Protein AF-0000000087551954 (afdb_homodimer)

Radius of gyration: 26.83 Å; Cα contacts (8 Å, |Δi|>4): 1201; chains: 2; bounding box: 65×84×62 Å

Foldseek 3Di:
DEEEEAAPPDDDLVVLLVVLCVVVPHDYDYHHQQQLAPQKDWDDDPQWIKIAGNVGDIDILVVHAEYEHQHHDQHDDDPPDDPVCRVVRRVVSVVVVVSNLVSNQLHYYLFRDVLQVVALQPQPVLQVLLVVLPAAAFDKDWDLDLVVVVVCCVVRAPFKKKKAASDQQPQDPVRPSPTHIDIDGPVNSVPCNCSNVGTIMMGHDFAFPWKKKWKAAQLDTWIWTWDQPPDDDPVVSPPPIATDTDDDDPSVSVSVNSSCVVSRHRIWIWIWTQGPVRHIYTRGINSNDDDSRSCVRVVDPNSNSSSVVRVVCSVVSD/DEEEEAAPPDDDLVVLLVVLCVVVPHDYDYHHQQQLAPQKDWDDDPQWIKIAGNVGDIDILVVHAEYEHQHHDQHDDDPPDDPVCRVVRRVVSVVVVVSNLVSNQLHYYLFRDVLQVVALQDQPVLQVLLVVLPAAAFDKDWDLDLVVVVVCCVPRAPFKKKKFASDQQPQDPVRPSPTDIDIDGPVNSVPCNCSNVGTIMMGHDFAFPWKKKWKAAQLDTWIWTWDQPPDDDPVVSPPPIATDTDDDDPSVSVSVNSSCVVSRHRIWIWIWTQGPVRHIYTRGINSNDDDSRSCVRVVDPNSNSSSVVRVVCSVVSD

Structure (mmCIF, N/CA/C/O backbone):
data_AF-0000000087551954-model_v1
#
loop_
_entity.id
_entity.type
_entity.pdbx_description
1 polymer 'ATP-grasp ribosomal peptide maturase'
#
loop_
_atom_site.group_PDB
_atom_site.id
_atom_site.type_symbol
_atom_site.label_atom_id
_atom_site.label_alt_id
_atom_site.label_comp_id
_atom_site.label_asym_id
_atom_site.label_entity_id
_atom_site.label_seq_id
_atom_site.pdbx_PDB_ins_code
_atom_site.Cartn_x
_atom_site.Cartn_y
_atom_site.Cartn_z
_atom_site.occupancy
_atom_site.B_iso_or_equiv
_atom_site.auth_seq_id
_atom_site.auth_comp_id
_atom_site.auth_asym_id
_atom_site.auth_atom_id
_atom_site.pdbx_PDB_model_num
ATOM 1 N N . MET A 1 1 ? 26.156 -2.861 5.98 1 96.56 1 MET A N 1
ATOM 2 C CA . MET A 1 1 ? 25.891 -1.808 5 1 96.56 1 MET A CA 1
ATOM 3 C C . MET A 1 1 ? 24.484 -1.231 5.176 1 96.56 1 MET A C 1
ATOM 5 O O . MET A 1 1 ? 23.562 -1.952 5.539 1 96.56 1 MET A O 1
ATOM 9 N N . ILE A 1 2 ? 24.391 0.04 4.938 1 98.12 2 ILE A N 1
ATOM 10 C CA . ILE A 1 2 ? 23.094 0.71 5.023 1 98.12 2 ILE A CA 1
ATOM 11 C C . ILE A 1 2 ? 22.578 1.015 3.617 1 98.12 2 ILE A C 1
ATOM 13 O O . ILE A 1 2 ? 23.297 1.574 2.791 1 98.12 2 ILE A O 1
ATOM 17 N N . LEU A 1 3 ? 21.344 0.552 3.34 1 98.44 3 LEU A N 1
ATOM 18 C CA . LEU A 1 3 ? 20.688 0.869 2.078 1 98.44 3 LEU A CA 1
ATOM 19 C C . LEU A 1 3 ? 19.875 2.154 2.197 1 98.44 3 LEU A C 1
ATOM 21 O O . LEU A 1 3 ? 19.016 2.275 3.078 1 98.44 3 LEU A O 1
ATOM 25 N N . CYS A 1 4 ? 20.156 3.094 1.329 1 98.06 4 CYS A N 1
ATOM 26 C CA . CYS A 1 4 ? 19.406 4.352 1.303 1 98.06 4 CYS A CA 1
ATOM 27 C C . CYS A 1 4 ? 18.578 4.469 0.029 1 98.06 4 CYS A C 1
ATOM 29 O O . CYS A 1 4 ? 19.141 4.637 -1.061 1 98.06 4 CYS A O 1
ATOM 31 N N . ILE A 1 5 ? 17.281 4.441 0.204 1 97.81 5 ILE A N 1
ATOM 32 C CA . ILE A 1 5 ? 16.375 4.547 -0.928 1 97.81 5 ILE A CA 1
ATOM 33 C C . ILE A 1 5 ? 15.969 6.008 -1.13 1 97.81 5 ILE A C 1
ATOM 35 O O . ILE A 1 5 ? 15.336 6.609 -0.26 1 97.81 5 ILE A O 1
ATOM 39 N N . THR A 1 6 ? 16.344 6.555 -2.186 1 97 6 THR A N 1
ATOM 40 C CA . THR A 1 6 ? 16.047 7.934 -2.564 1 97 6 THR A CA 1
ATOM 41 C C . THR A 1 6 ? 15.82 8.039 -4.07 1 97 6 THR A C 1
ATOM 43 O O . THR A 1 6 ? 15.164 7.184 -4.664 1 97 6 THR A O 1
ATOM 46 N N . HIS A 1 7 ? 16.156 9.195 -4.656 1 95.75 7 HIS A N 1
ATOM 47 C CA . HIS A 1 7 ? 16.016 9.367 -6.098 1 95.75 7 HIS A CA 1
ATOM 48 C C . HIS A 1 7 ? 17.219 10.102 -6.684 1 95.75 7 HIS A C 1
ATOM 50 O O . HIS A 1 7 ? 18.016 10.695 -5.945 1 95.75 7 HIS A O 1
ATOM 56 N N . SER A 1 8 ? 17.328 10.148 -7.941 1 95.12 8 SER A N 1
ATOM 57 C CA . SER A 1 8 ? 18.531 10.578 -8.633 1 95.12 8 SER A CA 1
ATOM 58 C C . SER A 1 8 ? 18.766 12.07 -8.461 1 95.12 8 SER A C 1
ATOM 60 O O . SER A 1 8 ? 19.875 12.562 -8.672 1 95.12 8 SER A O 1
ATOM 62 N N . GLN A 1 9 ? 17.734 12.805 -7.977 1 93.69 9 GLN A N 1
ATOM 63 C CA . GLN A 1 9 ? 17.875 14.25 -7.848 1 93.69 9 GLN A CA 1
ATOM 64 C C . GLN A 1 9 ? 17.891 14.672 -6.379 1 93.69 9 GLN A C 1
ATOM 66 O O . GLN A 1 9 ? 17.719 15.852 -6.066 1 93.69 9 GLN A O 1
ATOM 71 N N . ASP A 1 10 ? 17.953 13.695 -5.578 1 92 10 ASP A N 1
ATOM 72 C CA . ASP A 1 10 ? 18.031 14.008 -4.156 1 92 10 ASP A CA 1
ATOM 73 C C . ASP A 1 10 ? 19.469 14.336 -3.758 1 92 10 ASP A C 1
ATOM 75 O O . ASP A 1 10 ? 20.359 13.477 -3.818 1 92 10 ASP A O 1
ATOM 79 N N . PHE A 1 11 ? 19.5 15.617 -3.379 1 89.94 11 PHE A N 1
ATOM 80 C CA . PHE A 1 11 ? 20.828 16.078 -2.969 1 89.94 11 PHE A CA 1
ATOM 81 C C . PHE A 1 11 ? 20.766 16.766 -1.614 1 89.94 11 PHE A C 1
ATOM 83 O O . PHE A 1 11 ? 19.703 16.875 -1.016 1 89.94 11 PHE A O 1
ATOM 90 N N . TYR A 1 12 ? 21.734 17.188 -1.025 1 87.56 12 TYR A N 1
ATOM 91 C CA . TYR A 1 12 ? 21.953 17.984 0.172 1 87.56 12 TYR A CA 1
ATOM 92 C C . TYR A 1 12 ? 21.766 17.156 1.433 1 87.56 12 TYR A C 1
ATOM 94 O O . TYR A 1 12 ? 22.734 16.719 2.055 1 87.56 12 TYR A O 1
ATOM 102 N N . ASN A 1 13 ? 20.344 16.812 1.712 1 88.69 13 ASN A N 1
ATOM 103 C CA . ASN A 1 13 ? 20.094 16.094 2.955 1 88.69 13 ASN A CA 1
ATOM 104 C C . ASN A 1 13 ? 20.766 14.719 2.961 1 88.69 13 ASN A C 1
ATOM 106 O O . ASN A 1 13 ? 21.406 14.344 3.947 1 88.69 13 ASN A O 1
ATOM 110 N N . ILE A 1 14 ? 20.672 14.031 1.867 1 93.75 14 ILE A N 1
ATOM 111 C CA . ILE A 1 14 ? 21.203 12.68 1.799 1 93.75 14 ILE A CA 1
ATOM 112 C C . ILE A 1 14 ? 22.719 12.719 1.791 1 93.75 14 ILE A C 1
ATOM 114 O O . ILE A 1 14 ? 23.375 11.828 2.328 1 93.75 14 ILE A O 1
ATOM 118 N N . ASP A 1 15 ? 23.281 13.789 1.231 1 94.88 15 ASP A N 1
ATOM 119 C CA . ASP A 1 15 ? 24.734 13.93 1.203 1 94.88 15 ASP A CA 1
ATOM 120 C C . ASP A 1 15 ? 25.297 14.117 2.611 1 94.88 15 ASP A C 1
ATOM 122 O O . ASP A 1 15 ? 26.359 13.586 2.936 1 94.88 15 ASP A O 1
ATOM 126 N N . ILE A 1 16 ? 24.578 14.914 3.414 1 95.19 16 ILE A N 1
ATOM 127 C CA . ILE A 1 16 ? 24.984 15.094 4.805 1 95.19 16 ILE A CA 1
ATOM 128 C C . ILE A 1 16 ? 24.969 13.75 5.531 1 95.19 16 ILE A C 1
ATOM 130 O O . ILE A 1 16 ? 25.891 13.438 6.285 1 95.19 16 ILE A O 1
ATOM 134 N N . PHE A 1 17 ? 24 12.984 5.316 1 96.56 17 PHE A N 1
ATOM 135 C CA . PHE A 1 17 ? 23.844 11.656 5.898 1 96.56 17 PHE A CA 1
ATOM 136 C C . PHE A 1 17 ? 25 10.75 5.477 1 96.56 17 PHE A C 1
ATOM 138 O O . PHE A 1 17 ? 25.625 10.102 6.316 1 96.56 17 PHE A O 1
ATOM 145 N N . PHE A 1 18 ? 25.375 10.758 4.18 1 97.5 18 PHE A N 1
ATOM 146 C CA . PHE A 1 18 ? 26.453 9.922 3.646 1 97.5 18 PHE A CA 1
ATOM 147 C C . PHE A 1 18 ? 27.797 10.359 4.203 1 97.5 18 PHE A C 1
ATOM 149 O O . PHE A 1 18 ? 28.641 9.516 4.539 1 97.5 18 PHE A O 1
ATOM 156 N N . LYS A 1 19 ? 27.969 11.641 4.273 1 97.25 19 LYS A N 1
ATOM 157 C CA . LYS A 1 19 ? 29.219 12.148 4.844 1 97.25 19 LYS A CA 1
ATOM 158 C C . LYS A 1 19 ? 29.406 11.672 6.281 1 97.25 19 LYS A C 1
ATOM 160 O O . LYS A 1 19 ? 30.5 11.305 6.68 1 97.25 19 LYS A O 1
ATOM 165 N N . TYR A 1 20 ? 28.328 11.703 6.98 1 97.81 20 TYR A N 1
ATOM 166 C CA . TYR A 1 20 ? 28.375 11.242 8.367 1 97.81 20 TYR A CA 1
ATOM 167 C C . TYR A 1 20 ? 28.688 9.75 8.43 1 97.81 20 TYR A C 1
ATOM 169 O O . TYR A 1 20 ? 29.516 9.32 9.219 1 97.81 20 TYR A O 1
ATOM 177 N N . LEU A 1 21 ? 28.047 8.93 7.629 1 97.81 21 LEU A N 1
ATOM 178 C CA . LEU A 1 21 ? 28.328 7.496 7.59 1 97.81 21 LEU A CA 1
ATOM 179 C C . LEU A 1 21 ? 29.797 7.234 7.25 1 97.81 21 LEU A C 1
ATOM 181 O O . LEU A 1 21 ? 30.422 6.363 7.848 1 97.81 21 LEU A O 1
ATOM 185 N N . GLN A 1 22 ? 30.266 8.023 6.293 1 97.69 22 GLN A N 1
ATOM 186 C CA . GLN A 1 22 ? 31.672 7.895 5.883 1 97.69 22 GLN A CA 1
ATOM 187 C C . GLN A 1 22 ? 32.625 8.203 7.047 1 97.69 22 GLN A C 1
ATOM 189 O O . GLN A 1 22 ? 33.594 7.504 7.242 1 97.69 22 GLN A O 1
ATOM 194 N N . SER A 1 23 ? 32.312 9.219 7.75 1 97.69 23 SER A N 1
ATOM 195 C CA . SER A 1 23 ? 33.125 9.602 8.891 1 97.69 23 SER A CA 1
ATOM 196 C C . SER A 1 23 ? 33.156 8.5 9.938 1 97.69 23 SER A C 1
ATOM 198 O O . SER A 1 23 ? 34.094 8.414 10.727 1 97.69 23 SER A O 1
ATOM 200 N N . LYS A 1 24 ? 32.188 7.668 9.945 1 96.81 24 LYS A N 1
ATOM 201 C CA . LYS A 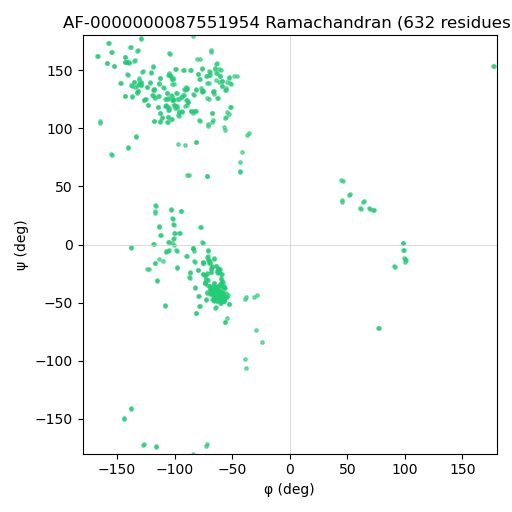1 24 ? 32.125 6.559 10.891 1 96.81 24 LYS A CA 1
ATOM 202 C C . LYS A 1 24 ? 32.531 5.25 10.242 1 96.81 24 LYS A C 1
ATOM 204 O O . LYS A 1 24 ? 32.438 4.184 10.844 1 96.81 24 LYS A O 1
ATOM 209 N N . ASN A 1 25 ? 32.906 5.258 8.977 1 97.19 25 ASN A N 1
ATOM 210 C CA . ASN A 1 25 ? 33.344 4.105 8.203 1 97.19 25 ASN A CA 1
ATOM 211 C C . ASN A 1 25 ? 32.25 3.072 8.047 1 97.19 25 ASN A C 1
ATOM 213 O O . ASN A 1 25 ? 32.469 1.87 8.164 1 97.19 25 ASN A O 1
ATOM 217 N N . ILE A 1 26 ? 31.109 3.521 7.902 1 97.19 26 ILE A N 1
ATOM 218 C CA . ILE A 1 26 ? 29.969 2.645 7.66 1 97.19 26 ILE A CA 1
ATOM 219 C C . ILE A 1 26 ? 29.625 2.643 6.172 1 97.19 26 ILE A C 1
ATOM 221 O O . ILE A 1 26 ? 29.297 3.686 5.602 1 97.19 26 ILE A O 1
ATOM 225 N N . PRO A 1 27 ? 29.703 1.461 5.586 1 97.44 27 PRO A N 1
ATOM 226 C CA . PRO A 1 27 ? 29.375 1.396 4.156 1 97.44 27 PRO A CA 1
ATOM 227 C C . PRO A 1 27 ? 27.891 1.616 3.881 1 97.44 27 PRO A C 1
ATOM 229 O O . PRO A 1 27 ? 27.047 1.25 4.703 1 97.44 27 PRO A O 1
ATOM 232 N N . TYR A 1 28 ? 27.625 2.189 2.73 1 97.81 28 TYR A N 1
ATOM 233 C CA . TYR A 1 28 ? 26.234 2.41 2.332 1 97.81 28 TYR A CA 1
ATOM 234 C C . TYR A 1 28 ? 26.062 2.201 0.833 1 97.81 28 TYR A C 1
ATOM 236 O O . TYR A 1 28 ? 27.047 2.184 0.082 1 97.81 28 TYR A O 1
ATOM 244 N N . PHE A 1 29 ? 24.828 1.908 0.413 1 98.06 29 PHE A N 1
ATOM 245 C CA . PHE A 1 29 ? 24.422 1.809 -0.983 1 98.06 29 PHE A CA 1
ATOM 246 C C . PHE A 1 29 ? 23.266 2.756 -1.277 1 98.06 29 PHE A C 1
ATOM 248 O O . PHE A 1 29 ? 22.234 2.695 -0.622 1 98.06 29 PHE A O 1
ATOM 255 N N . ARG A 1 30 ? 23.5 3.68 -2.219 1 97.5 30 ARG A N 1
ATOM 256 C CA . ARG A 1 30 ? 22.453 4.594 -2.658 1 97.5 30 ARG A CA 1
ATOM 257 C C . ARG A 1 30 ? 21.594 3.965 -3.758 1 97.5 30 ARG A C 1
ATOM 259 O O . ARG A 1 30 ? 22.094 3.654 -4.84 1 97.5 30 ARG A O 1
ATOM 266 N N . LEU A 1 31 ? 20.391 3.744 -3.477 1 97.75 31 LEU A N 1
ATOM 267 C CA . LEU A 1 31 ? 19.453 3.229 -4.469 1 97.75 31 LEU A CA 1
ATOM 268 C C . LEU A 1 31 ? 18.562 4.34 -5 1 97.75 31 LEU A C 1
ATOM 270 O O . LEU A 1 31 ? 17.688 4.84 -4.281 1 97.75 31 LEU A O 1
ATOM 274 N N . ASN A 1 32 ? 18.781 4.746 -6.207 1 97.38 32 ASN A N 1
ATOM 275 C CA . ASN A 1 32 ? 17.875 5.691 -6.867 1 97.38 32 ASN A CA 1
ATOM 276 C C . ASN A 1 32 ? 16.609 5.008 -7.375 1 97.38 32 ASN A C 1
ATOM 278 O O . ASN A 1 32 ? 16.641 4.344 -8.414 1 97.38 32 ASN A O 1
ATOM 282 N N . SER A 1 33 ? 15.586 5.285 -6.672 1 96.88 33 SER A N 1
ATOM 283 C CA . SER A 1 33 ? 14.336 4.574 -6.918 1 96.88 33 SER A CA 1
ATOM 284 C C . SER A 1 33 ? 13.828 4.82 -8.336 1 96.88 33 SER A C 1
ATOM 286 O O . SER A 1 33 ? 13.203 3.947 -8.938 1 96.88 33 SER A O 1
ATOM 288 N N . ASP A 1 34 ? 14.016 6.004 -8.859 1 96.06 34 ASP A N 1
ATOM 289 C CA . ASP A 1 34 ? 13.539 6.355 -10.203 1 96.06 34 ASP A CA 1
ATOM 290 C C . ASP A 1 34 ? 14.352 5.633 -11.273 1 96.06 34 ASP A C 1
ATOM 292 O O . ASP A 1 34 ? 13.922 5.543 -12.43 1 96.06 34 ASP A O 1
ATOM 296 N N . HIS A 1 35 ? 15.492 5.066 -10.828 1 95.75 35 HIS A N 1
ATOM 297 C CA . HIS A 1 35 ? 16.344 4.348 -11.766 1 95.75 35 HIS A CA 1
ATOM 298 C C . HIS A 1 35 ? 16.219 2.84 -11.586 1 95.75 35 HIS A C 1
ATOM 300 O O . HIS A 1 35 ? 16.922 2.068 -12.242 1 95.75 35 HIS A O 1
ATOM 306 N N . LEU A 1 36 ? 15.383 2.418 -10.695 1 95.56 36 LEU A N 1
ATOM 307 C CA . LEU A 1 36 ? 15.156 0.99 -10.5 1 95.56 36 LEU A CA 1
ATOM 308 C C . LEU A 1 36 ? 14.359 0.405 -11.664 1 95.56 36 LEU A C 1
ATOM 310 O O . LEU A 1 36 ? 13.211 -0.016 -11.484 1 95.56 36 LEU A O 1
ATOM 314 N N . ASN A 1 37 ? 14.898 0.536 -12.781 1 94.94 37 ASN A N 1
ATOM 315 C CA . ASN A 1 37 ? 14.344 0.087 -14.055 1 94.94 37 ASN A CA 1
ATOM 316 C C . ASN A 1 37 ? 15.406 -0.554 -14.938 1 94.94 37 ASN A C 1
ATOM 318 O O . ASN A 1 37 ? 16.266 -1.293 -14.445 1 94.94 37 ASN A O 1
ATOM 322 N N . HIS A 1 38 ? 15.383 -0.31 -16.25 1 93 38 HIS A N 1
ATOM 323 C CA . HIS A 1 38 ? 16.297 -0.934 -17.203 1 93 38 HIS A CA 1
ATOM 324 C C . HIS A 1 38 ? 17.734 -0.488 -16.953 1 93 38 HIS A C 1
ATOM 326 O O . HIS A 1 38 ? 18.672 -1.091 -17.484 1 93 38 HIS A O 1
ATOM 332 N N . LEU A 1 39 ? 17.922 0.51 -16.156 1 94.25 39 LEU A N 1
ATOM 333 C CA . LEU A 1 39 ? 19.25 1.029 -15.875 1 94.25 39 LEU A CA 1
ATOM 334 C C . LEU A 1 39 ? 19.969 0.161 -14.852 1 94.25 39 LEU A C 1
ATOM 336 O O . LEU A 1 39 ? 21.203 0.221 -14.727 1 94.25 39 LEU A O 1
ATOM 340 N N . TYR A 1 40 ? 19.219 -0.575 -14.078 1 95.94 40 TYR A N 1
ATOM 341 C CA . TYR A 1 40 ? 19.766 -1.475 -13.07 1 95.94 40 TYR A CA 1
ATOM 342 C C . TYR A 1 40 ? 19.719 -2.922 -13.547 1 95.94 40 TYR A C 1
ATOM 344 O O . TYR A 1 40 ? 18.812 -3.309 -14.281 1 95.94 40 TYR A O 1
ATOM 352 N N . LYS A 1 41 ? 20.703 -3.695 -13.195 1 96.31 41 LYS A N 1
ATOM 353 C CA . LYS A 1 41 ? 20.609 -5.152 -13.258 1 96.31 41 LYS A CA 1
ATOM 354 C C . LYS A 1 41 ? 20.031 -5.715 -11.961 1 96.31 41 LYS A C 1
ATOM 356 O O . LYS A 1 41 ? 20.578 -5.484 -10.883 1 96.31 41 LYS A O 1
ATOM 361 N N . ILE A 1 42 ? 18.953 -6.426 -12.117 1 97.31 42 ILE A N 1
ATOM 362 C CA . ILE A 1 42 ? 18.234 -6.852 -10.922 1 97.31 42 ILE A CA 1
ATOM 363 C C . ILE A 1 42 ? 17.906 -8.336 -11.016 1 97.31 42 ILE A C 1
ATOM 365 O O . ILE A 1 42 ? 17.422 -8.812 -12.047 1 97.31 42 ILE A O 1
ATOM 369 N N . SER A 1 43 ? 18.203 -9.016 -9.984 1 97.44 43 SER A N 1
ATOM 370 C CA . SER A 1 43 ? 17.844 -10.422 -9.867 1 97.44 43 SER A CA 1
ATOM 371 C C . SER A 1 43 ? 17.312 -10.75 -8.469 1 97.44 43 SER A C 1
ATOM 373 O O . SER A 1 43 ? 17.984 -10.469 -7.473 1 97.44 43 SER A O 1
ATOM 375 N N . ILE A 1 44 ? 16.109 -11.359 -8.453 1 97.38 44 ILE A N 1
ATOM 376 C CA . ILE A 1 44 ? 15.43 -11.633 -7.191 1 97.38 44 ILE A CA 1
ATOM 377 C C . ILE A 1 44 ? 15.008 -13.094 -7.133 1 97.38 44 ILE A C 1
ATOM 379 O O . ILE A 1 44 ? 14.602 -13.672 -8.148 1 97.38 44 ILE A O 1
ATOM 383 N N . ASN A 1 45 ? 15.148 -13.688 -6.043 1 95.81 45 ASN A N 1
ATOM 384 C CA . ASN A 1 45 ? 14.477 -14.938 -5.707 1 95.81 45 ASN A CA 1
ATOM 385 C C . ASN A 1 45 ? 13.734 -14.836 -4.383 1 95.81 45 ASN A C 1
ATOM 387 O O . ASN A 1 45 ? 13.578 -13.742 -3.834 1 95.81 45 ASN A O 1
ATOM 391 N N . GLU A 1 46 ? 13.195 -15.945 -3.871 1 94.44 46 GLU A N 1
ATOM 392 C CA . GLU A 1 46 ? 12.312 -15.883 -2.713 1 94.44 46 GLU A CA 1
ATOM 393 C C . GLU A 1 46 ? 13.086 -15.531 -1.442 1 94.44 46 GLU A C 1
ATOM 395 O O . GLU A 1 46 ? 12.492 -15.125 -0.441 1 94.44 46 GLU A O 1
ATOM 400 N N . ASN A 1 47 ? 14.414 -15.547 -1.524 1 94.62 47 ASN A N 1
ATOM 401 C CA . ASN A 1 47 ? 15.195 -15.367 -0.305 1 94.62 47 ASN A CA 1
ATOM 402 C C . ASN A 1 47 ? 16.016 -14.086 -0.352 1 94.62 47 ASN A C 1
ATOM 404 O O . ASN A 1 47 ? 16.344 -13.516 0.69 1 94.62 47 ASN A O 1
ATOM 408 N N . SER A 1 48 ? 16.391 -13.75 -1.549 1 97.44 48 SER A N 1
ATOM 409 C CA . SER A 1 48 ? 17.344 -12.648 -1.624 1 97.44 48 SER A CA 1
ATOM 410 C C . SER A 1 48 ? 17.312 -11.977 -2.992 1 97.44 48 SER A C 1
ATOM 412 O O . SER A 1 48 ? 16.578 -12.422 -3.885 1 97.44 48 SER A O 1
ATOM 414 N N . PHE A 1 49 ? 18.062 -10.875 -3.082 1 97.94 49 PHE A N 1
ATOM 415 C CA . PHE A 1 49 ? 18.219 -10.219 -4.371 1 97.94 49 PHE A CA 1
ATOM 416 C C . PHE A 1 49 ? 19.625 -9.664 -4.535 1 97.94 49 PHE A C 1
ATOM 418 O O . PHE A 1 49 ? 20.375 -9.57 -3.561 1 97.94 49 PHE A O 1
ATOM 425 N N . GLU A 1 50 ? 19.938 -9.414 -5.754 1 97.88 50 GLU A N 1
ATOM 426 C CA . GLU A 1 50 ? 21.156 -8.711 -6.156 1 97.88 50 GLU A CA 1
ATOM 427 C C . GLU A 1 50 ? 20.828 -7.57 -7.121 1 97.88 50 GLU A C 1
ATOM 429 O O . GLU A 1 50 ? 20 -7.73 -8.023 1 97.88 50 GLU A O 1
ATOM 434 N N . LEU A 1 51 ? 21.484 -6.465 -6.859 1 96.81 51 LEU A N 1
ATOM 435 C CA . LEU A 1 51 ? 21.297 -5.277 -7.684 1 96.81 51 LEU A CA 1
ATOM 436 C C . LEU A 1 51 ? 22.641 -4.691 -8.102 1 96.81 51 LEU A C 1
ATOM 438 O O . LEU A 1 51 ? 23.594 -4.664 -7.309 1 96.81 51 LEU A O 1
ATOM 442 N N . THR A 1 52 ? 22.719 -4.289 -9.305 1 97.75 52 THR A N 1
ATOM 443 C CA . THR A 1 52 ? 23.828 -3.479 -9.797 1 97.75 52 THR A CA 1
ATOM 444 C C . THR A 1 52 ? 23.312 -2.199 -10.445 1 97.75 52 THR A C 1
ATOM 446 O O . THR A 1 52 ? 22.5 -2.25 -11.375 1 97.75 52 THR A O 1
ATOM 449 N N . ASP A 1 53 ? 23.828 -1.041 -9.953 1 96.88 53 ASP A N 1
ATOM 450 C CA . ASP A 1 53 ? 23.297 0.225 -10.461 1 96.88 53 ASP A CA 1
ATOM 451 C C . ASP A 1 53 ? 23.984 0.617 -11.766 1 96.88 53 ASP A C 1
ATOM 453 O O . ASP A 1 53 ? 24.797 -0.139 -12.305 1 96.88 53 ASP A O 1
ATOM 457 N N . ASP A 1 54 ? 23.578 1.761 -12.32 1 94.25 54 ASP A N 1
ATOM 458 C CA . ASP A 1 54 ? 24.031 2.207 -13.633 1 94.25 54 ASP A CA 1
ATOM 459 C C . ASP A 1 54 ? 25.5 2.648 -13.586 1 94.25 54 ASP A C 1
ATOM 461 O O . ASP A 1 54 ? 26.109 2.883 -14.625 1 94.25 54 ASP A O 1
ATOM 465 N N . GLN A 1 55 ? 26.094 2.688 -12.422 1 94.88 55 GLN A N 1
ATOM 466 C CA . GLN A 1 55 ? 27.5 3.047 -12.273 1 94.88 55 GLN A CA 1
ATOM 467 C C . GLN A 1 55 ? 28.359 1.815 -11.992 1 94.88 55 GLN A C 1
ATOM 469 O O . GLN A 1 55 ? 29.578 1.924 -11.82 1 94.88 55 GLN A O 1
ATOM 474 N N . GLY A 1 56 ? 27.734 0.688 -11.836 1 95.62 56 GLY A N 1
ATOM 475 C CA . GLY A 1 56 ? 28.453 -0.559 -11.648 1 95.62 56 GLY A CA 1
ATOM 476 C C . GLY A 1 56 ? 28.562 -0.97 -10.195 1 95.62 56 GLY A C 1
ATOM 477 O O . GLY A 1 56 ? 29.188 -1.992 -9.883 1 95.62 56 GLY A O 1
ATOM 478 N N . ASN A 1 57 ? 27.984 -0.181 -9.281 1 96.69 57 ASN A N 1
ATOM 479 C CA . ASN A 1 57 ? 27.969 -0.577 -7.879 1 96.69 57 ASN A CA 1
ATOM 480 C C . ASN A 1 57 ? 26.953 -1.68 -7.621 1 96.69 57 ASN A C 1
ATOM 482 O O . ASN A 1 57 ? 25.812 -1.595 -8.086 1 96.69 57 ASN A O 1
ATOM 486 N N . SER A 1 58 ? 27.391 -2.711 -6.922 1 97.31 58 SER A N 1
ATOM 487 C CA . SER A 1 58 ? 26.516 -3.852 -6.688 1 97.31 58 SER A CA 1
ATOM 488 C C . SER A 1 58 ? 26.266 -4.062 -5.199 1 97.31 58 SER A C 1
ATOM 490 O O . SER A 1 58 ? 27.094 -3.686 -4.367 1 97.31 58 SER A O 1
ATOM 492 N N . VAL A 1 59 ? 25.109 -4.656 -4.875 1 97.88 59 VAL A N 1
ATOM 493 C CA . VAL A 1 59 ? 24.781 -4.988 -3.492 1 97.88 59 VAL A CA 1
ATOM 494 C C . VAL A 1 59 ? 23.953 -6.27 -3.453 1 97.88 59 VAL A C 1
ATOM 496 O O . VAL A 1 59 ? 23.141 -6.512 -4.34 1 97.88 59 VAL A O 1
ATOM 499 N N . HIS A 1 60 ? 24.234 -7.078 -2.555 1 98.25 60 HIS A N 1
ATOM 500 C CA . HIS A 1 60 ? 23.422 -8.25 -2.221 1 98.25 60 HIS A CA 1
ATOM 501 C C . HIS A 1 60 ? 22.594 -8 -0.965 1 98.25 60 HIS A C 1
ATOM 503 O O . HIS A 1 60 ? 23.078 -7.406 -0 1 98.25 60 HIS A O 1
ATOM 509 N N . SER A 1 61 ? 21.422 -8.5 -0.976 1 98.06 61 SER A N 1
ATOM 510 C CA . SER A 1 61 ? 20.5 -8.219 0.113 1 98.06 61 SER A CA 1
ATOM 511 C C . SER A 1 61 ? 21.062 -8.664 1.455 1 98.06 61 SER A C 1
ATOM 513 O O . SER A 1 61 ? 20.797 -8.047 2.486 1 98.06 61 SER A O 1
ATOM 515 N N . ASN A 1 62 ? 21.844 -9.688 1.443 1 97.5 62 ASN A N 1
ATOM 516 C CA . ASN A 1 62 ? 22.391 -10.258 2.678 1 97.5 62 ASN A CA 1
ATOM 517 C C . ASN A 1 62 ? 23.375 -9.305 3.348 1 97.5 62 ASN A C 1
ATOM 519 O O . ASN A 1 62 ? 23.688 -9.461 4.531 1 97.5 62 ASN A O 1
ATOM 523 N N . SER A 1 63 ? 23.859 -8.398 2.625 1 97.75 63 SER A N 1
ATOM 524 C CA . SER A 1 63 ? 24.859 -7.477 3.174 1 97.75 63 SER A CA 1
ATOM 525 C C . SER A 1 63 ? 24.188 -6.254 3.797 1 97.75 63 SER A C 1
ATOM 527 O O . SER A 1 63 ? 24.844 -5.449 4.461 1 97.75 63 SER A O 1
ATOM 529 N N . ILE A 1 64 ? 22.922 -6.102 3.592 1 98 64 ILE A N 1
ATOM 530 C CA . ILE A 1 64 ? 22.188 -4.93 4.062 1 98 64 ILE A CA 1
ATOM 531 C C . ILE A 1 64 ? 21.797 -5.117 5.527 1 98 64 ILE A C 1
ATOM 533 O O . ILE A 1 64 ? 21.141 -6.098 5.875 1 98 64 ILE A O 1
ATOM 537 N N . GLN A 1 65 ? 22.125 -4.117 6.348 1 97.62 65 GLN A N 1
ATOM 538 C CA . GLN A 1 65 ? 21.891 -4.25 7.785 1 97.62 65 GLN A CA 1
ATOM 539 C C . GLN A 1 65 ? 20.891 -3.201 8.273 1 97.62 65 GLN A C 1
ATOM 541 O O . GLN A 1 65 ? 20.375 -3.305 9.391 1 97.62 65 GLN A O 1
ATOM 546 N N . GLY A 1 66 ? 20.641 -2.223 7.527 1 97.88 66 GLY A N 1
ATOM 547 C CA . GLY A 1 66 ? 19.703 -1.15 7.828 1 97.88 66 GLY A CA 1
ATOM 548 C C . GLY A 1 66 ? 19.234 -0.407 6.59 1 97.88 66 GLY A C 1
ATOM 549 O O . GLY A 1 66 ? 19.906 -0.409 5.562 1 97.88 66 GLY A O 1
ATOM 550 N N . ILE A 1 67 ? 18.062 0.2 6.73 1 98.12 67 ILE A N 1
ATOM 551 C CA . ILE A 1 67 ? 17.484 0.828 5.547 1 98.12 67 ILE A CA 1
ATOM 552 C C . ILE A 1 67 ? 16.906 2.193 5.914 1 98.12 67 ILE A C 1
ATOM 554 O O . ILE A 1 67 ? 16.234 2.336 6.938 1 98.12 67 ILE A O 1
ATOM 558 N N . TRP A 1 68 ? 17.156 3.121 5.094 1 97.62 68 TRP A N 1
ATOM 559 C CA . TRP A 1 68 ? 16.469 4.406 5.148 1 97.62 68 TRP A CA 1
ATOM 560 C C . TRP A 1 68 ? 15.68 4.656 3.865 1 97.62 68 TRP A C 1
ATOM 562 O O . TRP A 1 68 ? 16.266 4.883 2.803 1 97.62 68 TRP A O 1
ATOM 572 N N . HIS A 1 69 ? 14.398 4.539 3.988 1 97 69 HIS A N 1
ATOM 573 C CA . HIS A 1 69 ? 13.523 4.98 2.908 1 97 69 HIS A CA 1
ATOM 574 C C . HIS A 1 69 ? 13.305 6.492 2.959 1 97 69 HIS A C 1
ATOM 576 O O . HIS A 1 69 ? 12.344 6.965 3.564 1 97 69 HIS A O 1
ATOM 582 N N . ARG A 1 70 ? 14.148 7.18 2.34 1 95.31 70 ARG A N 1
ATOM 583 C CA . ARG A 1 70 ? 14.258 8.633 2.467 1 95.31 70 ARG A CA 1
ATOM 584 C C . ARG A 1 70 ? 13.227 9.336 1.588 1 95.31 70 ARG A C 1
ATOM 586 O O . ARG A 1 70 ? 12.438 10.148 2.076 1 95.31 70 ARG A O 1
ATOM 593 N N . LYS A 1 71 ? 13.289 9.086 0.353 1 92.81 71 LYS A N 1
ATOM 594 C CA . LYS A 1 71 ? 12.422 9.711 -0.645 1 92.81 71 LYS A CA 1
ATOM 595 C C . LYS A 1 71 ? 12.469 8.953 -1.967 1 92.81 71 LYS A C 1
ATOM 597 O O . LYS A 1 71 ? 13.422 9.102 -2.742 1 92.81 71 LYS A O 1
ATOM 602 N N . ALA A 1 72 ? 11.406 8.266 -2.213 1 92.44 72 ALA A N 1
ATOM 603 C CA . ALA A 1 72 ? 11.375 7.48 -3.443 1 92.44 72 ALA A CA 1
ATOM 604 C C . ALA A 1 72 ? 10.547 8.18 -4.52 1 92.44 72 ALA A C 1
ATOM 606 O O . ALA A 1 72 ? 9.508 8.766 -4.227 1 92.44 72 ALA A O 1
ATOM 607 N N . TRP A 1 73 ? 11.055 8.156 -5.723 1 91.44 73 TRP A N 1
ATOM 608 C CA . TRP A 1 73 ? 10.328 8.656 -6.887 1 91.44 73 TRP A CA 1
ATOM 609 C C . TRP A 1 73 ? 9.781 7.512 -7.73 1 91.44 73 TRP A C 1
ATOM 611 O O . TRP A 1 73 ? 10.164 6.355 -7.539 1 91.44 73 TRP A O 1
ATOM 621 N N . GLU A 1 74 ? 8.844 7.91 -8.594 1 91.56 74 GLU A N 1
ATOM 622 C CA . GLU A 1 74 ? 8.32 6.941 -9.555 1 91.56 74 GLU A CA 1
ATOM 623 C C . GLU A 1 74 ? 9.398 6.48 -10.523 1 91.56 74 GLU A C 1
ATOM 625 O O . GLU A 1 74 ? 10.32 7.238 -10.844 1 91.56 74 GLU A O 1
ATOM 630 N N . ILE A 1 75 ? 9.211 5.312 -10.953 1 95.31 75 ILE A N 1
ATOM 631 C CA . ILE A 1 75 ? 10.141 4.719 -11.914 1 95.31 75 ILE A CA 1
ATOM 632 C C . ILE A 1 75 ? 10.078 5.484 -13.234 1 95.31 75 ILE A C 1
ATOM 634 O O . ILE A 1 75 ? 8.992 5.766 -13.75 1 95.31 75 ILE A O 1
ATOM 638 N N . THR A 1 76 ? 11.211 5.82 -13.75 1 94 76 THR A N 1
ATOM 639 C CA . THR A 1 76 ? 11.289 6.547 -15.008 1 94 76 THR A CA 1
ATOM 640 C C . THR A 1 76 ? 11.148 5.598 -16.188 1 94 76 THR A C 1
ATOM 642 O O . THR A 1 76 ? 11.812 4.555 -16.234 1 94 76 THR A O 1
ATOM 645 N N . ILE A 1 77 ? 10.312 6.008 -17.109 1 93.81 77 ILE A N 1
ATOM 646 C CA . ILE A 1 77 ? 10.117 5.234 -18.344 1 93.81 77 ILE A CA 1
ATOM 647 C C . ILE A 1 77 ? 11.109 5.688 -19.406 1 93.81 77 ILE A C 1
ATOM 649 O O . ILE A 1 77 ? 11.297 6.887 -19.625 1 93.81 77 ILE A O 1
ATOM 653 N N . PRO A 1 78 ? 11.719 4.727 -20.031 1 92.06 78 PRO A N 1
ATOM 654 C CA . PRO A 1 78 ? 12.609 5.141 -21.109 1 92.06 78 PRO A CA 1
ATOM 655 C C . PRO A 1 78 ? 11.891 5.941 -22.203 1 92.06 78 PRO A C 1
ATOM 657 O O . PRO A 1 78 ? 10.781 5.586 -22.594 1 92.06 78 PRO A O 1
ATOM 660 N N . GLU A 1 79 ? 12.539 6.926 -22.688 1 89.81 79 GLU A N 1
ATOM 661 C CA . GLU A 1 79 ? 11.945 7.82 -23.672 1 89.81 79 GLU A CA 1
ATOM 662 C C . GLU A 1 79 ? 11.656 7.086 -24.984 1 89.81 79 GLU A C 1
ATOM 664 O O . GLU A 1 79 ? 10.664 7.375 -25.656 1 89.81 79 GLU A O 1
ATOM 669 N N . GLU A 1 80 ? 12.453 6.16 -25.297 1 89.69 80 GLU A N 1
ATOM 670 C CA . GLU A 1 80 ? 12.383 5.477 -26.594 1 89.69 80 GLU A CA 1
ATOM 671 C C . GLU A 1 80 ? 11.352 4.348 -26.562 1 89.69 80 GLU A C 1
ATOM 673 O O . GLU A 1 80 ? 11.062 3.732 -27.578 1 89.69 80 GLU A O 1
ATOM 678 N N . LEU A 1 81 ? 10.812 4.188 -25.406 1 90 81 LEU A N 1
ATOM 679 C CA . LEU A 1 81 ? 9.867 3.078 -25.266 1 90 81 LEU A CA 1
ATOM 680 C C . LEU A 1 81 ? 8.531 3.426 -25.906 1 90 81 LEU A C 1
ATOM 682 O O . LEU A 1 81 ? 7.98 4.504 -25.672 1 90 81 LEU A O 1
ATOM 686 N N . ASP A 1 82 ? 7.984 2.465 -26.719 1 89.31 82 ASP A N 1
ATOM 687 C CA . ASP A 1 82 ? 6.684 2.654 -27.344 1 89.31 82 ASP A CA 1
ATOM 688 C C . ASP A 1 82 ? 5.578 2.771 -26.297 1 89.31 82 ASP A C 1
ATOM 690 O O . ASP A 1 82 ? 5.578 2.047 -25.297 1 89.31 82 ASP A O 1
ATOM 694 N N . ASP A 1 83 ? 4.598 3.533 -26.609 1 87.12 83 ASP A N 1
ATOM 695 C CA . ASP A 1 83 ? 3.506 3.84 -25.688 1 87.12 83 ASP A CA 1
ATOM 696 C C . ASP A 1 83 ? 2.773 2.57 -25.266 1 87.12 83 ASP A C 1
ATOM 698 O O . ASP A 1 83 ? 2.34 2.453 -24.125 1 87.12 83 ASP A O 1
ATOM 702 N N . GLU A 1 84 ? 2.719 1.655 -26.172 1 83.12 84 GLU A N 1
ATOM 703 C CA . GLU A 1 84 ? 1.938 0.448 -25.922 1 83.12 84 GLU A CA 1
ATOM 704 C C . GLU A 1 84 ? 2.59 -0.416 -24.844 1 83.12 84 GLU A C 1
ATOM 706 O O . GLU A 1 84 ? 1.924 -1.245 -24.219 1 83.12 84 GLU A O 1
ATOM 711 N N . TYR A 1 85 ? 3.908 -0.119 -24.562 1 87 85 TYR A N 1
ATOM 712 C CA . TYR A 1 85 ? 4.637 -0.973 -23.641 1 87 85 TYR A CA 1
ATOM 713 C C . TYR A 1 85 ? 4.855 -0.267 -22.312 1 87 85 TYR A C 1
ATOM 715 O O . TYR A 1 85 ? 5.328 -0.876 -21.344 1 87 85 TYR A O 1
ATOM 723 N N . LYS A 1 86 ? 4.504 0.963 -22.219 1 89.81 86 LYS A N 1
ATOM 724 C CA . LYS A 1 86 ? 4.789 1.768 -21.047 1 89.81 86 LYS A CA 1
ATOM 725 C C . LYS A 1 86 ? 4.082 1.205 -19.812 1 89.81 86 LYS A C 1
ATOM 727 O O . LYS A 1 86 ? 4.664 1.135 -18.734 1 89.81 86 LYS A O 1
ATOM 732 N N . LYS A 1 87 ? 2.92 0.776 -20 1 86.56 87 LYS A N 1
ATOM 733 C CA . LYS A 1 87 ? 2.137 0.263 -18.875 1 86.56 87 LYS A CA 1
ATOM 734 C C . LYS A 1 87 ? 2.76 -1.01 -18.312 1 86.56 87 LYS A C 1
ATOM 736 O O . LYS A 1 87 ? 2.896 -1.151 -17.094 1 86.56 87 LYS A O 1
ATOM 741 N N . ILE A 1 88 ? 3.059 -1.874 -19.203 1 86.5 88 ILE A N 1
ATOM 742 C CA . ILE A 1 88 ? 3.646 -3.141 -18.781 1 86.5 88 ILE A CA 1
ATOM 743 C C . ILE A 1 88 ? 5.004 -2.887 -18.125 1 86.5 88 ILE A C 1
ATOM 745 O O . ILE A 1 88 ? 5.336 -3.506 -17.109 1 86.5 88 ILE A O 1
ATOM 749 N N . PHE A 1 89 ? 5.781 -2.016 -18.734 1 91.69 89 PHE A N 1
ATOM 750 C CA . PHE A 1 89 ? 7.082 -1.633 -18.188 1 91.69 89 PHE A CA 1
ATOM 751 C C . PHE A 1 89 ? 6.949 -1.175 -16.75 1 91.69 89 PHE A C 1
ATOM 753 O O . PHE A 1 89 ? 7.609 -1.714 -15.852 1 91.69 89 PHE A O 1
ATOM 760 N N . LEU A 1 90 ? 6.082 -0.298 -16.516 1 92.5 90 LEU A N 1
ATOM 761 C CA . LEU A 1 90 ? 5.891 0.273 -15.188 1 92.5 90 LEU A CA 1
ATOM 762 C C . LEU A 1 90 ? 5.375 -0.782 -14.211 1 92.5 90 LEU A C 1
ATOM 764 O O . LEU A 1 90 ? 5.855 -0.869 -13.078 1 92.5 90 LEU A O 1
ATOM 768 N N . ASN A 1 91 ? 4.5 -1.545 -14.664 1 89.88 91 ASN A N 1
ATOM 769 C CA . ASN A 1 91 ? 3.908 -2.557 -13.797 1 89.88 91 ASN A CA 1
ATOM 770 C C . ASN A 1 91 ? 4.949 -3.568 -13.328 1 89.88 91 ASN A C 1
ATOM 772 O O . ASN A 1 91 ? 5.027 -3.877 -12.133 1 89.88 91 ASN A O 1
ATOM 776 N N . GLU A 1 92 ? 5.672 -4.051 -14.227 1 91.38 92 GLU A N 1
ATOM 777 C CA . GLU A 1 92 ? 6.641 -5.086 -13.883 1 91.38 92 GLU A CA 1
ATOM 778 C C . GLU A 1 92 ? 7.734 -4.539 -12.969 1 91.38 92 GLU A C 1
ATOM 780 O O . GLU A 1 92 ? 8.109 -5.184 -11.984 1 91.38 92 GLU A O 1
ATOM 785 N N . TYR A 1 93 ? 8.219 -3.383 -13.258 1 94.56 93 TYR A N 1
ATOM 786 C CA . TYR A 1 93 ? 9.281 -2.83 -12.422 1 94.56 93 TYR A CA 1
ATOM 787 C C . TYR A 1 93 ? 8.734 -2.383 -11.07 1 94.56 93 TYR A C 1
ATOM 789 O O . TYR A 1 93 ? 9.445 -2.432 -10.062 1 94.56 93 TYR A O 1
ATOM 797 N N . ARG A 1 94 ? 7.508 -1.972 -11.023 1 94.12 94 ARG A N 1
ATOM 798 C CA . ARG A 1 94 ? 6.891 -1.669 -9.734 1 94.12 94 ARG A CA 1
ATOM 799 C C . ARG A 1 94 ? 6.777 -2.922 -8.875 1 94.12 94 ARG A C 1
ATOM 801 O O . ARG A 1 94 ? 7.027 -2.877 -7.668 1 94.12 94 ARG A O 1
ATOM 808 N N . ASN A 1 95 ? 6.391 -3.955 -9.547 1 92.5 95 ASN A N 1
ATOM 809 C CA . ASN A 1 95 ? 6.316 -5.215 -8.82 1 92.5 95 ASN A CA 1
ATOM 810 C C . ASN A 1 95 ? 7.691 -5.672 -8.352 1 92.5 95 ASN A C 1
ATOM 812 O O . ASN A 1 95 ? 7.84 -6.156 -7.223 1 92.5 95 ASN A O 1
ATOM 816 N N . LEU A 1 96 ? 8.633 -5.547 -9.211 1 94.44 96 LEU A N 1
ATOM 817 C CA . LEU A 1 96 ? 10 -5.891 -8.844 1 94.44 96 LEU A CA 1
ATOM 818 C C . LEU A 1 96 ? 10.453 -5.078 -7.633 1 94.44 96 LEU A C 1
ATOM 820 O O . LEU A 1 96 ? 11.016 -5.637 -6.684 1 94.44 96 LEU A O 1
ATOM 824 N N . ARG A 1 97 ? 10.203 -3.816 -7.652 1 95 97 ARG A N 1
ATOM 825 C CA . ARG A 1 97 ? 10.539 -2.93 -6.543 1 95 97 ARG A CA 1
ATOM 826 C C . ARG A 1 97 ? 9.883 -3.395 -5.25 1 95 97 ARG A C 1
ATOM 828 O O . ARG A 1 97 ? 10.531 -3.455 -4.203 1 95 97 ARG A O 1
ATOM 835 N N . TYR A 1 98 ? 8.672 -3.699 -5.34 1 94.81 98 TYR A N 1
ATOM 836 C CA . TYR A 1 98 ? 7.934 -4.109 -4.148 1 94.81 98 TYR A CA 1
ATOM 837 C C . TYR A 1 98 ? 8.508 -5.402 -3.572 1 94.81 98 TYR A C 1
ATOM 839 O O . TYR A 1 98 ? 8.602 -5.555 -2.352 1 94.81 98 TYR A O 1
ATOM 847 N N . ASN A 1 99 ? 8.852 -6.324 -4.422 1 95.69 99 ASN A N 1
ATOM 848 C CA . ASN A 1 99 ? 9.484 -7.559 -3.963 1 95.69 99 ASN A CA 1
ATOM 849 C C . ASN A 1 99 ? 10.805 -7.281 -3.258 1 95.69 99 ASN A C 1
ATOM 851 O O . ASN A 1 99 ? 11.117 -7.91 -2.244 1 95.69 99 ASN A O 1
ATOM 855 N N . ILE A 1 100 ? 11.531 -6.383 -3.773 1 96.38 100 ILE A N 1
ATOM 856 C CA . ILE A 1 100 ? 12.805 -6.004 -3.168 1 96.38 100 ILE A CA 1
ATOM 857 C C . ILE A 1 100 ? 12.57 -5.473 -1.758 1 96.38 100 ILE A C 1
ATOM 859 O O . ILE A 1 100 ? 13.25 -5.879 -0.812 1 96.38 100 ILE A O 1
ATOM 863 N N . LEU A 1 101 ? 11.617 -4.645 -1.628 1 95.75 101 LEU A N 1
ATOM 864 C CA . LEU A 1 101 ? 11.328 -4.027 -0.338 1 95.75 101 LEU A CA 1
ATOM 865 C C . LEU A 1 101 ? 10.859 -5.07 0.672 1 95.75 101 LEU A C 1
ATOM 867 O O . LEU A 1 101 ? 11.258 -5.031 1.838 1 95.75 101 LEU A O 1
ATOM 871 N N . THR A 1 102 ? 10.125 -5.992 0.227 1 94.12 102 THR A N 1
ATOM 872 C CA . THR A 1 102 ? 9.547 -6.984 1.126 1 94.12 102 THR A CA 1
ATOM 873 C C . THR A 1 102 ? 10.609 -7.969 1.604 1 94.12 102 THR A C 1
ATOM 875 O O . THR A 1 102 ? 10.562 -8.43 2.744 1 94.12 102 THR A O 1
ATOM 878 N N . ILE A 1 103 ? 11.539 -8.242 0.773 1 95.88 103 ILE A N 1
ATOM 879 C CA . ILE A 1 103 ? 12.633 -9.141 1.137 1 95.88 103 ILE A CA 1
ATOM 880 C C . ILE A 1 103 ? 13.422 -8.547 2.297 1 95.88 103 ILE A C 1
ATOM 882 O O . ILE A 1 103 ? 13.977 -9.273 3.123 1 95.88 103 ILE A O 1
ATOM 886 N N . LEU A 1 104 ? 13.375 -7.25 2.463 1 96.69 104 LEU A N 1
ATOM 887 C CA . LEU A 1 104 ? 14.211 -6.555 3.439 1 96.69 104 LEU A CA 1
ATOM 888 C C . LEU A 1 104 ? 13.414 -6.23 4.699 1 96.69 104 LEU A C 1
ATOM 890 O O . LEU A 1 104 ? 13.898 -5.512 5.578 1 96.69 104 LEU A O 1
ATOM 894 N N . GLU A 1 105 ? 12.25 -6.742 4.836 1 94.38 105 GLU A N 1
ATOM 895 C CA . GLU A 1 105 ? 11.359 -6.363 5.934 1 94.38 105 GLU A CA 1
ATOM 896 C C . GLU A 1 105 ? 11.961 -6.746 7.285 1 94.38 105 GLU A C 1
ATOM 898 O O . GLU A 1 105 ? 11.641 -6.129 8.305 1 94.38 105 GLU A O 1
ATOM 903 N N . HIS A 1 106 ? 12.859 -7.691 7.309 1 93.5 106 HIS A N 1
ATOM 904 C CA . HIS A 1 106 ? 13.414 -8.195 8.555 1 93.5 106 HIS A CA 1
ATOM 905 C C . HIS A 1 106 ? 14.555 -7.309 9.055 1 93.5 106 HIS A C 1
ATOM 907 O O . HIS A 1 106 ? 14.977 -7.426 10.211 1 93.5 106 HIS A O 1
ATOM 913 N N . VAL A 1 107 ? 15.055 -6.453 8.219 1 95.62 107 VAL A N 1
ATOM 914 C CA . VAL A 1 107 ? 16.156 -5.551 8.57 1 95.62 107 VAL A CA 1
ATOM 915 C C . VAL A 1 107 ? 15.586 -4.281 9.203 1 95.62 107 VAL A C 1
ATOM 917 O O . VAL A 1 107 ? 14.469 -3.867 8.891 1 95.62 107 VAL A O 1
ATOM 920 N N . PRO A 1 108 ? 16.359 -3.646 10.117 1 96.62 108 PRO A N 1
ATOM 921 C CA . PRO A 1 108 ? 15.883 -2.387 10.695 1 96.62 108 PRO A CA 1
ATOM 922 C C . PRO A 1 108 ? 15.719 -1.281 9.656 1 96.62 108 PRO A C 1
ATOM 924 O O . PRO A 1 108 ? 16.656 -1.006 8.891 1 96.62 108 PRO A O 1
ATOM 927 N N . TRP A 1 109 ? 14.562 -0.749 9.664 1 97.25 109 TRP A N 1
ATOM 928 C CA . TRP A 1 109 ? 14.258 0.437 8.875 1 97.25 109 TRP A CA 1
ATOM 929 C C . TRP A 1 109 ? 14.164 1.675 9.758 1 97.25 109 TRP A C 1
ATOM 931 O O . TRP A 1 109 ? 13.734 1.592 10.914 1 97.25 109 TRP A O 1
ATOM 941 N N . ILE A 1 110 ? 14.586 2.785 9.195 1 96.06 110 ILE A N 1
ATOM 942 C CA . ILE A 1 110 ? 14.258 3.986 9.953 1 96.06 110 ILE A CA 1
ATOM 943 C C . ILE A 1 110 ? 12.742 4.055 10.18 1 96.06 110 ILE A C 1
ATOM 945 O O . ILE A 1 110 ? 12.266 3.834 11.289 1 96.06 110 ILE A O 1
ATOM 949 N N . ASN A 1 111 ? 12.008 4.219 9.148 1 97.44 111 ASN A N 1
ATOM 950 C CA . ASN A 1 111 ? 10.578 3.934 9.203 1 97.44 111 ASN A CA 1
ATOM 951 C C . ASN A 1 111 ? 10.234 2.662 8.43 1 97.44 111 ASN A C 1
ATOM 953 O O . ASN A 1 111 ? 10.484 2.57 7.23 1 97.44 111 ASN A O 1
ATOM 957 N N . PRO A 1 112 ? 9.656 1.699 9.195 1 96.25 112 PRO A N 1
ATOM 958 C CA . PRO A 1 112 ? 9.195 0.536 8.438 1 96.25 112 PRO A CA 1
ATOM 959 C C . PRO A 1 112 ? 8.305 0.918 7.254 1 96.25 112 PRO A C 1
ATOM 961 O O . PRO A 1 112 ? 7.41 1.756 7.391 1 96.25 112 PRO A O 1
ATOM 964 N N . TYR A 1 113 ? 8.508 0.275 6.18 1 95.06 113 TYR A N 1
ATOM 965 C CA . TYR A 1 113 ? 7.938 0.691 4.906 1 95.06 113 TYR A CA 1
ATOM 966 C C . TYR A 1 113 ? 6.414 0.701 4.969 1 95.06 113 TYR A C 1
ATOM 968 O O . TYR A 1 113 ? 5.777 1.681 4.578 1 95.06 113 TYR A O 1
ATOM 976 N N . GLU A 1 114 ? 5.812 -0.34 5.41 1 93.38 114 GLU A N 1
ATOM 977 C CA . GLU A 1 114 ? 4.359 -0.468 5.43 1 93.38 114 GLU A CA 1
ATOM 978 C C . GLU A 1 114 ? 3.729 0.556 6.367 1 93.38 114 GLU A C 1
ATOM 980 O O . GLU A 1 114 ? 2.654 1.088 6.082 1 93.38 114 GLU A O 1
ATOM 985 N N . ASN A 1 115 ? 4.379 0.86 7.523 1 95.62 115 ASN A N 1
ATOM 986 C CA . ASN A 1 115 ? 3.883 1.876 8.445 1 95.62 115 ASN A CA 1
ATOM 987 C C . ASN A 1 115 ? 3.92 3.268 7.816 1 95.62 115 ASN A C 1
ATOM 989 O O . ASN A 1 115 ? 2.959 4.027 7.93 1 95.62 115 ASN A O 1
ATOM 993 N N . GLU A 1 116 ? 5.043 3.492 7.227 1 96.12 116 GLU A N 1
ATOM 994 C CA . GLU A 1 116 ? 5.23 4.781 6.562 1 96.12 116 GLU A CA 1
ATOM 995 C C . GLU A 1 116 ? 4.152 5.02 5.508 1 96.12 116 GLU A C 1
ATOM 997 O O . GLU A 1 116 ? 3.531 6.082 5.473 1 96.12 116 GLU A O 1
ATOM 1002 N N . ARG A 1 117 ? 3.969 4.055 4.719 1 92.31 117 ARG A N 1
ATOM 1003 C CA . ARG A 1 117 ? 2.984 4.141 3.645 1 92.31 117 ARG A CA 1
ATOM 1004 C C . ARG A 1 117 ? 1.582 4.355 4.203 1 92.31 117 ARG A C 1
ATOM 1006 O O . ARG A 1 117 ? 0.831 5.195 3.703 1 92.31 117 ARG A O 1
ATOM 1013 N N . LYS A 1 118 ? 1.23 3.654 5.195 1 94.06 118 LYS A N 1
ATOM 1014 C CA . LYS A 1 118 ? -0.095 3.73 5.801 1 94.06 118 LYS A CA 1
ATOM 1015 C C . LYS A 1 118 ? -0.357 5.117 6.379 1 94.06 118 LYS A C 1
ATOM 1017 O O . LYS A 1 118 ? -1.428 5.691 6.172 1 94.06 118 LYS A O 1
ATOM 1022 N N . ILE A 1 119 ? 0.62 5.641 7 1 95.5 119 ILE A N 1
ATOM 1023 C CA . ILE A 1 119 ? 0.444 6.914 7.695 1 95.5 119 ILE A CA 1
ATOM 1024 C C . ILE A 1 119 ? 0.495 8.062 6.688 1 95.5 119 ILE A C 1
ATOM 1026 O O . ILE A 1 119 ? -0.314 8.992 6.754 1 95.5 119 ILE A O 1
ATOM 1030 N N . ASP A 1 120 ? 1.393 8.062 5.781 1 90.69 120 ASP A N 1
ATOM 1031 C CA . ASP A 1 120 ? 1.618 9.133 4.816 1 90.69 120 ASP A CA 1
ATOM 1032 C C . ASP A 1 120 ? 0.353 9.422 4.012 1 90.69 120 ASP A C 1
ATOM 1034 O O . ASP A 1 120 ? 0.03 10.586 3.748 1 90.69 120 ASP A O 1
ATOM 1038 N N . GLY A 1 121 ? -0.404 8.539 3.666 1 79.31 121 GLY A N 1
ATOM 1039 C CA . GLY A 1 121 ? -1.553 8.711 2.793 1 79.31 121 GLY A CA 1
ATOM 1040 C C . GLY A 1 121 ? -2.869 8.773 3.543 1 79.31 121 GLY A C 1
ATOM 1041 O O . GLY A 1 121 ? -3.939 8.688 2.938 1 79.31 121 GLY A O 1
ATOM 1042 N N . ASN A 1 122 ? -2.756 9.023 4.855 1 93.06 122 ASN A N 1
ATOM 1043 C CA . ASN A 1 122 ? -3.986 8.867 5.625 1 93.06 122 ASN A CA 1
ATOM 1044 C C . ASN A 1 122 ? -4.129 9.953 6.684 1 93.06 122 ASN A C 1
ATOM 1046 O O . ASN A 1 122 ? -3.885 9.711 7.867 1 93.06 122 ASN A O 1
ATOM 1050 N N . LYS A 1 123 ? -4.613 11.023 6.242 1 93.44 123 LYS A N 1
ATOM 1051 C CA . LYS A 1 123 ? -4.73 12.18 7.133 1 93.44 123 LYS A CA 1
ATOM 1052 C C . LYS A 1 123 ? -5.723 11.898 8.258 1 93.44 123 LYS A C 1
ATOM 1054 O O . LYS A 1 123 ? -5.496 12.305 9.398 1 93.44 123 LYS A O 1
ATOM 1059 N N . MET A 1 124 ? -6.812 11.266 7.992 1 96.06 124 MET A N 1
ATOM 1060 C CA . MET A 1 124 ? -7.809 10.984 9.023 1 96.06 124 MET A CA 1
ATOM 1061 C C . MET A 1 124 ? -7.238 10.055 10.086 1 96.06 124 MET A C 1
ATOM 1063 O O . MET A 1 124 ? -7.52 10.219 11.281 1 96.06 124 MET A O 1
ATOM 1067 N N . LEU A 1 125 ? -6.469 9.156 9.664 1 96.62 125 LEU A N 1
ATOM 1068 C CA . LEU A 1 125 ? -5.82 8.266 10.617 1 96.62 125 LEU A CA 1
ATOM 1069 C C . LEU A 1 125 ? -4.828 9.023 11.484 1 96.62 125 LEU A C 1
ATOM 1071 O O . LEU A 1 125 ? -4.754 8.797 12.695 1 96.62 125 LEU A O 1
ATOM 1075 N N . GLN A 1 126 ? -4.086 9.922 10.883 1 97.5 126 GLN A N 1
ATOM 1076 C CA . GLN A 1 126 ? -3.158 10.758 11.633 1 97.5 126 GLN A CA 1
ATOM 1077 C C . GLN A 1 126 ? -3.881 11.539 12.734 1 97.5 126 GLN A C 1
ATOM 1079 O O . GLN A 1 126 ? -3.453 11.531 13.891 1 97.5 126 GLN A O 1
ATOM 1084 N N . LEU A 1 127 ? -4.957 12.133 12.32 1 97.81 127 LEU A N 1
ATOM 1085 C CA . LEU A 1 127 ? -5.73 12.938 13.258 1 97.81 127 LEU A CA 1
ATOM 1086 C C . LEU A 1 127 ? -6.312 12.07 14.375 1 97.81 127 LEU A C 1
ATOM 1088 O O . LEU A 1 127 ? -6.297 12.461 15.539 1 97.81 127 LEU A O 1
ATOM 1092 N N . LYS A 1 128 ? -6.766 10.961 14.047 1 97.94 128 LYS A N 1
ATOM 1093 C CA . LYS A 1 128 ? -7.332 10.039 15.031 1 97.94 128 LYS A CA 1
ATOM 1094 C C . LYS A 1 128 ? -6.297 9.641 16.078 1 97.94 128 LYS A C 1
ATOM 1096 O O . LYS A 1 128 ? -6.57 9.68 17.281 1 97.94 128 LYS A O 1
ATOM 1101 N N . ILE A 1 129 ? -5.141 9.266 15.625 1 98.19 129 ILE A N 1
ATOM 1102 C CA . ILE A 1 129 ? -4.082 8.828 16.531 1 98.19 129 ILE A CA 1
ATOM 1103 C C . ILE A 1 129 ? -3.621 10.008 17.391 1 98.19 129 ILE A C 1
ATOM 1105 O O . ILE A 1 129 ? -3.359 9.844 18.578 1 98.19 129 ILE A O 1
ATOM 1109 N N . ALA A 1 130 ? -3.514 11.18 16.781 1 98.5 130 ALA A N 1
ATOM 1110 C CA . ALA A 1 130 ? -3.158 12.367 17.547 1 98.5 130 ALA A CA 1
ATOM 1111 C C . ALA A 1 130 ? -4.152 12.609 18.672 1 98.5 130 ALA A C 1
ATOM 1113 O O . ALA A 1 130 ? -3.76 12.781 19.828 1 98.5 130 ALA A O 1
ATOM 1114 N N . LYS A 1 131 ? -5.395 12.555 18.328 1 98.19 131 LYS A N 1
ATOM 1115 C CA . LYS A 1 131 ? -6.457 12.766 19.312 1 98.19 131 LYS A CA 1
ATOM 1116 C C . LYS A 1 131 ? -6.406 11.719 20.422 1 98.19 131 LYS A C 1
ATOM 1118 O O . LYS A 1 131 ? -6.512 12.047 21.609 1 98.19 131 LYS A O 1
ATOM 1123 N N . LYS A 1 132 ? -6.203 10.539 20.047 1 98.06 132 LYS A N 1
ATOM 1124 C CA . LYS A 1 132 ? -6.102 9.438 21 1 98.06 132 LYS A CA 1
ATOM 1125 C C . LYS A 1 132 ? -4.953 9.656 21.984 1 98.06 132 LYS A C 1
ATOM 1127 O O . LYS A 1 132 ? -5.012 9.203 23.125 1 98.06 132 LYS A O 1
ATOM 1132 N N . ASN A 1 133 ? -3.939 10.367 21.547 1 98.5 133 ASN A N 1
ATOM 1133 C CA . ASN A 1 133 ? -2.77 10.617 22.375 1 98.5 133 ASN A CA 1
ATOM 1134 C C . ASN A 1 133 ? -2.795 12.016 22.969 1 98.5 133 ASN A C 1
ATOM 1136 O O . ASN A 1 133 ? -1.745 12.609 23.219 1 98.5 133 ASN A O 1
ATOM 1140 N N . ASN A 1 134 ? -3.928 12.586 23.062 1 98.25 134 ASN A N 1
ATOM 1141 C CA . ASN A 1 134 ? -4.207 13.82 23.781 1 98.25 134 ASN A CA 1
ATOM 1142 C C . ASN A 1 134 ? -3.568 15.023 23.109 1 98.25 134 ASN A C 1
ATOM 1144 O O . ASN A 1 134 ? -3.111 15.953 23.781 1 98.25 134 ASN A O 1
ATOM 1148 N N . ILE A 1 135 ? -3.432 15.023 21.891 1 98.5 135 ILE A N 1
ATOM 1149 C CA . ILE A 1 135 ? -2.977 16.172 21.125 1 98.5 135 ILE A CA 1
ATOM 1150 C C . ILE A 1 135 ? -4.172 16.844 20.453 1 98.5 135 ILE A C 1
ATOM 1152 O O . ILE A 1 135 ? -4.926 16.203 19.719 1 98.5 135 ILE A O 1
ATOM 1156 N N . PRO A 1 136 ? -4.34 18.109 20.703 1 98.25 136 PRO A N 1
ATOM 1157 C CA . PRO A 1 136 ? -5.449 18.812 20.062 1 98.25 136 PRO A CA 1
ATOM 1158 C C . PRO A 1 136 ? -5.379 18.766 18.547 1 98.25 136 PRO A C 1
ATOM 1160 O O . PRO A 1 136 ? -4.297 18.891 17.969 1 98.25 136 PRO A O 1
ATOM 1163 N N . ILE A 1 137 ? -6.539 18.516 17.922 1 97.62 137 ILE A N 1
ATOM 1164 C CA . ILE A 1 137 ? -6.664 18.531 16.469 1 97.62 137 ILE A CA 1
ATOM 1165 C C . ILE A 1 137 ? -7.816 19.438 16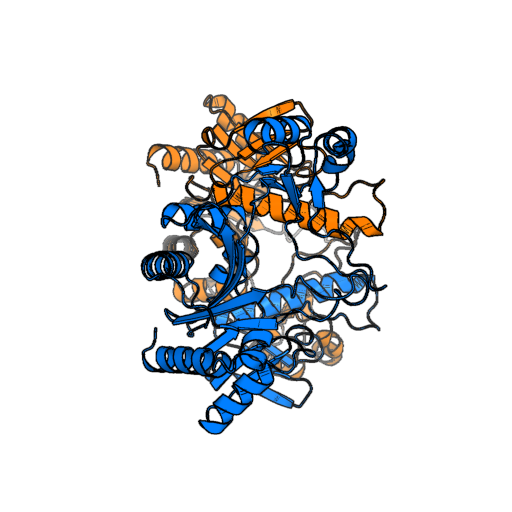.062 1 97.62 137 ILE A C 1
ATOM 1167 O O . ILE A 1 137 ? -8.781 19.609 16.812 1 97.62 137 ILE A O 1
ATOM 1171 N N . PRO A 1 138 ? -7.738 20.078 14.906 1 96 138 PRO A N 1
ATOM 1172 C CA . PRO A 1 138 ? -8.93 20.766 14.406 1 96 138 PRO A CA 1
ATOM 1173 C C . PRO A 1 138 ? -10.023 19.797 13.961 1 96 138 PRO A C 1
ATOM 1175 O O . PRO A 1 138 ? -9.727 18.703 13.461 1 96 138 PRO A O 1
ATOM 1178 N N . GLU A 1 139 ? -11.242 20.25 14.195 1 96.5 139 GLU A N 1
ATOM 1179 C CA . GLU A 1 139 ? -12.32 19.5 13.547 1 96.5 139 GLU A CA 1
ATOM 1180 C C . GLU A 1 139 ? -12.109 19.422 12.039 1 96.5 139 GLU A C 1
ATOM 1182 O O . GLU A 1 139 ? -11.734 20.422 11.414 1 96.5 139 GLU A O 1
ATOM 1187 N N . THR A 1 140 ? -12.258 18.219 11.492 1 96.81 140 THR A N 1
ATOM 1188 C CA . THR A 1 140 ? -11.883 18.047 10.094 1 96.81 140 THR A CA 1
ATOM 1189 C C . THR A 1 140 ? -12.945 17.25 9.352 1 96.81 140 THR A C 1
ATOM 1191 O O . THR A 1 140 ? -13.508 16.297 9.891 1 96.81 140 THR A O 1
ATOM 1194 N N . ILE A 1 141 ? -13.227 17.641 8.164 1 96.44 141 ILE A N 1
ATOM 1195 C CA . ILE A 1 141 ? -14.062 16.844 7.273 1 96.44 141 ILE A CA 1
ATOM 1196 C C . ILE A 1 141 ? -13.398 16.734 5.902 1 96.44 141 ILE A C 1
ATOM 1198 O O . ILE A 1 141 ? -12.781 17.688 5.426 1 96.44 141 ILE A O 1
ATOM 1202 N N . PHE A 1 142 ? -13.305 15.609 5.344 1 95.88 142 PHE A N 1
ATOM 1203 C CA . PHE A 1 142 ? -12.906 15.312 3.975 1 95.88 142 PHE A CA 1
ATOM 1204 C C . PHE A 1 142 ? -14.117 14.906 3.139 1 95.88 142 PHE A C 1
ATOM 1206 O O . PHE A 1 142 ? -14.711 13.852 3.367 1 95.88 142 PHE A O 1
ATOM 1213 N N . SER A 1 143 ? -14.531 15.805 2.188 1 96.06 143 SER A N 1
ATOM 1214 C CA . SER A 1 143 ? -15.836 15.562 1.582 1 96.06 143 SER A CA 1
ATOM 1215 C C . SER A 1 143 ? -15.906 16.141 0.17 1 96.06 143 SER A C 1
ATOM 1217 O O . SER A 1 143 ? -15.156 17.047 -0.172 1 96.06 143 SER A O 1
ATOM 1219 N N . ASN A 1 144 ? -16.766 15.547 -0.636 1 94.31 144 ASN A N 1
ATOM 1220 C CA . ASN A 1 144 ? -17.141 16.094 -1.929 1 94.31 144 ASN A CA 1
ATOM 1221 C C . ASN A 1 144 ? -18.609 16.516 -1.945 1 94.31 144 ASN A C 1
ATOM 1223 O O . ASN A 1 144 ? -19.203 16.703 -3.014 1 94.31 144 ASN A O 1
ATOM 1227 N N . GLU A 1 145 ? -19.234 16.625 -0.78 1 93.31 145 GLU A N 1
ATOM 1228 C CA . GLU A 1 145 ? -20.656 16.922 -0.687 1 93.31 145 GLU A CA 1
ATOM 1229 C C . GLU A 1 145 ? -20.891 18.344 -0.178 1 93.31 145 GLU A C 1
ATOM 1231 O O . GLU A 1 145 ? -20.609 18.641 0.984 1 93.31 145 GLU A O 1
ATOM 1236 N N . GLU A 1 146 ? -21.531 19.094 -1.015 1 90.62 146 GLU A N 1
ATOM 1237 C CA . GLU A 1 146 ? -21.719 20.516 -0.74 1 90.62 146 GLU A CA 1
ATOM 1238 C C . GLU A 1 146 ? -22.484 20.734 0.561 1 90.62 146 GLU A C 1
ATOM 1240 O O . GLU A 1 146 ? -22.094 21.547 1.395 1 90.62 146 GLU A O 1
ATOM 1245 N N . GLU A 1 147 ? -23.547 20.016 0.749 1 91.5 147 GLU A N 1
ATOM 1246 C CA . GLU A 1 147 ? -24.406 20.219 1.918 1 91.5 147 GLU A CA 1
ATOM 1247 C C . GLU A 1 147 ? -23.641 19.906 3.207 1 91.5 147 GLU A C 1
ATOM 1249 O O . GLU A 1 147 ? -23.797 20.625 4.203 1 91.5 147 GLU A O 1
ATOM 1254 N N . LYS A 1 148 ? -22.875 18.922 3.207 1 93.88 148 LYS A N 1
ATOM 1255 C CA . LYS A 1 148 ? -22.078 18.562 4.383 1 93.88 148 LYS A CA 1
ATOM 1256 C C . LYS A 1 148 ? -21.016 19.609 4.672 1 93.88 148 LYS A C 1
ATOM 1258 O O . LYS A 1 148 ? -20.734 19.906 5.836 1 93.88 148 LYS A O 1
ATOM 1263 N N . ILE A 1 149 ? -20.484 20.141 3.633 1 92.88 149 ILE A N 1
ATOM 1264 C CA . ILE A 1 149 ? -19.453 21.156 3.777 1 92.88 149 ILE A CA 1
ATOM 1265 C C . ILE A 1 149 ? -20.078 22.438 4.348 1 92.88 149 ILE A C 1
ATOM 1267 O O . ILE A 1 149 ? -19.484 23.062 5.238 1 92.88 149 ILE A O 1
ATOM 1271 N N . LYS A 1 150 ? -21.203 22.766 3.84 1 91.94 150 LYS A N 1
ATOM 1272 C CA . LYS A 1 150 ? -21.906 23.938 4.355 1 91.94 150 LYS A CA 1
ATOM 1273 C C . LYS A 1 150 ? -22.266 23.75 5.828 1 91.94 150 LYS A C 1
ATOM 1275 O O . LYS A 1 150 ? -22.109 24.672 6.633 1 91.94 150 LYS A O 1
ATOM 1280 N N . THR A 1 151 ? -22.766 22.609 6.137 1 94.06 151 THR A N 1
ATOM 1281 C CA . THR A 1 151 ? -23.078 22.281 7.523 1 94.06 151 THR A CA 1
ATOM 1282 C C . THR A 1 151 ? -21.828 22.391 8.398 1 94.06 151 THR A C 1
ATOM 1284 O O . THR A 1 151 ? -21.875 22.969 9.484 1 94.06 151 THR A O 1
ATOM 1287 N N . PHE A 1 152 ? -20.766 21.891 7.973 1 94.5 152 PHE A N 1
ATOM 1288 C CA . PHE A 1 152 ? -19.5 21.953 8.688 1 94.5 152 PHE A CA 1
ATOM 1289 C C . PHE A 1 152 ? -19.078 23.391 8.914 1 94.5 152 PHE A C 1
ATOM 1291 O O . PHE A 1 152 ? -18.672 23.766 10.023 1 94.5 152 PHE A O 1
ATOM 1298 N N . PHE A 1 153 ? -19.156 24.141 7.852 1 93.12 153 PHE A N 1
ATOM 1299 C CA . PHE A 1 153 ? -18.812 25.562 7.914 1 93.12 153 PHE A CA 1
ATOM 1300 C C . PHE A 1 153 ? -19.625 26.266 8.992 1 93.12 153 PHE A C 1
ATOM 1302 O O . PHE A 1 153 ? -19.062 27 9.805 1 93.12 153 PHE A O 1
ATOM 1309 N N . ASN A 1 154 ? -20.875 26 9.031 1 93.31 154 ASN A N 1
ATOM 1310 C CA . ASN A 1 154 ? -21.766 26.672 9.977 1 93.31 154 ASN A CA 1
ATOM 1311 C C . ASN A 1 154 ? -21.531 26.203 11.406 1 93.31 154 ASN A C 1
ATOM 1313 O O . ASN A 1 154 ? -21.609 26.984 12.352 1 93.31 154 ASN A O 1
ATOM 1317 N N . GLU A 1 155 ? -21.219 24.969 11.539 1 94.69 155 GLU A N 1
ATOM 1318 C CA . GLU A 1 155 ? -21.094 24.375 12.867 1 94.69 155 GLU A CA 1
ATOM 1319 C C . GLU A 1 155 ? -19.734 24.672 13.477 1 94.69 155 GLU A C 1
ATOM 1321 O O . GLU A 1 155 ? -19.625 24.922 14.672 1 94.69 155 GLU A O 1
ATOM 1326 N N . TYR A 1 156 ? -18.688 24.656 12.602 1 93 156 TYR A N 1
ATOM 1327 C CA . TYR A 1 156 ? -17.344 24.672 13.164 1 93 156 TYR A CA 1
ATOM 1328 C C . TYR A 1 156 ? -16.547 25.859 12.641 1 93 156 TYR A C 1
ATOM 1330 O O . TYR A 1 156 ? -15.508 26.219 13.203 1 93 156 TYR A O 1
ATOM 1338 N N . GLY A 1 157 ? -16.875 26.422 11.578 1 88.06 157 GLY A N 1
ATOM 1339 C CA . GLY A 1 157 ? -16.047 27.375 10.867 1 88.06 157 GLY A CA 1
ATOM 1340 C C . GLY A 1 157 ? -15.969 28.734 11.555 1 88.06 157 GLY A C 1
ATOM 1341 O O . GLY A 1 157 ? -14.969 29.438 11.43 1 88.06 157 GLY A O 1
ATOM 1342 N N . ASN A 1 158 ? -16.922 29.078 12.273 1 86.31 158 ASN A N 1
ATOM 1343 C CA . ASN A 1 158 ? -17 30.406 12.859 1 86.31 158 ASN A CA 1
ATOM 1344 C C . ASN A 1 158 ? -16.656 31.5 11.844 1 86.31 158 ASN A C 1
ATOM 1346 O O . ASN A 1 158 ? -15.812 32.375 12.117 1 86.31 158 ASN A O 1
ATOM 1350 N N . GLY A 1 159 ? -17.016 31.359 10.672 1 86.31 159 GLY A N 1
ATOM 1351 C CA . GLY A 1 159 ? -16.922 32.344 9.602 1 86.31 159 GLY A CA 1
ATOM 1352 C C . GLY A 1 159 ? -15.742 32.094 8.672 1 86.31 159 GLY A C 1
ATOM 1353 O O . GLY A 1 159 ? -15.617 32.75 7.637 1 86.31 159 GLY A O 1
ATOM 1354 N N . LYS A 1 160 ? -14.828 31.25 9.062 1 90.69 160 LYS A N 1
ATOM 1355 C CA . LYS A 1 160 ? -13.656 31.016 8.219 1 90.69 160 LYS A CA 1
ATOM 1356 C C . LYS A 1 160 ? -13.234 29.547 8.281 1 90.69 160 LYS A C 1
ATOM 1358 O O . LYS A 1 160 ? -13.047 29 9.367 1 90.69 160 LYS A O 1
ATOM 1363 N N . VAL A 1 161 ? -13.094 28.938 7.121 1 91.56 161 VAL A N 1
ATOM 1364 C CA . VAL A 1 161 ? -12.648 27.547 7.031 1 91.56 161 VAL A CA 1
ATOM 1365 C C . VAL A 1 161 ? -11.523 27.422 6.004 1 91.56 161 VAL A C 1
ATOM 1367 O O . VAL A 1 161 ? -11.5 28.156 5.012 1 91.56 161 VAL A O 1
ATOM 1370 N N . ILE A 1 162 ? -10.578 26.562 6.371 1 90.75 162 ILE A N 1
ATOM 1371 C CA . ILE A 1 162 ? -9.492 26.266 5.445 1 90.75 162 ILE A CA 1
ATOM 1372 C C . ILE A 1 162 ? -9.859 25.047 4.594 1 90.75 162 ILE A C 1
ATOM 1374 O O . ILE A 1 162 ? -10.406 24.062 5.102 1 90.75 162 ILE A O 1
ATOM 1378 N N . ALA A 1 163 ? -9.641 25.172 3.322 1 88 163 ALA A N 1
ATOM 1379 C CA . ALA A 1 163 ? -9.789 24.062 2.385 1 88 163 ALA A CA 1
ATOM 1380 C C . ALA A 1 163 ? -8.445 23.672 1.78 1 88 163 ALA A C 1
ATOM 1382 O O . ALA A 1 163 ? -7.707 24.531 1.289 1 88 163 ALA A O 1
ATOM 1383 N N . LYS A 1 164 ? -8.109 22.375 1.853 1 88 164 LYS A N 1
ATOM 1384 C CA . LYS A 1 164 ? -6.836 21.938 1.289 1 88 164 LYS A CA 1
ATOM 1385 C C . LYS A 1 164 ? -6.965 20.578 0.609 1 88 164 LYS A C 1
ATOM 1387 O O . LYS A 1 164 ? -7.879 19.812 0.919 1 88 164 LYS A O 1
ATOM 1392 N N . LEU A 1 165 ? -6.113 20.312 -0.27 1 82.62 165 LEU A N 1
ATOM 1393 C CA . LEU A 1 165 ? -6.008 19.016 -0.92 1 82.62 165 LEU A CA 1
ATOM 1394 C C . LEU A 1 165 ? -5.277 18.016 -0.028 1 82.62 165 LEU A C 1
ATOM 1396 O O . LEU A 1 165 ? -4.504 18.406 0.847 1 82.62 165 LEU A O 1
ATOM 1400 N N . HIS A 1 166 ? -5.711 16.75 -0.154 1 78.12 166 HIS A N 1
ATOM 1401 C CA . HIS A 1 166 ? -5.004 15.695 0.573 1 78.12 166 HIS A CA 1
ATOM 1402 C C . HIS A 1 166 ? -3.572 15.547 0.068 1 78.12 166 HIS A C 1
ATOM 1404 O O . HIS A 1 166 ? -2.637 15.453 0.864 1 78.12 166 HIS A O 1
ATOM 1410 N N . GLY A 1 167 ? -3.412 15.352 -1.202 1 66.25 167 GLY A N 1
ATOM 1411 C CA . GLY A 1 167 ? -2.092 15.203 -1.794 1 66.25 167 GLY A CA 1
ATOM 1412 C C . GLY A 1 167 ? -1.35 16.516 -1.932 1 66.25 167 GLY A C 1
ATOM 1413 O O . GLY A 1 167 ? -1.948 17.594 -1.818 1 66.25 167 GLY A O 1
ATOM 1414 N N . VAL A 1 168 ? 0.05 16.453 -1.879 1 53.03 168 VAL A N 1
ATOM 1415 C CA . VAL A 1 168 ? 0.925 17.625 -1.976 1 53.03 168 VAL A CA 1
ATOM 1416 C C . VAL A 1 168 ? 0.626 18.391 -3.262 1 53.03 168 VAL A C 1
ATOM 1418 O O . VAL A 1 168 ? 0.254 17.797 -4.273 1 53.03 168 VAL A O 1
ATOM 1421 N N . ILE A 1 169 ? 0.538 19.547 -3.125 1 45.41 169 ILE A N 1
ATOM 1422 C CA . ILE A 1 169 ? 0.438 20.547 -4.188 1 45.41 169 ILE A CA 1
ATOM 1423 C C . ILE A 1 169 ? 1.288 20.109 -5.379 1 45.41 169 ILE A C 1
ATOM 1425 O O . ILE A 1 169 ? 2.494 19.891 -5.242 1 45.41 169 ILE A O 1
ATOM 1429 N N . ALA A 1 170 ? 0.69 19.484 -6.355 1 40.91 170 ALA A N 1
ATOM 1430 C CA . ALA A 1 170 ? 1.389 19.312 -7.625 1 40.91 170 ALA A CA 1
ATOM 1431 C C . ALA A 1 170 ? 1.822 20.656 -8.203 1 40.91 170 ALA A C 1
ATOM 1433 O O . ALA A 1 170 ? 1.008 21.562 -8.336 1 40.91 170 ALA A O 1
ATOM 1434 N N . LYS A 1 171 ? 3.055 21 -8.055 1 38.62 171 LYS A N 1
ATOM 1435 C CA . LYS A 1 171 ? 3.547 22.078 -8.914 1 38.62 171 LYS A CA 1
ATOM 1436 C C . LYS A 1 171 ? 3.344 21.734 -10.391 1 38.62 171 LYS A C 1
ATOM 1438 O O . LYS A 1 171 ? 3.625 20.609 -10.82 1 38.62 171 LYS A O 1
ATOM 1443 N N . THR A 1 172 ? 2.469 22.344 -11.086 1 37.69 172 THR A N 1
ATOM 1444 C CA . THR A 1 172 ? 2.418 22.234 -12.539 1 37.69 172 THR A CA 1
ATOM 1445 C C . THR A 1 172 ? 3.809 22.391 -13.141 1 37.69 172 THR A C 1
ATOM 1447 O O . THR A 1 172 ? 4.707 22.953 -12.516 1 37.69 172 THR A O 1
ATOM 1450 N N . MET A 1 173 ? 4.137 21.719 -14.195 1 34.25 173 MET A N 1
ATOM 1451 C CA . MET A 1 173 ? 5.359 21.938 -14.961 1 34.25 173 MET A CA 1
ATOM 1452 C C . MET A 1 173 ? 5.688 23.422 -15.055 1 34.25 173 MET A C 1
ATOM 1454 O O . MET A 1 173 ? 6.828 23.797 -15.336 1 34.25 173 MET A O 1
ATOM 1458 N N . ASN A 1 174 ? 4.703 24.281 -15.383 1 35.84 174 ASN A N 1
ATOM 1459 C CA . ASN A 1 174 ? 4.98 25.703 -15.625 1 35.84 174 ASN A CA 1
ATOM 1460 C C . ASN A 1 174 ? 5.176 26.453 -14.312 1 35.84 174 ASN A C 1
ATOM 1462 O O . ASN A 1 174 ? 5.203 27.688 -14.305 1 35.84 174 ASN A O 1
ATOM 1466 N N . GLY A 1 175 ? 5.375 25.906 -13.219 1 36.03 175 GLY A N 1
ATOM 1467 C CA . GLY A 1 175 ? 5.684 26.641 -12 1 36.03 175 GLY A CA 1
ATOM 1468 C C . GLY A 1 175 ? 4.453 27 -11.195 1 36.03 175 GLY A C 1
ATOM 1469 O O . GLY A 1 175 ? 4.547 27.719 -10.188 1 36.03 175 GLY A O 1
ATOM 1470 N N . GLU A 1 176 ? 3.254 27 -11.812 1 36.81 176 GLU A N 1
ATOM 1471 C CA . GLU A 1 176 ? 2.066 27.453 -11.094 1 36.81 176 GLU A CA 1
ATOM 1472 C C . GLU A 1 176 ? 1.653 26.453 -10.016 1 36.81 176 GLU A C 1
ATOM 1474 O O . GLU A 1 176 ? 1.628 25.25 -10.266 1 36.81 176 GLU A O 1
ATOM 1479 N N . ASN A 1 177 ? 1.93 26.672 -8.789 1 42.81 177 ASN A N 1
ATOM 1480 C CA . ASN A 1 177 ? 1.447 26.031 -7.562 1 42.81 177 ASN A CA 1
ATOM 1481 C C . ASN A 1 177 ? -0.059 25.797 -7.613 1 42.81 177 ASN A C 1
ATOM 1483 O O . ASN A 1 177 ? -0.846 26.734 -7.543 1 42.81 177 ASN A O 1
ATOM 1487 N N . LEU A 1 178 ? -0.603 24.984 -8.516 1 43.78 178 LEU A N 1
ATOM 1488 C CA . LEU A 1 178 ? -2.059 24.953 -8.586 1 43.78 178 LEU A CA 1
ATOM 1489 C C . LEU A 1 178 ? -2.674 25.047 -7.195 1 43.78 178 LEU A C 1
ATOM 1491 O O . LEU A 1 178 ? -3.52 25.906 -6.934 1 43.78 178 LEU A O 1
ATOM 1495 N N . PHE A 1 179 ? -3.258 23.812 -6.621 1 49.56 179 PHE A N 1
ATOM 1496 C CA . PHE A 1 179 ? -4.258 23.906 -5.566 1 49.56 179 PHE A CA 1
ATOM 1497 C C . PHE A 1 179 ? -3.602 23.875 -4.191 1 49.56 179 PHE A C 1
ATOM 1499 O O . PHE A 1 179 ? -2.914 22.906 -3.846 1 49.56 179 PHE A O 1
ATOM 1506 N N . SER A 1 180 ? -3.158 25.156 -3.701 1 58.78 180 SER A N 1
ATOM 1507 C CA . SER A 1 180 ? -2.756 25.531 -2.35 1 58.78 180 SER A CA 1
ATOM 1508 C C . SER A 1 180 ? -3.943 25.516 -1.393 1 58.78 180 SER A C 1
ATOM 1510 O O . SER A 1 180 ? -5.09 25.375 -1.822 1 58.78 180 SER A O 1
ATOM 1512 N N . THR A 1 181 ? -3.635 25.578 -0.106 1 72.19 181 THR A N 1
ATOM 1513 C CA . THR A 1 181 ? -4.555 25.859 0.99 1 72.19 181 THR A CA 1
ATOM 1514 C C . THR A 1 181 ? -5.344 27.141 0.717 1 72.19 181 THR A C 1
ATOM 1516 O O . THR A 1 181 ? -4.77 28.156 0.321 1 72.19 181 THR A O 1
ATOM 1519 N N . THR A 1 182 ? -6.711 27.016 0.624 1 77.69 182 THR A N 1
ATOM 1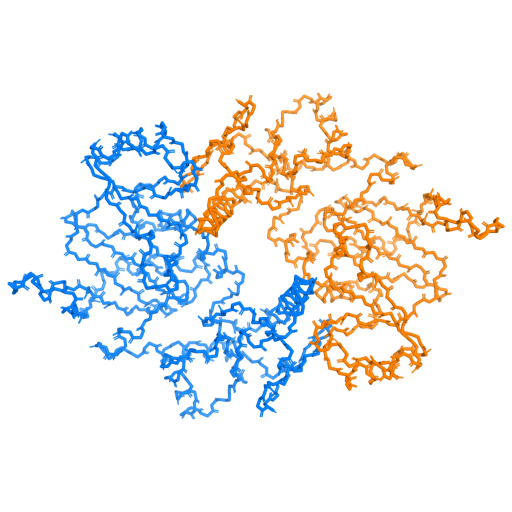520 C CA . THR A 1 182 ? -7.582 28.156 0.382 1 77.69 182 THR A CA 1
ATOM 1521 C C . THR A 1 182 ? -8.453 28.438 1.603 1 77.69 182 THR A C 1
ATOM 1523 O O . THR A 1 182 ? -8.898 27.516 2.283 1 77.69 182 THR A O 1
ATOM 1526 N N . ILE A 1 183 ? -8.648 29.703 1.804 1 83.25 183 ILE A N 1
ATOM 1527 C CA . ILE A 1 183 ? -9.547 30.109 2.877 1 83.25 183 ILE A CA 1
ATOM 1528 C C . ILE A 1 183 ? -10.953 30.312 2.316 1 83.25 183 ILE A C 1
ATOM 1530 O O . ILE A 1 183 ? -11.125 31.016 1.311 1 83.25 183 ILE A O 1
ATOM 1534 N N . ILE A 1 184 ? -11.852 29.688 2.891 1 83.56 184 ILE A N 1
ATOM 1535 C CA . ILE A 1 184 ? -13.25 29.797 2.48 1 83.56 184 ILE A CA 1
ATOM 1536 C C . ILE A 1 184 ? -14.031 30.594 3.523 1 83.56 184 ILE A C 1
ATOM 1538 O O . ILE A 1 184 ? -13.945 30.312 4.719 1 83.56 184 ILE A O 1
ATOM 1542 N N . ASP A 1 185 ? -14.664 31.609 2.992 1 86.06 185 ASP A N 1
ATOM 1543 C CA . ASP A 1 185 ? -15.578 32.375 3.842 1 86.06 185 ASP A CA 1
ATOM 1544 C C . ASP A 1 185 ? -17.016 32.25 3.33 1 86.06 185 ASP A C 1
ATOM 1546 O O . ASP A 1 185 ? -17.297 31.469 2.43 1 86.06 185 ASP A O 1
ATOM 1550 N N . GLU A 1 186 ? -17.891 33 3.924 1 80.69 186 GLU A N 1
ATOM 1551 C CA . GLU A 1 186 ? -19.312 32.906 3.611 1 80.69 186 GLU A CA 1
ATOM 1552 C C . GLU A 1 186 ? -19.562 33.219 2.135 1 80.69 186 GLU A C 1
ATOM 1554 O O . GLU A 1 186 ? -20.422 32.562 1.515 1 80.69 186 GLU A O 1
ATOM 1559 N N . SER A 1 187 ? -18.812 34.094 1.569 1 79.5 187 SER A N 1
ATOM 1560 C CA . SER A 1 187 ? -19.031 34.5 0.185 1 79.5 187 SER A CA 1
ATOM 1561 C C . SER A 1 187 ? -18.594 33.406 -0.787 1 79.5 187 SER A C 1
ATOM 1563 O O . SER A 1 187 ? -19.234 33.219 -1.83 1 79.5 187 SER A O 1
ATOM 1565 N N . THR A 1 188 ? -17.609 32.688 -0.411 1 78.75 188 THR A N 1
ATOM 1566 C CA . THR A 1 188 ? -17.062 31.672 -1.297 1 78.75 188 THR A CA 1
ATOM 1567 C C . THR A 1 188 ? -17.828 30.359 -1.139 1 78.75 188 THR A C 1
ATOM 1569 O O . THR A 1 188 ? -17.844 29.531 -2.057 1 78.75 188 THR A O 1
ATOM 1572 N N . LEU A 1 189 ? -18.391 30.203 -0.066 1 78.31 189 LEU A N 1
ATOM 1573 C CA . LEU A 1 189 ? -19.125 28.969 0.248 1 78.31 189 LEU A CA 1
ATOM 1574 C C . LEU A 1 189 ? -20.234 28.734 -0.755 1 78.31 189 LEU A C 1
ATOM 1576 O O . LEU A 1 189 ? -20.562 27.594 -1.062 1 78.31 189 LEU A O 1
ATOM 1580 N N . GLU A 1 190 ? -20.703 29.719 -1.349 1 72.12 190 GLU A N 1
ATOM 1581 C CA . GLU A 1 190 ? -21.844 29.609 -2.262 1 72.12 190 GLU A CA 1
ATOM 1582 C C . GLU A 1 190 ? -21.422 29 -3.596 1 72.12 190 GLU A C 1
ATOM 1584 O O . GLU A 1 190 ? -22.266 28.484 -4.336 1 72.12 190 GLU A O 1
ATOM 1589 N N . HIS A 1 191 ? -20.156 28.969 -3.85 1 70 191 HIS A N 1
ATOM 1590 C CA . HIS A 1 191 ? -19.688 28.531 -5.16 1 70 191 HIS A CA 1
ATOM 1591 C C . HIS A 1 191 ? -18.859 27.25 -5.047 1 70 191 HIS A C 1
ATOM 1593 O O . HIS A 1 191 ? -17.938 27.031 -5.848 1 70 191 HIS A O 1
ATOM 1599 N N . ILE A 1 192 ? -19.203 26.391 -4.098 1 76 192 ILE A N 1
ATOM 1600 C CA . ILE A 1 192 ? -18.328 25.25 -3.887 1 76 192 ILE A CA 1
ATOM 1601 C C . ILE A 1 192 ? -18.828 24.047 -4.684 1 76 192 ILE A C 1
ATOM 1603 O O . ILE A 1 192 ? -18.516 22.906 -4.363 1 76 192 ILE A O 1
ATOM 1607 N N . SER A 1 193 ? -19.484 24.281 -5.789 1 68.44 193 SER A N 1
ATOM 1608 C CA . SER A 1 193 ? -20.094 23.188 -6.555 1 68.44 193 SER A CA 1
ATOM 1609 C C . SER A 1 193 ? -19.047 22.344 -7.25 1 68.44 193 SER A C 1
ATOM 1611 O O . SER A 1 193 ? -19.266 21.156 -7.512 1 68.44 193 SER A O 1
ATOM 1613 N N . ASP A 1 194 ? -17.906 22.938 -7.496 1 75.75 194 ASP A N 1
ATOM 1614 C CA . ASP A 1 194 ? -16.844 22.219 -8.203 1 75.75 194 ASP A CA 1
ATOM 1615 C C . ASP A 1 194 ? -16.156 21.219 -7.285 1 75.75 194 ASP A C 1
ATOM 1617 O O . ASP A 1 194 ? -15.32 20.438 -7.73 1 75.75 194 ASP A O 1
ATOM 1621 N N . ILE A 1 195 ? -16.688 21.172 -6.082 1 77.06 195 ILE A N 1
ATOM 1622 C CA . ILE A 1 195 ? -16.094 20.344 -5.047 1 77.06 195 ILE A CA 1
ATOM 1623 C C . ILE A 1 195 ? -16.281 18.859 -5.395 1 77.06 195 ILE A C 1
ATOM 1625 O O . ILE A 1 195 ? -15.523 18.016 -4.949 1 77.06 195 ILE A O 1
ATOM 1629 N N . ILE A 1 196 ? -17.219 18.547 -6.23 1 75.31 196 ILE A N 1
ATOM 1630 C CA . ILE A 1 196 ? -17.516 17.172 -6.602 1 75.31 196 ILE A CA 1
ATOM 1631 C C . ILE A 1 196 ? -16.375 16.594 -7.418 1 75.31 196 ILE A C 1
ATOM 1633 O O . ILE A 1 196 ? -16.156 15.375 -7.414 1 75.31 196 ILE A O 1
ATOM 1637 N N . TYR A 1 197 ? -15.625 17.406 -8.031 1 78.94 197 TYR A N 1
ATOM 1638 C CA . TYR A 1 197 ? -14.562 16.922 -8.906 1 78.94 197 TYR A CA 1
ATOM 1639 C C . TYR A 1 197 ? -13.219 16.922 -8.172 1 78.94 197 TYR A C 1
ATOM 1641 O O . TYR A 1 197 ? -12.242 16.359 -8.664 1 78.94 197 TYR A O 1
ATOM 1649 N N . CYS A 1 198 ? -13.273 17.438 -7.027 1 84.25 198 CYS A N 1
ATOM 1650 C CA . CYS A 1 198 ? -12.047 17.516 -6.242 1 84.25 198 CYS A CA 1
ATOM 1651 C C . CYS A 1 198 ? -12.352 17.562 -4.75 1 84.25 198 CYS A C 1
ATOM 1653 O O . CYS A 1 198 ? -12.32 18.641 -4.141 1 84.25 198 CYS A O 1
ATOM 1655 N N . PRO A 1 199 ? -12.672 16.391 -4.234 1 91.94 199 PRO A N 1
ATOM 1656 C CA . PRO A 1 199 ? -12.898 16.422 -2.785 1 91.94 199 PRO A CA 1
ATOM 1657 C C . PRO A 1 199 ? -11.734 17.047 -2.021 1 91.94 199 PRO A C 1
ATOM 1659 O O . PRO A 1 199 ? -10.578 16.906 -2.422 1 91.94 199 PRO A O 1
ATOM 1662 N N . MET A 1 200 ? -12.062 17.766 -0.971 1 90.81 200 MET A N 1
ATOM 1663 C CA . MET A 1 200 ? -11.047 18.484 -0.21 1 90.81 200 MET A CA 1
ATOM 1664 C C . MET A 1 200 ? -11.211 18.234 1.286 1 90.81 200 MET A C 1
ATOM 1666 O O . MET A 1 200 ? -12.234 17.703 1.722 1 90.81 200 MET A O 1
ATOM 1670 N N . ILE A 1 201 ? -10.219 18.625 1.94 1 93.38 201 ILE A N 1
ATOM 1671 C CA . ILE A 1 201 ? -10.227 18.609 3.398 1 93.38 201 ILE A CA 1
ATOM 1672 C C . ILE A 1 201 ? -10.562 20 3.932 1 93.38 201 ILE A C 1
ATOM 1674 O O . ILE A 1 201 ? -9.977 20.984 3.496 1 93.38 201 ILE A O 1
ATOM 1678 N N . PHE A 1 202 ? -11.516 20.031 4.852 1 92.75 202 PHE A N 1
ATOM 1679 C CA . PHE A 1 202 ? -11.938 21.297 5.449 1 92.75 202 PHE A CA 1
ATOM 1680 C C . PHE A 1 202 ? -11.672 21.297 6.949 1 92.75 202 PHE A C 1
ATOM 1682 O O . PHE A 1 202 ? -11.977 20.328 7.645 1 92.75 202 PHE A O 1
ATOM 1689 N N . GLN A 1 203 ? -11.094 22.406 7.387 1 94.94 203 GLN A N 1
ATOM 1690 C CA . GLN A 1 203 ? -10.781 22.641 8.797 1 94.94 203 GLN A CA 1
ATOM 1691 C C . GLN A 1 203 ? -11.055 24.078 9.195 1 94.94 203 GLN A C 1
ATOM 1693 O O . GLN A 1 203 ? -10.922 24.984 8.375 1 94.94 203 GLN A O 1
ATOM 1698 N N . PRO A 1 204 ? -11.492 24.25 10.469 1 95.31 204 PRO A N 1
ATOM 1699 C CA . PRO A 1 204 ? -11.609 25.641 10.914 1 95.31 204 PRO A CA 1
ATOM 1700 C C . PRO A 1 204 ? -10.273 26.391 10.867 1 95.31 204 PRO A C 1
ATOM 1702 O O . PRO A 1 204 ? -9.219 25.797 11.102 1 95.31 204 PRO A O 1
ATOM 1705 N N . TYR A 1 205 ? -10.414 27.641 10.547 1 92.81 205 TYR A N 1
ATOM 1706 C CA . TYR A 1 205 ? -9.234 28.484 10.633 1 92.81 205 TYR A CA 1
ATOM 1707 C C . TYR A 1 205 ? -8.781 28.656 12.078 1 92.81 205 TYR A C 1
ATOM 1709 O O . TYR A 1 205 ? -9.594 28.984 12.953 1 92.81 205 TYR A O 1
ATOM 1717 N N . ILE A 1 206 ? -7.531 28.453 12.297 1 92 206 ILE A N 1
ATOM 1718 C CA . ILE A 1 206 ? -6.961 28.625 13.633 1 92 206 ILE A CA 1
ATOM 1719 C C . ILE A 1 206 ? -6.152 29.922 13.672 1 92 206 ILE A C 1
ATOM 1721 O O . ILE A 1 206 ? -5.199 30.094 12.906 1 92 206 ILE A O 1
ATOM 1725 N N . HIS A 1 207 ? -6.562 30.797 14.5 1 92.25 207 HIS A N 1
ATOM 1726 C CA . HIS A 1 207 ? -5.75 31.984 14.734 1 92.25 207 HIS A CA 1
ATOM 1727 C C . HIS A 1 207 ? -4.449 31.625 15.445 1 92.25 207 HIS A C 1
ATOM 1729 O O . HIS A 1 207 ? -4.461 31.266 16.625 1 92.25 207 HIS A O 1
ATOM 1735 N N . LYS A 1 208 ? -3.416 31.828 14.695 1 90.25 208 LYS A N 1
ATOM 1736 C CA . LYS A 1 208 ? -2.164 31.266 15.18 1 90.25 208 LYS A CA 1
ATOM 1737 C C . LYS A 1 208 ? -1.258 32.344 15.758 1 90.25 208 LYS A C 1
ATOM 1739 O O . LYS A 1 208 ? -1.268 33.5 15.289 1 90.25 208 LYS A O 1
ATOM 1744 N N . GLU A 1 209 ? -0.486 31.984 16.797 1 92.62 209 GLU A N 1
ATOM 1745 C CA . GLU A 1 209 ? 0.687 32.75 17.203 1 92.62 209 GLU A CA 1
ATOM 1746 C C . GLU A 1 209 ? 1.876 32.469 16.281 1 92.62 209 GLU A C 1
ATOM 1748 O O . GLU A 1 209 ? 2.477 33.406 15.734 1 92.62 209 GLU A O 1
ATOM 1753 N N . TYR A 1 210 ? 2.164 31.219 16.141 1 91.25 210 TYR A N 1
ATOM 1754 C CA . TYR A 1 210 ? 3.203 30.812 15.195 1 91.25 210 TYR A CA 1
ATOM 1755 C C . TYR A 1 210 ? 2.982 29.391 14.719 1 91.25 210 TYR A C 1
ATOM 1757 O O . TYR A 1 210 ? 2.135 28.672 15.258 1 91.25 210 TYR A O 1
ATOM 1765 N N . GLU A 1 211 ? 3.684 29.062 13.656 1 92.94 211 GLU A N 1
ATOM 1766 C CA . GLU A 1 211 ? 3.736 27.703 13.117 1 92.94 211 GLU A CA 1
ATOM 1767 C C . GLU A 1 211 ? 5.027 27 13.523 1 92.94 211 GLU A C 1
ATOM 1769 O O . GLU A 1 211 ? 6.082 27.625 13.609 1 92.94 211 GLU A O 1
ATOM 1774 N N . LEU A 1 212 ? 4.824 25.75 13.781 1 95.81 212 LEU A N 1
ATOM 1775 C CA . LEU A 1 212 ? 5.969 24.938 14.203 1 95.81 212 LEU A CA 1
ATOM 1776 C C . LEU A 1 212 ? 6.234 23.812 13.211 1 95.81 212 LEU A C 1
ATOM 1778 O O . LEU A 1 212 ? 5.297 23.172 12.727 1 95.81 212 LEU A O 1
ATOM 1782 N N . ARG A 1 213 ? 7.477 23.688 12.875 1 95.06 213 ARG A N 1
ATOM 1783 C CA . ARG A 1 213 ? 8 22.484 12.234 1 95.06 213 ARG A CA 1
ATOM 1784 C C . ARG A 1 213 ? 8.82 21.656 13.219 1 95.06 213 ARG A C 1
ATOM 1786 O O . ARG A 1 213 ? 9.852 22.109 13.719 1 95.06 213 ARG A O 1
ATOM 1793 N N . ILE A 1 214 ? 8.312 20.484 13.484 1 98.19 214 ILE A N 1
ATOM 1794 C CA . ILE A 1 214 ? 8.945 19.609 14.469 1 98.19 214 ILE A CA 1
ATOM 1795 C C . ILE A 1 214 ? 9.492 18.359 13.781 1 98.19 214 ILE A C 1
ATOM 1797 O O . ILE A 1 214 ? 8.734 17.578 13.203 1 98.19 214 ILE A O 1
ATOM 1801 N N . VAL A 1 215 ? 10.781 18.156 13.836 1 98.19 215 VAL A N 1
ATOM 1802 C CA . VAL A 1 215 ? 11.383 16.922 13.352 1 98.19 215 VAL A CA 1
ATOM 1803 C C . VAL A 1 215 ? 11.586 15.953 14.523 1 98.19 215 VAL A C 1
ATOM 1805 O O . VAL A 1 215 ? 12.328 16.25 15.461 1 98.19 215 VAL A O 1
ATOM 1808 N N . TYR A 1 216 ? 10.867 14.914 14.438 1 98.69 216 TYR A N 1
ATOM 1809 C CA . TYR A 1 216 ? 10.961 13.844 15.422 1 98.69 216 TYR A CA 1
ATOM 1810 C C . TYR A 1 216 ? 11.961 12.781 14.984 1 98.69 216 TYR A C 1
ATOM 1812 O O . TYR A 1 216 ? 11.906 12.297 13.852 1 98.69 216 TYR A O 1
ATOM 1820 N N . VAL A 1 217 ? 12.93 12.43 15.898 1 98.25 217 VAL A N 1
ATOM 1821 C CA . VAL A 1 217 ? 13.875 11.344 15.648 1 98.25 217 VAL A CA 1
ATOM 1822 C C . VAL A 1 217 ? 13.961 10.445 16.875 1 98.25 217 VAL A C 1
ATOM 1824 O O . VAL A 1 217 ? 14.727 10.719 17.797 1 98.25 217 VAL A O 1
ATOM 1827 N N . ASP A 1 218 ? 13.18 9.438 16.891 1 97.19 218 ASP A N 1
ATOM 1828 C CA . ASP A 1 218 ? 13.18 8.375 17.891 1 97.19 218 ASP A CA 1
ATOM 1829 C C . ASP A 1 218 ? 13.25 8.961 19.297 1 97.19 218 ASP A C 1
ATOM 1831 O O . ASP A 1 218 ? 14.125 8.602 20.094 1 97.19 218 ASP A O 1
ATOM 1835 N N . GLY A 1 219 ? 12.328 9.836 19.578 1 97.31 219 GLY A N 1
ATOM 1836 C CA . GLY A 1 219 ? 12.211 10.383 20.922 1 97.31 219 GLY A CA 1
ATOM 1837 C C . GLY A 1 219 ? 12.844 11.758 21.062 1 97.31 219 GLY A C 1
ATOM 1838 O O . GLY A 1 219 ? 12.656 12.43 22.078 1 97.31 219 GLY A O 1
ATOM 1839 N N . GLU A 1 220 ? 13.586 12.18 20.125 1 98.19 220 GLU A N 1
ATOM 1840 C CA . GLU A 1 220 ? 14.172 13.516 20.125 1 98.19 220 GLU A CA 1
ATOM 1841 C C . GLU A 1 220 ? 13.359 14.477 19.25 1 98.19 220 GLU A C 1
ATOM 1843 O O . GLU A 1 220 ? 12.734 14.055 18.281 1 98.19 220 GLU A O 1
ATOM 1848 N N . PHE A 1 221 ? 13.43 15.742 19.672 1 98.62 221 PHE A N 1
ATOM 1849 C CA . PHE A 1 221 ? 12.648 16.75 18.969 1 98.62 221 PHE A CA 1
ATOM 1850 C C . PHE A 1 221 ? 13.531 17.906 18.516 1 98.62 221 PHE A C 1
ATOM 1852 O O . PHE A 1 221 ? 14.25 18.5 19.328 1 98.62 221 PHE A O 1
ATOM 1859 N N . PHE A 1 222 ? 13.531 18.203 17.266 1 98.5 222 PHE A N 1
ATOM 1860 C CA . PHE A 1 222 ? 14.141 19.391 16.672 1 98.5 222 PHE A CA 1
ATOM 1861 C C . PHE A 1 222 ? 13.07 20.328 16.109 1 98.5 222 PHE A C 1
ATOM 1863 O O . PHE A 1 222 ? 12.492 20.047 15.055 1 98.5 222 PHE A O 1
ATOM 1870 N N . THR A 1 223 ? 12.844 21.406 16.828 1 98.06 223 THR A N 1
ATOM 1871 C CA . THR A 1 223 ? 11.664 22.219 16.531 1 98.06 223 THR A CA 1
ATOM 1872 C C . THR A 1 223 ? 12.07 23.625 16.078 1 98.06 223 THR A C 1
ATOM 1874 O O . THR A 1 223 ? 12.883 24.281 16.734 1 98.06 223 THR A O 1
ATOM 1877 N N . GLY A 1 224 ? 11.547 23.969 14.914 1 96.12 224 GLY A N 1
ATOM 1878 C CA . GLY A 1 224 ? 11.68 25.344 14.445 1 96.12 224 GLY A CA 1
ATOM 1879 C C . GLY A 1 224 ? 10.352 26.078 14.375 1 96.12 224 GLY A C 1
ATOM 1880 O O . GLY A 1 224 ? 9.328 25.484 14.008 1 96.12 224 GLY A O 1
ATOM 1881 N N . ARG A 1 225 ? 10.414 27.312 14.797 1 94.44 225 ARG A N 1
ATOM 1882 C CA . ARG A 1 225 ? 9.266 28.203 14.641 1 94.44 225 ARG A CA 1
ATOM 1883 C C . ARG A 1 225 ? 9.484 29.172 13.484 1 94.44 225 ARG A C 1
ATOM 1885 O O . ARG A 1 225 ? 10.586 29.703 13.32 1 94.44 225 ARG A O 1
ATOM 1892 N N . ILE A 1 226 ? 8.445 29.156 12.641 1 86.5 226 ILE A N 1
ATOM 1893 C CA . ILE A 1 226 ? 8.602 30.062 11.508 1 86.5 226 ILE A CA 1
ATOM 1894 C C . ILE A 1 226 ? 8.008 31.422 11.852 1 86.5 226 ILE A C 1
ATOM 1896 O O . ILE A 1 226 ? 6.891 31.516 12.359 1 86.5 226 ILE A O 1
ATOM 1900 N N . ASN A 1 227 ? 8.805 32.469 11.836 1 73.38 227 ASN A N 1
ATOM 1901 C CA . ASN A 1 227 ? 8.398 33.844 12.086 1 73.38 227 ASN A CA 1
ATOM 1902 C C . ASN A 1 227 ? 8.352 34.656 10.805 1 73.38 227 ASN A C 1
ATOM 1904 O O . ASN A 1 227 ? 9.211 34.5 9.93 1 73.38 227 ASN A O 1
ATOM 1908 N N . ASN A 1 228 ? 7.121 34.906 10.359 1 59.66 228 ASN A N 1
ATOM 1909 C CA . ASN A 1 228 ? 7.105 35.875 9.273 1 59.66 228 ASN A CA 1
ATOM 1910 C C . ASN A 1 228 ? 7.523 37.281 9.766 1 59.66 228 ASN A C 1
ATOM 1912 O O . ASN A 1 228 ? 7.121 37.688 10.844 1 59.66 228 ASN A O 1
ATOM 1916 N N . LYS A 1 229 ? 8.758 37.812 9.477 1 50.56 229 LYS A N 1
ATOM 1917 C CA . LYS A 1 229 ? 9.07 39.188 9.836 1 50.56 229 LYS A CA 1
ATOM 1918 C C . LYS A 1 229 ? 7.891 40.125 9.555 1 50.56 229 LYS A C 1
ATOM 1920 O O . LYS A 1 229 ? 7.492 40.281 8.398 1 50.56 229 LYS A O 1
ATOM 1925 N N . GLU A 1 230 ? 6.938 40.219 10.289 1 41.81 230 GLU A N 1
ATOM 1926 C CA . GLU A 1 230 ? 5.949 41.281 10.117 1 41.81 230 GLU A CA 1
ATOM 1927 C C . GLU A 1 230 ? 6.578 42.531 9.516 1 41.81 230 GLU A C 1
ATOM 1929 O O . GLU A 1 230 ? 5.887 43.344 8.898 1 41.81 230 GLU A O 1
ATOM 1934 N N . ASN A 1 231 ? 7.41 43.375 10.242 1 38.5 231 ASN A N 1
ATOM 1935 C CA . ASN A 1 231 ? 7.402 44.812 10.055 1 38.5 231 ASN A CA 1
ATOM 1936 C C . ASN A 1 231 ? 7.625 45.188 8.594 1 38.5 231 ASN A C 1
ATOM 1938 O O . ASN A 1 231 ? 7.5 46.375 8.227 1 38.5 231 ASN A O 1
ATOM 1942 N N . ALA A 1 232 ? 8.688 44.969 7.836 1 35.81 232 ALA A N 1
ATOM 1943 C CA . ALA A 1 232 ? 9.117 45.844 6.762 1 35.81 232 ALA A C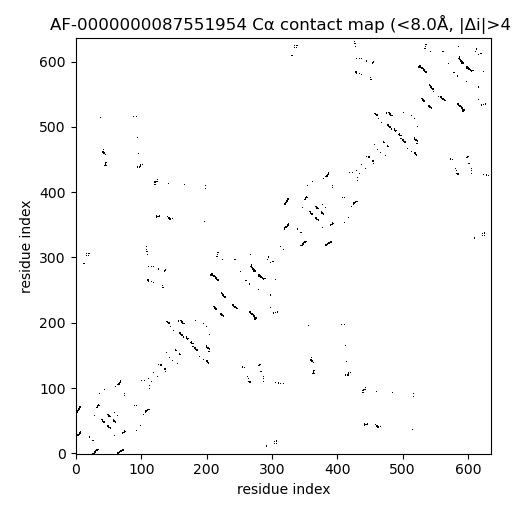A 1
ATOM 1944 C C . ALA A 1 232 ? 8.18 45.75 5.559 1 35.81 232 ALA A C 1
ATOM 1946 O O . ALA A 1 232 ? 7.395 44.812 5.457 1 35.81 232 ALA A O 1
ATOM 1947 N N . ASP A 1 233 ? 8.469 46.406 4.191 1 35.19 233 ASP A N 1
ATOM 1948 C CA . ASP A 1 233 ? 7.793 46.656 2.924 1 35.19 233 ASP A CA 1
ATOM 1949 C C . ASP A 1 233 ? 7.207 45.406 2.33 1 35.19 233 ASP A C 1
ATOM 1951 O O . ASP A 1 233 ? 7.867 44.344 2.312 1 35.19 233 ASP A O 1
ATOM 1955 N N . TRP A 1 234 ? 5.805 45.25 2.234 1 35.34 234 TRP A N 1
ATOM 1956 C CA . TRP A 1 234 ? 4.875 44.281 1.673 1 35.34 234 TRP A CA 1
ATOM 1957 C C . TRP A 1 234 ? 5.496 43.562 0.478 1 35.34 234 TRP A C 1
ATOM 1959 O O . TRP A 1 234 ? 4.98 42.531 0.028 1 35.34 234 TRP A O 1
ATOM 1969 N N . ARG A 1 235 ? 6.148 44.5 -0.329 1 38.47 235 ARG A N 1
ATOM 1970 C CA . ARG A 1 235 ? 6.672 44 -1.598 1 38.47 235 ARG A CA 1
ATOM 1971 C C . ARG A 1 235 ? 7.613 42.812 -1.378 1 38.47 235 ARG A C 1
ATOM 1973 O O . ARG A 1 235 ? 8.078 42.188 -2.338 1 38.47 235 ARG A O 1
ATOM 1980 N N . ILE A 1 236 ? 8.398 42.938 -0.407 1 36.75 236 ILE A N 1
ATOM 1981 C CA . ILE A 1 236 ? 9.531 42.031 -0.363 1 36.75 236 ILE A CA 1
ATOM 1982 C C . ILE A 1 236 ? 9.203 40.844 0.532 1 36.75 236 ILE A C 1
ATOM 1984 O O . ILE A 1 236 ? 10.086 40.312 1.196 1 36.75 236 ILE A O 1
ATOM 1988 N N . ALA A 1 237 ? 8.023 40.562 1.021 1 38.97 237 ALA A N 1
ATOM 1989 C CA . ALA A 1 237 ? 7.594 39.562 1.982 1 38.97 237 ALA A CA 1
ATOM 1990 C C . ALA A 1 237 ? 7.914 38.156 1.479 1 38.97 237 ALA A C 1
ATOM 1992 O O . ALA A 1 237 ? 7.629 37.156 2.16 1 38.97 237 ALA A O 1
ATOM 1993 N N . GLN A 1 238 ? 8.102 37.875 0.369 1 46.03 238 GLN A N 1
ATOM 1994 C CA . GLN A 1 238 ? 8.164 36.594 -0.273 1 46.03 238 GLN A CA 1
ATOM 1995 C C . GLN A 1 238 ? 9.258 35.719 0.344 1 46.03 238 GLN A C 1
ATOM 1997 O O . GLN A 1 238 ? 9.227 34.5 0.225 1 46.03 238 GLN A O 1
ATOM 2002 N N . GLY A 1 239 ? 10.508 36.281 0.786 1 47.88 239 GLY A N 1
ATOM 2003 C CA . GLY A 1 239 ? 11.797 35.656 1.037 1 47.88 239 GLY A CA 1
ATOM 2004 C C . GLY A 1 239 ? 12.188 35.688 2.502 1 47.88 239 GLY A C 1
ATOM 2005 O O . GLY A 1 239 ? 13.211 35.094 2.883 1 47.88 239 GLY A O 1
ATOM 2006 N N . ASP A 1 240 ? 11.539 36.469 3.498 1 55.44 240 ASP A N 1
ATOM 2007 C CA . ASP A 1 240 ? 12.305 36.719 4.715 1 55.44 240 ASP A CA 1
ATOM 2008 C C . ASP A 1 240 ? 11.82 35.812 5.855 1 55.44 240 ASP A C 1
ATOM 2010 O O . ASP A 1 240 ? 11.688 36.281 6.992 1 55.44 240 ASP A O 1
ATOM 2014 N N . TYR A 1 241 ? 11.352 34.688 5.652 1 69.06 241 TYR A N 1
ATOM 2015 C CA . TYR A 1 241 ? 11.086 33.75 6.754 1 69.06 241 TYR A CA 1
ATOM 2016 C C . TYR A 1 241 ? 12.383 33.25 7.352 1 69.06 241 TYR A C 1
ATOM 2018 O O . TYR A 1 241 ? 13.359 33 6.637 1 69.06 241 TYR A O 1
ATOM 2026 N N . PHE A 1 242 ? 12.422 33.469 8.664 1 81.69 242 PHE A N 1
ATOM 2027 C CA . PHE A 1 242 ? 13.57 32.844 9.32 1 81.69 242 PHE A CA 1
ATOM 2028 C C . PHE A 1 242 ? 13.125 31.859 10.383 1 81.69 242 PHE A C 1
ATOM 2030 O O . PHE A 1 242 ? 12.047 32 10.961 1 81.69 242 PHE A O 1
ATOM 2037 N N . TRP A 1 243 ? 13.906 30.891 10.508 1 90.5 243 TRP A N 1
ATOM 2038 C CA . TRP A 1 243 ? 13.641 29.859 11.508 1 90.5 243 TRP A CA 1
ATOM 2039 C C . TRP A 1 243 ? 14.281 30.219 12.844 1 90.5 243 TRP A C 1
ATOM 2041 O O . TRP A 1 243 ? 15.406 30.719 12.883 1 90.5 243 TRP A O 1
ATOM 2051 N N . GLU A 1 244 ? 13.484 30.031 13.898 1 94.81 244 GLU A N 1
ATOM 2052 C CA . GLU A 1 244 ? 13.992 30.156 15.258 1 94.81 244 GLU A CA 1
ATOM 2053 C C . GLU A 1 244 ? 13.789 28.844 16.031 1 94.81 244 GLU A C 1
ATOM 2055 O O . GLU A 1 244 ? 12.75 28.203 15.922 1 94.81 244 GLU A O 1
ATOM 2060 N N . GLU A 1 245 ? 14.844 28.547 16.781 1 96.44 245 GLU A N 1
ATOM 2061 C CA . GLU A 1 245 ? 14.734 27.359 17.609 1 96.44 245 GLU A CA 1
ATOM 2062 C C . GLU A 1 245 ? 13.602 27.484 18.625 1 96.44 245 GLU A C 1
ATOM 2064 O O . GLU A 1 245 ? 13.414 28.562 19.203 1 96.44 245 GLU A O 1
ATOM 2069 N N . TYR A 1 246 ? 12.891 26.406 18.812 1 96.62 246 TYR A N 1
ATOM 2070 C CA . TYR A 1 246 ? 11.766 26.406 19.75 1 96.62 246 TYR A CA 1
ATOM 2071 C C . TYR A 1 246 ? 11.82 25.188 20.656 1 96.62 246 TYR A C 1
ATOM 2073 O O . TYR A 1 246 ? 12.086 24.078 20.188 1 96.62 246 TYR A O 1
ATOM 2081 N N . GLU A 1 247 ? 11.578 25.438 21.906 1 96.94 247 GLU A N 1
ATOM 2082 C CA . GLU A 1 247 ? 11.5 24.328 22.859 1 96.94 247 GLU A CA 1
ATOM 2083 C C . GLU A 1 247 ? 10.055 23.953 23.156 1 96.94 247 GLU A C 1
ATOM 2085 O O . GLU A 1 247 ? 9.312 24.734 23.75 1 96.94 247 GLU A O 1
ATOM 2090 N N . LEU A 1 248 ? 9.695 22.781 22.828 1 97.81 248 LEU A N 1
ATOM 2091 C CA . LEU A 1 248 ? 8.336 22.312 23.078 1 97.81 248 LEU A CA 1
ATOM 2092 C C . LEU A 1 248 ? 8.109 22.078 24.562 1 97.81 248 LEU A C 1
ATOM 2094 O O . LEU A 1 248 ? 9 21.594 25.266 1 97.81 248 LEU A O 1
ATOM 2098 N N . PRO A 1 249 ? 6.91 22.359 25.016 1 97.81 249 PRO A N 1
ATOM 2099 C CA . PRO A 1 249 ? 6.574 21.938 26.375 1 97.81 249 PRO A CA 1
ATOM 2100 C C . PRO A 1 249 ? 6.664 20.438 26.578 1 97.81 249 PRO A C 1
ATOM 2102 O O . PRO A 1 249 ? 6.387 19.656 25.641 1 97.81 249 PRO A O 1
ATOM 2105 N N . GLU A 1 250 ? 6.969 20.078 27.766 1 98.06 250 GLU A N 1
ATOM 2106 C CA . GLU A 1 250 ? 7.219 18.672 28.078 1 98.06 250 GLU A CA 1
ATOM 2107 C C . GLU A 1 250 ? 5.984 17.812 27.797 1 98.06 250 GLU A C 1
ATOM 2109 O O . GLU A 1 250 ? 6.098 16.703 27.281 1 98.06 250 GLU A O 1
ATOM 2114 N N . ASN A 1 251 ? 4.859 18.312 28.172 1 97.69 251 ASN A N 1
ATOM 2115 C CA . ASN A 1 251 ? 3.635 17.547 27.953 1 97.69 251 ASN A CA 1
ATOM 2116 C C . ASN A 1 251 ? 3.373 17.312 26.469 1 97.69 251 ASN A C 1
ATOM 2118 O O . ASN A 1 251 ? 2.904 16.234 26.094 1 97.69 251 ASN A O 1
ATOM 2122 N N . VAL A 1 252 ? 3.695 18.25 25.672 1 98.31 252 VAL A N 1
ATOM 2123 C CA . VAL A 1 252 ? 3.531 18.125 24.234 1 98.31 252 VAL A CA 1
ATOM 2124 C C . VAL A 1 252 ? 4.504 17.062 23.703 1 98.31 252 VAL A C 1
ATOM 2126 O O . VAL A 1 252 ? 4.129 16.219 22.891 1 98.31 252 VAL A O 1
ATOM 2129 N N . LYS A 1 253 ? 5.691 17.078 24.188 1 98.62 253 LYS A N 1
ATOM 2130 C CA . LYS A 1 253 ? 6.699 16.094 23.781 1 98.62 253 LYS A CA 1
ATOM 2131 C C . LYS A 1 253 ? 6.262 14.68 24.109 1 98.62 253 LYS A C 1
ATOM 2133 O O . LYS A 1 253 ? 6.379 13.773 23.281 1 98.62 253 LYS A O 1
ATOM 2138 N N . VAL A 1 254 ? 5.773 14.539 25.25 1 98.69 254 VAL A N 1
ATOM 2139 C CA . VAL A 1 254 ? 5.344 13.227 25.719 1 98.69 254 VAL A CA 1
ATOM 2140 C C . VAL A 1 254 ? 4.227 12.695 24.812 1 98.69 254 VAL A C 1
ATOM 2142 O O . VAL A 1 254 ? 4.262 11.547 24.391 1 98.69 254 VAL A O 1
ATOM 2145 N N . ASN A 1 255 ? 3.264 13.531 24.531 1 98.81 255 ASN A N 1
ATOM 2146 C CA . ASN A 1 255 ? 2.129 13.141 23.703 1 98.81 255 ASN A CA 1
ATOM 2147 C C . ASN A 1 255 ? 2.559 12.844 22.266 1 98.81 255 ASN A C 1
ATOM 2149 O O . ASN A 1 255 ? 2.105 11.859 21.672 1 98.81 255 ASN A O 1
ATOM 2153 N N . LEU A 1 256 ? 3.465 13.633 21.766 1 98.81 256 LEU A N 1
ATOM 2154 C CA . LEU A 1 256 ? 3.955 13.422 20.406 1 98.81 256 LEU A CA 1
ATOM 2155 C C . LEU A 1 256 ? 4.762 12.133 20.312 1 98.81 256 LEU A C 1
ATOM 2157 O O . LEU A 1 256 ? 4.664 11.406 19.312 1 98.81 256 LEU A O 1
ATOM 2161 N N . ASP A 1 257 ? 5.535 11.898 21.312 1 98.81 257 ASP A N 1
ATOM 2162 C CA . ASP A 1 257 ? 6.309 10.664 21.344 1 98.81 257 ASP A CA 1
ATOM 2163 C C . ASP A 1 257 ? 5.391 9.438 21.344 1 98.81 257 ASP A C 1
ATOM 2165 O O . ASP A 1 257 ? 5.625 8.484 20.609 1 98.81 257 ASP A O 1
ATOM 2169 N N . ALA A 1 258 ? 4.34 9.516 22.125 1 98.81 258 ALA A N 1
ATOM 2170 C CA . ALA A 1 258 ? 3.369 8.43 22.172 1 98.81 258 ALA A CA 1
ATOM 2171 C C . ALA A 1 258 ? 2.682 8.242 20.828 1 98.81 258 ALA A C 1
ATOM 2173 O O . ALA A 1 258 ? 2.48 7.113 20.375 1 98.81 258 ALA A O 1
ATOM 2174 N N . MET A 1 259 ? 2.361 9.32 20.203 1 98.75 259 MET A N 1
ATOM 2175 C CA . MET A 1 259 ? 1.731 9.289 18.875 1 98.75 259 MET A CA 1
ATOM 2176 C C . MET A 1 259 ? 2.643 8.617 17.859 1 98.75 259 MET A C 1
ATOM 2178 O O . MET A 1 259 ? 2.203 7.742 17.109 1 98.75 259 MET A O 1
ATOM 2182 N N . MET A 1 260 ? 3.891 8.977 17.891 1 98.69 260 MET A N 1
ATOM 2183 C CA . MET A 1 260 ? 4.855 8.445 16.922 1 98.69 260 MET A CA 1
ATOM 2184 C C . MET A 1 260 ? 5.086 6.957 17.156 1 98.69 260 MET A C 1
ATOM 2186 O O . MET A 1 260 ? 5.168 6.188 16.188 1 98.69 260 MET A O 1
ATOM 2190 N N . LYS A 1 261 ? 5.148 6.578 18.375 1 98.5 261 LYS A N 1
ATOM 2191 C CA . LYS A 1 261 ? 5.309 5.168 18.703 1 98.5 261 LYS A CA 1
ATOM 2192 C C . LYS A 1 261 ? 4.098 4.355 18.266 1 98.5 261 LYS A C 1
ATOM 2194 O O . LYS A 1 261 ? 4.246 3.258 17.719 1 98.5 261 LYS A O 1
ATOM 2199 N N . GLU A 1 262 ? 2.949 4.93 18.469 1 98.38 262 GLU A N 1
ATOM 2200 C CA . GLU A 1 262 ? 1.739 4.238 18.031 1 98.38 262 GLU A CA 1
ATOM 2201 C C . GLU A 1 262 ? 1.69 4.109 16.516 1 98.38 262 GLU A C 1
ATOM 2203 O O . GLU A 1 262 ? 1.236 3.094 15.984 1 98.38 262 GLU A O 1
ATOM 2208 N N . MET A 1 263 ? 2.176 5.113 15.828 1 98.06 263 MET A N 1
ATOM 2209 C CA . MET A 1 263 ? 2.199 5.102 14.367 1 98.06 263 MET A CA 1
ATOM 2210 C C . MET A 1 263 ? 3.301 4.18 13.852 1 98.06 263 MET A C 1
ATOM 2212 O O . MET A 1 263 ? 3.32 3.832 12.664 1 98.06 263 MET A O 1
ATOM 2216 N N . GLY A 1 264 ? 4.203 3.828 14.727 1 97.5 264 GLY A N 1
ATOM 2217 C CA . GLY A 1 264 ? 5.332 3.002 14.328 1 97.5 264 GLY A CA 1
ATOM 2218 C C . GLY A 1 264 ? 6.359 3.752 13.508 1 97.5 264 GLY A C 1
ATOM 2219 O O . GLY A 1 264 ? 6.977 3.18 12.602 1 97.5 264 GLY A O 1
ATOM 2220 N N . LEU A 1 265 ? 6.477 5.016 13.727 1 98.06 265 LEU A N 1
ATOM 2221 C CA . LEU A 1 265 ? 7.422 5.852 12.992 1 98.06 265 LEU A CA 1
ATOM 2222 C C . LEU A 1 265 ? 8.57 6.297 13.898 1 98.06 265 LEU A C 1
ATOM 2224 O O . LEU A 1 265 ? 8.336 6.75 15.023 1 98.06 265 LEU A O 1
ATOM 2228 N N . TYR A 1 266 ? 9.75 6.195 13.375 1 97.69 266 TYR A N 1
ATOM 2229 C CA . TYR A 1 266 ? 10.93 6.602 14.133 1 97.69 266 TYR A CA 1
ATOM 2230 C C . TYR A 1 266 ? 11.367 8.008 13.734 1 97.69 266 TYR A C 1
ATOM 2232 O O . TYR A 1 266 ? 12.117 8.656 14.469 1 97.69 266 TYR A O 1
ATOM 2240 N N . ILE A 1 267 ? 10.922 8.422 12.594 1 97.81 267 ILE A N 1
ATOM 2241 C CA . ILE A 1 267 ? 11.195 9.789 12.18 1 97.81 267 ILE A CA 1
ATOM 2242 C C . ILE A 1 267 ? 9.961 10.383 11.5 1 97.81 267 ILE A C 1
ATOM 2244 O O . ILE A 1 267 ? 9.117 9.648 10.977 1 97.81 267 ILE A O 1
ATOM 2248 N N . GLY A 1 268 ? 9.859 11.617 11.508 1 97.5 268 GLY A N 1
ATOM 2249 C CA . GLY A 1 268 ? 8.828 12.344 10.789 1 97.5 268 GLY A CA 1
ATOM 2250 C C . GLY A 1 268 ? 8.875 13.844 11.016 1 97.5 268 GLY A C 1
ATOM 2251 O O . GLY A 1 268 ? 9.445 14.305 12.008 1 97.5 268 GLY A O 1
ATOM 2252 N N . ALA A 1 269 ? 8.383 14.555 10.047 1 96.69 269 ALA A N 1
ATOM 2253 C CA . ALA A 1 269 ? 8.188 15.992 10.18 1 96.69 269 ALA A CA 1
ATOM 2254 C C . ALA A 1 269 ? 6.742 16.312 10.547 1 96.69 269 ALA A C 1
ATOM 2256 O O . ALA A 1 269 ? 5.824 16.016 9.781 1 96.69 269 ALA A O 1
ATOM 2257 N N . ILE A 1 270 ? 6.609 16.922 11.672 1 97.44 270 ILE A N 1
ATOM 2258 C CA . ILE A 1 270 ? 5.285 17.219 12.203 1 97.44 270 ILE A CA 1
ATOM 2259 C C . ILE A 1 270 ? 5 18.719 12.062 1 97.44 270 ILE A C 1
ATOM 2261 O O . ILE A 1 270 ? 5.828 19.547 12.43 1 97.44 270 ILE A O 1
ATOM 2265 N N . ASP A 1 271 ? 3.855 19.016 11.516 1 94.31 271 ASP A N 1
ATOM 2266 C CA . ASP A 1 271 ? 3.383 20.391 11.445 1 94.31 271 ASP A CA 1
ATOM 2267 C C . ASP A 1 271 ? 2.334 20.672 12.523 1 94.31 271 ASP A C 1
ATOM 2269 O O . ASP A 1 271 ? 1.325 19.969 12.609 1 94.31 271 ASP A O 1
ATOM 2273 N N . MET A 1 272 ? 2.639 21.703 13.305 1 96.88 272 MET A N 1
ATOM 2274 C CA . MET A 1 272 ? 1.709 22.125 14.352 1 96.88 272 MET A CA 1
ATOM 2275 C C . MET A 1 272 ? 1.537 23.641 14.352 1 96.88 272 MET A C 1
ATOM 2277 O O . MET A 1 272 ? 2.383 24.375 13.828 1 96.88 272 MET A O 1
ATOM 2281 N N . ILE A 1 273 ? 0.449 24.047 14.914 1 95 273 ILE A N 1
ATOM 2282 C CA . ILE A 1 273 ? 0.177 25.469 15.141 1 95 273 ILE A CA 1
ATOM 2283 C C . ILE A 1 273 ? 0.01 25.734 16.641 1 95 273 ILE A C 1
ATOM 2285 O O . ILE A 1 273 ? -0.702 25 17.328 1 95 273 ILE A O 1
ATOM 2289 N N . LYS A 1 274 ? 0.744 26.703 17.109 1 96.38 274 LYS A N 1
ATOM 2290 C CA . LYS A 1 274 ? 0.384 27.266 18.391 1 96.38 274 LYS A CA 1
ATOM 2291 C C . LYS A 1 274 ? -0.706 28.328 18.25 1 96.38 274 LYS A C 1
ATOM 2293 O O . LYS A 1 274 ? -0.469 29.391 17.672 1 96.38 274 LYS A O 1
ATOM 2298 N N . GLY A 1 275 ? -1.86 27.969 18.797 1 94.56 275 GLY A N 1
ATOM 2299 C CA . GLY A 1 275 ? -2.99 28.875 18.688 1 94.56 275 GLY A CA 1
ATOM 2300 C C . GLY A 1 275 ? -2.924 30.031 19.672 1 94.56 275 GLY A C 1
ATOM 2301 O O . GLY A 1 275 ? -2.256 29.938 20.703 1 94.56 275 GLY A O 1
ATOM 2302 N N . GLU A 1 276 ? -3.67 31.078 19.344 1 95.06 276 GLU A N 1
ATOM 2303 C CA . GLU A 1 276 ? -3.801 32.219 20.25 1 95.06 276 GLU A CA 1
ATOM 2304 C C . GLU A 1 276 ? -4.504 31.797 21.547 1 95.06 276 GLU A C 1
ATOM 2306 O O . GLU A 1 276 ? -4.371 32.469 22.562 1 95.06 276 GLU A O 1
ATOM 2311 N N . ASP A 1 277 ? -5.176 30.688 21.5 1 94.75 277 ASP A N 1
ATOM 2312 C CA . ASP A 1 277 ? -5.867 30.172 22.672 1 94.75 277 ASP A CA 1
ATOM 2313 C C . ASP A 1 277 ? -4.914 29.375 23.562 1 94.75 277 ASP A C 1
ATOM 2315 O O . ASP A 1 277 ? -5.32 28.859 24.609 1 94.75 277 ASP A O 1
ATOM 2319 N N . GLY A 1 278 ? -3.713 29.203 23.141 1 95 278 GLY A N 1
ATOM 2320 C CA . GLY A 1 278 ? -2.699 28.562 23.969 1 95 278 GLY A CA 1
ATOM 2321 C C . GLY A 1 278 ? -2.494 27.094 23.641 1 95 278 GLY A C 1
ATOM 2322 O O . GLY A 1 278 ? -1.552 26.469 24.125 1 95 278 GLY A O 1
ATOM 2323 N N . HIS A 1 279 ? -3.287 26.578 22.766 1 96.44 279 HIS A N 1
ATOM 2324 C CA . HIS A 1 279 ? -3.213 25.156 22.469 1 96.44 279 HIS A CA 1
ATOM 2325 C C . HIS A 1 279 ? -2.273 24.891 21.297 1 96.44 279 HIS A C 1
ATOM 2327 O O . HIS A 1 279 ? -2.072 25.766 20.438 1 96.44 279 HIS A O 1
ATOM 2333 N N . TYR A 1 280 ? -1.644 23.703 21.328 1 97.88 280 TYR A N 1
ATOM 2334 C CA . TYR A 1 280 ? -0.836 23.203 20.219 1 97.88 280 TYR A CA 1
ATOM 2335 C C . TYR A 1 280 ? -1.646 22.266 19.328 1 97.88 280 TYR A C 1
ATOM 2337 O O . TYR A 1 280 ? -1.928 21.141 19.703 1 97.88 280 TYR A O 1
ATOM 2345 N N . TYR A 1 281 ? -1.947 22.703 18.125 1 97.81 281 TYR A N 1
ATOM 2346 C CA . TYR A 1 281 ? -2.787 21.922 17.219 1 97.81 281 TYR A CA 1
ATOM 2347 C C . TYR A 1 281 ? -1.938 21.109 16.25 1 97.81 281 TYR A C 1
ATOM 2349 O O . TYR A 1 281 ? -1.082 21.656 15.555 1 97.81 281 TYR A O 1
ATOM 2357 N N . PHE A 1 282 ? -2.203 19.859 16.266 1 97.88 282 PHE A N 1
ATOM 2358 C CA . PHE A 1 282 ? -1.577 18.969 15.297 1 97.88 282 PHE A CA 1
ATOM 2359 C C . PHE A 1 282 ? -2.236 19.109 13.93 1 97.88 282 PHE A C 1
ATOM 2361 O O . PHE A 1 282 ? -3.463 19.062 13.812 1 97.88 282 PHE A O 1
ATOM 2368 N N . LEU A 1 283 ? -1.408 19.266 12.906 1 94.19 283 LEU A N 1
ATOM 2369 C CA . LEU A 1 283 ? -1.957 19.375 11.562 1 94.19 283 LEU A CA 1
ATOM 2370 C C . LEU A 1 283 ? -1.685 18.125 10.75 1 94.19 283 LEU A C 1
ATOM 2372 O O . LEU A 1 283 ? -2.605 17.531 10.172 1 94.19 283 LEU A O 1
ATOM 2376 N N . GLU A 1 284 ? -0.439 17.734 10.711 1 94.5 284 GLU A N 1
ATOM 2377 C CA . GLU A 1 284 ? -0.065 16.562 9.93 1 94.5 284 GLU A CA 1
ATOM 2378 C C . GLU A 1 284 ? 1.351 16.109 10.266 1 94.5 284 GLU A C 1
ATOM 2380 O O . GLU A 1 284 ? 2.115 16.844 10.891 1 94.5 284 GLU A O 1
ATOM 2385 N N . ILE A 1 285 ? 1.582 14.914 9.891 1 96.56 285 ILE A N 1
ATOM 2386 C CA . ILE A 1 285 ? 2.941 14.383 9.922 1 96.56 285 ILE A CA 1
ATOM 2387 C C . ILE A 1 285 ? 3.338 13.883 8.539 1 96.56 285 ILE A C 1
ATOM 2389 O O . ILE A 1 285 ? 2.525 13.281 7.828 1 96.56 285 ILE A O 1
ATOM 2393 N N . ASN A 1 286 ? 4.488 14.203 8.133 1 94 286 ASN A N 1
ATOM 2394 C CA . ASN A 1 286 ? 5.133 13.648 6.945 1 94 286 ASN A CA 1
ATOM 2395 C C . ASN A 1 286 ? 6.316 12.758 7.312 1 94 286 ASN A C 1
ATOM 2397 O O . ASN A 1 286 ? 7.359 13.25 7.746 1 94 286 ASN A O 1
ATOM 2401 N N . PRO A 1 287 ? 6.125 11.445 7.098 1 96.25 287 PRO A N 1
ATOM 2402 C CA . PRO A 1 287 ? 7.199 10.531 7.488 1 96.25 287 PRO A CA 1
ATOM 2403 C C . PRO A 1 287 ? 8.492 10.773 6.715 1 96.25 287 PRO A C 1
ATOM 2405 O O . PRO A 1 287 ? 9.57 10.367 7.164 1 96.25 287 PRO A O 1
ATOM 2408 N N . GLN A 1 288 ? 8.422 11.406 5.586 1 93.06 288 GLN A N 1
ATOM 2409 C CA . GLN A 1 288 ? 9.586 11.727 4.777 1 93.06 288 GLN A CA 1
ATOM 2410 C C . GLN A 1 288 ? 9.766 13.242 4.641 1 93.06 288 GLN A C 1
ATOM 2412 O O . GLN A 1 288 ? 10.289 13.719 3.637 1 93.06 288 GLN A O 1
ATOM 2417 N N . GLY A 1 289 ? 9.312 13.891 5.574 1 90.25 289 GLY A N 1
ATOM 2418 C CA . GLY A 1 289 ? 9.312 15.344 5.504 1 90.25 289 GLY A CA 1
ATOM 2419 C C . GLY A 1 289 ? 10.703 15.93 5.441 1 90.25 289 GLY A C 1
ATOM 2420 O O . GLY A 1 289 ? 11.664 15.328 5.922 1 90.25 289 GLY A O 1
ATOM 2421 N N . GLU A 1 290 ? 10.727 17.141 4.887 1 88.56 290 GLU A N 1
ATOM 2422 C CA . GLU A 1 290 ? 12 17.844 4.77 1 88.56 290 GLU A CA 1
ATOM 2423 C C . GLU A 1 290 ? 12.406 18.469 6.094 1 88.56 290 GLU A C 1
ATOM 2425 O O . GLU A 1 290 ? 11.555 18.984 6.828 1 88.56 290 GLU A O 1
ATOM 2430 N N . TRP A 1 291 ? 13.617 18.438 6.371 1 91.5 291 TRP A N 1
ATOM 2431 C CA . TRP A 1 291 ? 14.156 18.984 7.617 1 91.5 291 TRP A CA 1
ATOM 2432 C C . TRP A 1 291 ? 15.445 19.75 7.363 1 91.5 291 TRP A C 1
ATOM 2434 O O . TRP A 1 291 ? 16.016 20.328 8.289 1 91.5 291 TRP A O 1
ATOM 2444 N N . GLY A 1 292 ? 15.914 19.781 6.133 1 90.25 292 GLY A N 1
ATOM 2445 C CA . GLY A 1 292 ? 17.188 20.391 5.789 1 90.25 292 GLY A CA 1
ATOM 2446 C C . GLY A 1 292 ? 17.266 21.859 6.168 1 90.25 292 GLY A C 1
ATOM 2447 O O . GLY A 1 292 ? 18.328 22.344 6.57 1 90.25 292 GLY A O 1
ATOM 2448 N N . MET A 1 293 ? 16.172 22.562 6.039 1 89.12 293 MET A N 1
ATOM 2449 C CA . MET A 1 293 ? 16.141 23.984 6.359 1 89.12 293 MET A CA 1
ATOM 2450 C C . MET A 1 293 ? 16.422 24.219 7.84 1 89.12 293 MET A C 1
ATOM 2452 O O . MET A 1 293 ? 17.094 25.188 8.203 1 89.12 293 MET A O 1
ATOM 2456 N N . LEU A 1 294 ? 15.938 23.328 8.68 1 92.25 294 LEU A N 1
ATOM 2457 C CA . LEU A 1 294 ? 16.188 23.453 10.109 1 92.25 294 LEU A CA 1
ATOM 2458 C C . LEU A 1 294 ? 17.641 23.141 10.438 1 92.25 294 LEU A C 1
ATOM 2460 O O . LEU A 1 294 ? 18.25 23.797 11.297 1 92.25 294 LEU A O 1
ATOM 2464 N N . GLN A 1 295 ? 18.109 22.141 9.812 1 93.25 295 GLN A N 1
ATOM 2465 C CA . GLN A 1 295 ? 19.516 21.828 10.023 1 93.25 295 GLN A CA 1
ATOM 2466 C C . GLN A 1 295 ? 20.422 22.953 9.531 1 93.25 295 GLN A C 1
ATOM 2468 O O . GLN A 1 295 ? 21.375 23.328 10.219 1 93.25 295 GLN A O 1
ATOM 2473 N N . LYS A 1 296 ? 20.109 23.469 8.422 1 91.12 296 LYS A N 1
ATOM 2474 C CA . LYS A 1 296 ? 20.906 24.547 7.836 1 91.12 296 LYS A CA 1
ATOM 2475 C C . LYS A 1 296 ? 20.812 25.812 8.664 1 91.12 296 LYS A C 1
ATOM 2477 O O . LYS A 1 296 ? 21.828 26.406 9.023 1 91.12 296 LYS A O 1
ATOM 2482 N N . ASP A 1 297 ? 19.641 26.219 9.047 1 91.88 297 ASP A N 1
ATOM 2483 C CA . ASP A 1 297 ? 19.391 27.531 9.641 1 91.88 297 ASP A CA 1
ATOM 2484 C C . ASP A 1 297 ? 19.609 27.5 11.148 1 91.88 297 ASP A C 1
ATOM 2486 O O . ASP A 1 297 ? 19.969 28.5 11.758 1 91.88 297 ASP A O 1
ATOM 2490 N N . LEU A 1 298 ? 19.406 26.375 11.797 1 95.56 298 LEU A N 1
ATOM 2491 C CA . LEU A 1 298 ? 19.438 26.312 13.258 1 95.56 298 LEU A CA 1
ATOM 2492 C C . LEU A 1 298 ? 20.562 25.391 13.734 1 95.56 298 LEU A C 1
ATOM 2494 O O . LEU A 1 298 ? 20.719 25.172 14.945 1 95.56 298 LEU A O 1
ATOM 2498 N N . ASN A 1 299 ? 21.312 24.812 12.836 1 95.81 299 ASN A N 1
ATOM 2499 C CA . ASN A 1 299 ? 22.469 23.969 13.125 1 95.81 299 ASN A CA 1
ATOM 2500 C C . ASN A 1 299 ? 22.078 22.734 13.938 1 95.81 299 ASN A C 1
ATOM 2502 O O . ASN A 1 299 ? 22.828 22.312 14.812 1 95.81 299 ASN A O 1
ATOM 2506 N N . PHE A 1 300 ? 20.875 22.266 13.719 1 97.12 300 PHE A N 1
ATOM 2507 C CA . PHE A 1 300 ? 20.469 21.016 14.336 1 97.12 300 PHE A CA 1
ATOM 2508 C C . PHE A 1 300 ? 21.172 19.828 13.68 1 97.12 300 PHE A C 1
ATOM 2510 O O . PHE A 1 300 ? 21.344 19.797 12.461 1 97.12 300 PHE A O 1
ATOM 2517 N N . PRO A 1 301 ? 21.609 18.875 14.453 1 97.06 301 PRO A N 1
ATOM 2518 C CA . PRO A 1 301 ? 22.266 17.703 13.875 1 97.06 301 PRO A CA 1
ATOM 2519 C C . PRO A 1 301 ? 21.281 16.594 13.492 1 97.06 301 PRO A C 1
ATOM 2521 O O . PRO A 1 301 ? 21.453 15.445 13.906 1 97.06 301 PRO A O 1
ATOM 2524 N N . ILE A 1 302 ? 20.375 16.859 12.641 1 97.56 302 ILE A N 1
ATOM 2525 C CA . ILE A 1 302 ? 19.25 15.969 12.367 1 97.56 302 ILE A CA 1
ATOM 2526 C C . ILE A 1 302 ? 19.75 14.75 11.586 1 97.56 302 ILE A C 1
ATOM 2528 O O . ILE A 1 302 ? 19.484 13.609 11.953 1 97.56 302 ILE A O 1
ATOM 2532 N N . ALA A 1 303 ? 20.531 14.93 10.539 1 96.5 303 ALA A N 1
ATOM 2533 C CA . ALA A 1 303 ? 21.062 13.828 9.734 1 96.5 303 ALA A CA 1
ATOM 2534 C C . ALA A 1 303 ? 21.891 12.867 10.586 1 96.5 303 ALA A C 1
ATOM 2536 O O . ALA A 1 303 ? 21.75 11.648 10.461 1 96.5 303 ALA A O 1
ATOM 2537 N N . GLU A 1 304 ? 22.672 13.469 11.398 1 97.62 304 GLU A N 1
ATOM 2538 C CA . GLU A 1 304 ? 23.547 12.68 12.273 1 97.62 304 GLU A CA 1
ATOM 2539 C C . GLU A 1 304 ? 22.734 11.844 13.258 1 97.62 304 GLU A C 1
ATOM 2541 O O . GLU A 1 304 ? 23.031 10.672 13.484 1 97.62 304 GLU A O 1
ATOM 2546 N N . ARG A 1 305 ? 21.703 12.461 13.781 1 97.88 305 ARG A N 1
ATOM 2547 C CA . ARG A 1 305 ? 20.875 11.758 14.758 1 97.88 305 ARG A CA 1
ATOM 2548 C C . ARG A 1 305 ? 20.094 10.633 14.094 1 97.88 305 ARG A C 1
ATOM 2550 O O . ARG A 1 305 ? 19.906 9.57 14.688 1 97.88 305 ARG A O 1
ATOM 2557 N N . ILE A 1 306 ? 19.609 10.852 12.883 1 97.62 306 ILE A N 1
ATOM 2558 C CA . ILE A 1 306 ? 18.938 9.805 12.125 1 97.62 306 ILE A CA 1
ATOM 2559 C C . ILE A 1 306 ? 19.875 8.609 11.945 1 97.62 306 ILE A C 1
ATOM 2561 O O . ILE A 1 306 ? 19.5 7.469 12.211 1 97.62 306 ILE A O 1
ATOM 2565 N N . ALA A 1 307 ? 21.094 8.914 11.586 1 97.62 307 ALA A N 1
ATOM 2566 C CA . ALA A 1 307 ? 22.094 7.859 11.375 1 97.62 307 ALA A CA 1
ATOM 2567 C C . ALA A 1 307 ? 22.391 7.125 12.68 1 97.62 307 ALA A C 1
ATOM 2569 O O . ALA A 1 307 ? 22.406 5.895 12.711 1 97.62 307 ALA A O 1
ATOM 2570 N N . ASP A 1 308 ? 22.578 7.875 13.711 1 97.81 308 ASP A N 1
ATOM 2571 C CA . ASP A 1 308 ? 22.953 7.289 15 1 97.81 308 ASP A CA 1
ATOM 2572 C C . ASP A 1 308 ? 21.859 6.336 15.492 1 97.81 308 ASP A C 1
ATOM 2574 O O . ASP A 1 308 ? 22.156 5.254 16 1 97.81 308 ASP A O 1
ATOM 2578 N N . HIS A 1 309 ? 20.703 6.75 15.344 1 96.56 309 HIS A N 1
ATOM 2579 C CA . HIS A 1 309 ? 19.609 5.918 15.82 1 96.56 309 HIS A CA 1
ATOM 2580 C C . HIS A 1 309 ? 19.484 4.645 14.992 1 96.56 309 HIS A C 1
ATOM 2582 O O . HIS A 1 309 ? 19.203 3.572 15.531 1 96.56 309 HIS A O 1
ATOM 2588 N N . LEU A 1 310 ? 19.656 4.746 13.703 1 96.56 310 LEU A N 1
ATOM 2589 C CA . LEU A 1 310 ? 19.625 3.557 12.859 1 96.56 310 LEU A CA 1
ATOM 2590 C C . LEU A 1 310 ? 20.766 2.602 13.219 1 96.56 310 LEU A C 1
ATOM 2592 O O . LEU A 1 310 ? 20.547 1.395 13.352 1 96.56 310 LEU A O 1
ATOM 2596 N N . ILE A 1 311 ? 21.938 3.174 13.391 1 96.5 311 ILE A N 1
ATOM 2597 C CA . ILE A 1 311 ? 23.125 2.377 13.734 1 96.5 311 ILE A CA 1
ATOM 2598 C C . ILE A 1 311 ? 22.891 1.664 15.062 1 96.5 311 ILE A C 1
ATOM 2600 O O . ILE A 1 311 ? 23.219 0.485 15.211 1 96.5 311 ILE A O 1
ATOM 2604 N N . LYS A 1 312 ? 22.328 2.367 15.969 1 96 312 LYS A N 1
ATOM 2605 C CA . LYS A 1 312 ? 22.016 1.777 17.266 1 96 312 LYS A CA 1
ATOM 2606 C C . LYS A 1 312 ? 21.062 0.593 17.125 1 96 312 LYS A C 1
ATOM 2608 O O . LYS A 1 312 ? 21.281 -0.46 17.719 1 96 312 LYS A O 1
ATOM 2613 N N . ARG A 1 313 ? 20.078 0.68 16.359 1 95 313 ARG A N 1
ATOM 2614 C CA . ARG A 1 313 ? 19.094 -0.374 16.172 1 95 313 ARG A CA 1
ATOM 2615 C C . ARG A 1 313 ? 19.703 -1.564 15.43 1 95 313 ARG A C 1
ATOM 2617 O O . ARG A 1 313 ? 19.328 -2.711 15.68 1 95 313 ARG A O 1
ATOM 2624 N N . ILE A 1 314 ? 20.578 -1.288 14.5 1 95.19 314 ILE A N 1
ATOM 2625 C CA . ILE A 1 314 ? 21.281 -2.352 13.805 1 95.19 314 ILE A CA 1
ATOM 2626 C C . ILE A 1 314 ? 22.078 -3.184 14.812 1 95.19 314 ILE A C 1
ATOM 2628 O O . ILE A 1 314 ? 22.062 -4.414 14.758 1 95.19 314 ILE A O 1
ATOM 2632 N N . ASN A 1 315 ? 22.656 -2.494 15.719 1 93.12 315 ASN A N 1
ATOM 2633 C CA . ASN A 1 315 ? 23.516 -3.15 16.688 1 93.12 315 ASN A CA 1
ATOM 2634 C C . ASN A 1 315 ? 22.703 -3.912 17.734 1 93.12 315 ASN A C 1
ATOM 2636 O O . ASN A 1 315 ? 23.203 -4.879 18.328 1 93.12 315 ASN A O 1
ATOM 2640 N N . THR A 1 316 ? 21.469 -3.508 17.984 1 88.56 316 THR A N 1
ATOM 2641 C CA . THR A 1 316 ? 20.641 -4.152 19 1 88.56 316 THR A CA 1
ATOM 2642 C C . THR A 1 316 ? 19.641 -5.113 18.375 1 88.56 316 THR A C 1
ATOM 2644 O O . THR A 1 316 ? 18.859 -5.758 19.078 1 88.56 316 THR A O 1
ATOM 2647 N N . ASN A 1 317 ? 19.641 -5.367 17.172 1 77.5 317 ASN A N 1
ATOM 2648 C CA . ASN A 1 317 ? 18.781 -6.242 16.391 1 77.5 317 ASN A CA 1
ATOM 2649 C C . ASN A 1 317 ? 17.312 -5.941 16.641 1 77.5 317 ASN A C 1
ATOM 2651 O O . ASN A 1 317 ? 16.531 -6.848 16.938 1 77.5 317 ASN A O 1
ATOM 2655 N N . GLU A 1 318 ? 16.891 -4.746 16.703 1 72.81 318 GLU A N 1
ATOM 2656 C CA . GLU A 1 318 ? 15.508 -4.309 16.859 1 72.81 318 GLU A CA 1
ATOM 2657 C C . GLU A 1 318 ? 14.82 -4.168 15.492 1 72.81 318 GLU A C 1
ATOM 2659 O O . GLU A 1 318 ? 15.469 -3.842 14.5 1 72.81 318 GLU A O 1
ATOM 2664 N N . MET B 1 1 ? -24.688 -4.953 8.984 1 96.56 1 MET B N 1
ATOM 2665 C CA . MET B 1 1 ? -24.625 -4.84 7.531 1 96.56 1 MET B CA 1
ATOM 2666 C C . MET B 1 1 ? -23.25 -5.25 7.02 1 96.56 1 MET B C 1
ATOM 2668 O O . MET B 1 1 ? -22.234 -5.016 7.684 1 96.56 1 MET B O 1
ATOM 2672 N N . ILE B 1 2 ? -23.25 -5.871 5.871 1 98.12 2 ILE B N 1
ATOM 2673 C CA . ILE B 1 2 ? -22 -6.281 5.242 1 98.12 2 ILE B CA 1
ATOM 2674 C C . ILE B 1 2 ? -21.688 -5.363 4.062 1 98.12 2 ILE B C 1
ATOM 2676 O O . ILE B 1 2 ? -22.547 -5.125 3.209 1 98.12 2 ILE B O 1
ATOM 2680 N N . LEU B 1 3 ? -20.484 -4.773 4.082 1 98.44 3 LEU B N 1
ATOM 2681 C CA . LEU B 1 3 ? -20 -3.965 2.963 1 98.44 3 LEU B CA 1
ATOM 2682 C C . LEU B 1 3 ? -19.266 -4.824 1.947 1 98.44 3 LEU B C 1
ATOM 2684 O O . LEU B 1 3 ? -18.312 -5.523 2.299 1 98.44 3 LEU B O 1
ATOM 2688 N N . CYS B 1 4 ? -19.703 -4.773 0.73 1 98.06 4 CYS B N 1
ATOM 2689 C CA . CYS B 1 4 ? -19.047 -5.508 -0.345 1 98.06 4 CYS B CA 1
ATOM 2690 C C . CYS B 1 4 ? -18.391 -4.551 -1.338 1 98.06 4 CYS B C 1
ATOM 2692 O O . CYS B 1 4 ? -19.078 -3.85 -2.076 1 98.06 4 CYS B O 1
ATOM 2694 N N . ILE B 1 5 ? -17.094 -4.59 -1.379 1 97.81 5 ILE B N 1
ATOM 2695 C CA . ILE B 1 5 ? -16.328 -3.73 -2.285 1 97.81 5 ILE B CA 1
ATOM 2696 C C . ILE B 1 5 ? -16.047 -4.477 -3.586 1 97.81 5 ILE B C 1
ATOM 2698 O O . ILE B 1 5 ? -15.344 -5.492 -3.586 1 97.81 5 ILE B O 1
ATOM 2702 N N . THR B 1 6 ? -16.578 -4.035 -4.609 1 97 6 THR B N 1
ATOM 2703 C CA . THR B 1 6 ? -16.438 -4.605 -5.945 1 97 6 THR B CA 1
ATOM 2704 C C . THR B 1 6 ? -16.406 -3.504 -7 1 97 6 THR B C 1
ATOM 2706 O O . THR B 1 6 ? -15.766 -2.463 -6.801 1 97 6 THR B O 1
ATOM 2709 N N . HIS B 1 7 ? -16.891 -3.805 -8.219 1 95.75 7 HIS B N 1
ATOM 2710 C CA . HIS B 1 7 ? -16.938 -2.795 -9.266 1 95.75 7 HIS B CA 1
ATOM 2711 C C . HIS B 1 7 ? -18.25 -2.883 -10.047 1 95.75 7 HIS B C 1
ATOM 2713 O O . HIS B 1 7 ? -18.969 -3.873 -9.938 1 95.75 7 HIS B O 1
ATOM 2719 N N . SER B 1 8 ? -18.5 -1.944 -10.859 1 95.12 8 SER B N 1
ATOM 2720 C CA . SER B 1 8 ? -19.812 -1.759 -11.477 1 95.12 8 SER B CA 1
ATOM 2721 C C . SER B 1 8 ? -20.109 -2.863 -12.484 1 95.12 8 SER B C 1
ATOM 2723 O O . SER B 1 8 ? -21.266 -3.074 -12.852 1 95.12 8 SER B O 1
ATOM 2725 N N . GLN B 1 9 ? -19.094 -3.633 -12.875 1 93.69 9 GLN B N 1
ATOM 2726 C CA . GLN B 1 9 ? -19.297 -4.664 -13.883 1 93.69 9 GLN B CA 1
ATOM 2727 C C . GLN B 1 9 ? -19.141 -6.059 -13.289 1 93.69 9 GLN B C 1
ATOM 2729 O O . GLN B 1 9 ? -18.984 -7.039 -14.023 1 93.69 9 GLN B O 1
ATOM 2734 N N . ASP B 1 10 ? -19.031 -6.051 -12.031 1 92.06 10 ASP B N 1
ATOM 2735 C CA . ASP B 1 10 ? -18.953 -7.352 -11.367 1 92.06 10 ASP B CA 1
ATOM 2736 C C . ASP B 1 10 ? -20.344 -7.957 -11.188 1 92.06 10 ASP B C 1
ATOM 2738 O O . ASP B 1 10 ? -21.172 -7.418 -10.453 1 92.06 10 ASP B O 1
ATOM 2742 N N . PHE B 1 11 ? -20.406 -9.07 -11.938 1 89.94 11 PHE B N 1
ATOM 2743 C CA . PHE B 1 11 ? -21.688 -9.758 -11.859 1 89.94 11 PHE B CA 1
ATOM 2744 C C . PHE B 1 11 ? -21.5 -11.234 -11.555 1 89.94 11 PHE B C 1
ATOM 2746 O O . PHE B 1 11 ? -20.375 -11.703 -11.383 1 89.94 11 PHE B O 1
ATOM 2753 N N . TYR B 1 12 ? -22.422 -12.023 -11.398 1 87.69 12 TYR B N 1
ATOM 2754 C CA . TYR B 1 12 ? -22.531 -13.469 -11.242 1 87.69 12 TYR B CA 1
ATOM 2755 C C . TYR B 1 12 ? -22.125 -13.891 -9.836 1 87.69 12 TYR B C 1
ATOM 2757 O O . TYR B 1 12 ? -22.984 -14.156 -8.992 1 87.69 12 TYR B O 1
ATOM 2765 N N . ASN B 1 13 ? -20.672 -13.797 -9.57 1 88.88 13 ASN B N 1
ATOM 2766 C CA . ASN B 1 13 ? -20.203 -14.281 -8.273 1 88.88 13 ASN B CA 1
ATOM 2767 C C . ASN B 1 13 ? -20.797 -13.453 -7.133 1 88.88 13 ASN B C 1
ATOM 2769 O O . ASN B 1 13 ? -21.266 -14.008 -6.137 1 88.88 13 ASN B O 1
ATOM 2773 N N . ILE B 1 14 ? -20.797 -12.172 -7.297 1 93.81 14 ILE B N 1
ATOM 2774 C CA . ILE B 1 14 ? -21.25 -11.289 -6.227 1 93.81 14 ILE B CA 1
ATOM 2775 C C . ILE B 1 14 ? -22.766 -11.406 -6.07 1 93.81 14 ILE B C 1
ATOM 2777 O O . ILE B 1 14 ? -23.281 -11.289 -4.961 1 93.81 14 ILE B O 1
ATOM 2781 N N . ASP B 1 15 ? -23.438 -11.68 -7.16 1 94.88 15 ASP B N 1
ATOM 2782 C CA . ASP B 1 15 ? -24.891 -11.836 -7.102 1 94.88 15 ASP B CA 1
ATOM 2783 C C . ASP B 1 15 ? -25.281 -13.07 -6.289 1 94.88 15 ASP B C 1
ATOM 2785 O O . ASP B 1 15 ? -26.266 -13.047 -5.547 1 94.88 15 ASP B O 1
ATOM 2789 N N . ILE B 1 16 ? -24.516 -14.156 -6.5 1 95.25 16 ILE B N 1
ATOM 2790 C CA . ILE B 1 16 ? -24.766 -15.367 -5.723 1 95.25 16 ILE B CA 1
ATOM 2791 C C . ILE B 1 16 ? -24.562 -15.07 -4.238 1 95.25 16 ILE B C 1
ATOM 2793 O O . ILE B 1 16 ? -25.359 -15.508 -3.402 1 95.25 16 ILE B O 1
ATOM 2797 N N . PHE B 1 17 ? -23.578 -14.359 -3.906 1 96.56 17 PHE B N 1
ATOM 2798 C CA . PHE B 1 17 ? -23.281 -13.953 -2.539 1 96.56 17 PHE B CA 1
ATOM 2799 C C . PHE B 1 17 ? -24.422 -13.125 -1.958 1 96.56 17 PHE B C 1
ATOM 2801 O O . PHE B 1 17 ? -24.891 -13.398 -0.854 1 96.56 17 PHE B O 1
ATOM 2808 N N . PHE B 1 18 ? -24.969 -12.156 -2.721 1 97.5 18 PHE B N 1
ATOM 2809 C CA . PHE B 1 18 ? -26.047 -11.281 -2.271 1 97.5 18 PHE B CA 1
ATOM 2810 C C . PHE B 1 18 ? -27.328 -12.07 -2.09 1 97.5 18 PHE B C 1
ATOM 2812 O O . PHE B 1 18 ? -28.078 -11.836 -1.13 1 97.5 18 PHE B O 1
ATOM 2819 N N . LYS B 1 19 ? -27.578 -12.945 -3.02 1 97.31 19 LYS B N 1
ATOM 2820 C CA . LYS B 1 19 ? -28.766 -13.781 -2.896 1 97.31 19 LYS B CA 1
ATOM 2821 C C . LYS B 1 19 ? -28.734 -14.594 -1.604 1 97.31 19 LYS B C 1
ATOM 2823 O O . LYS B 1 19 ? -29.75 -14.727 -0.929 1 97.31 19 LYS B O 1
ATOM 2828 N N . TYR B 1 20 ? -27.594 -15.086 -1.323 1 97.81 20 TYR B N 1
ATOM 2829 C CA . TYR B 1 20 ? -27.438 -15.859 -0.096 1 97.81 20 TYR B CA 1
ATOM 2830 C C . TYR B 1 20 ? -27.641 -14.984 1.131 1 97.81 20 TYR B C 1
ATOM 2832 O O . TYR B 1 20 ? -28.344 -15.367 2.066 1 97.81 20 TYR B O 1
ATOM 2840 N N . LEU B 1 21 ? -27.062 -13.805 1.187 1 97.75 21 LEU B N 1
ATOM 2841 C CA . LEU B 1 21 ? -27.266 -12.875 2.299 1 97.75 21 LEU B CA 1
ATOM 2842 C C . LEU B 1 21 ? -28.734 -12.539 2.471 1 97.75 21 LEU B C 1
ATOM 2844 O O . LEU B 1 21 ? -29.234 -12.484 3.596 1 97.75 21 LEU B O 1
ATOM 2848 N N . GLN B 1 22 ? -29.375 -12.336 1.323 1 97.75 22 GLN B N 1
ATOM 2849 C CA . GLN B 1 22 ? -30.812 -12.023 1.345 1 97.75 22 GLN B CA 1
ATOM 2850 C C . GLN B 1 22 ? -31.609 -13.164 1.956 1 97.75 22 GLN B C 1
ATOM 2852 O O . GLN B 1 22 ? -32.531 -12.93 2.744 1 97.75 22 GLN B O 1
ATOM 2857 N N . SER B 1 23 ? -31.266 -14.328 1.574 1 97.75 23 SER B N 1
ATOM 2858 C CA . SER B 1 23 ? -31.969 -15.492 2.1 1 97.75 23 SER B CA 1
ATOM 2859 C C . SER B 1 23 ? -31.812 -15.602 3.611 1 97.75 23 SER B C 1
ATOM 2861 O O . SER B 1 23 ? -32.625 -16.219 4.289 1 97.75 23 SER B O 1
ATOM 2863 N N . LYS B 1 24 ? -30.797 -15.031 4.129 1 96.81 24 LYS B N 1
ATOM 2864 C CA . LYS B 1 24 ? -30.531 -15.055 5.562 1 96.81 24 LYS B CA 1
ATOM 2865 C C . LYS B 1 24 ? -30.953 -13.742 6.219 1 96.81 24 LYS B C 1
ATOM 2867 O O . LYS B 1 24 ? -30.703 -13.523 7.406 1 96.81 24 LYS B O 1
ATOM 2872 N N . ASN B 1 25 ? -31.469 -12.805 5.461 1 97.19 25 ASN B N 1
ATOM 2873 C CA . ASN B 1 25 ? -31.938 -11.492 5.918 1 97.19 25 ASN B CA 1
ATOM 2874 C C . ASN B 1 25 ? -30.797 -10.656 6.477 1 97.19 25 ASN B C 1
ATOM 2876 O O . ASN B 1 25 ? -30.953 -9.992 7.504 1 97.19 25 ASN B O 1
ATOM 2880 N N . ILE B 1 26 ? -29.734 -10.758 5.898 1 97.12 26 ILE B N 1
ATOM 2881 C CA . ILE B 1 26 ? -28.578 -9.945 6.277 1 97.12 26 ILE B CA 1
ATOM 2882 C C . ILE B 1 26 ? -28.438 -8.781 5.305 1 97.12 26 ILE B C 1
ATOM 2884 O O . ILE B 1 26 ? -28.25 -8.977 4.105 1 97.12 26 ILE B O 1
ATOM 2888 N N . PRO B 1 27 ? -28.516 -7.574 5.855 1 97.38 27 PRO B N 1
ATOM 2889 C CA . PRO B 1 27 ? -28.359 -6.414 4.973 1 97.38 27 PRO B CA 1
ATOM 2890 C C . PRO B 1 27 ? -26.938 -6.25 4.441 1 97.38 27 PRO B C 1
ATOM 2892 O O . PRO B 1 27 ? -25.984 -6.598 5.129 1 97.38 27 PRO B O 1
ATOM 2895 N N . TYR B 1 28 ? -26.859 -5.715 3.252 1 97.88 28 TYR B N 1
ATOM 2896 C CA . TYR B 1 28 ? -25.562 -5.469 2.654 1 97.88 28 TYR B CA 1
ATOM 2897 C C . TYR B 1 28 ? -25.562 -4.172 1.854 1 97.88 28 TYR B C 1
ATOM 2899 O O . TYR B 1 28 ? -26.625 -3.643 1.522 1 97.88 28 TYR B O 1
ATOM 2907 N N . PHE B 1 29 ? -24.375 -3.592 1.656 1 98.06 29 PHE B N 1
ATOM 2908 C CA . PHE B 1 29 ? -24.141 -2.43 0.806 1 98.06 29 PHE B CA 1
ATOM 2909 C C . PHE B 1 29 ? -23.094 -2.74 -0.255 1 98.06 29 PHE B C 1
ATOM 2911 O O . PHE B 1 29 ? -21.984 -3.148 0.07 1 98.06 29 PHE B O 1
ATOM 2918 N N . ARG B 1 30 ? -23.484 -2.621 -1.522 1 97.5 30 ARG B N 1
ATOM 2919 C CA . ARG B 1 30 ? -22.562 -2.801 -2.635 1 97.5 30 ARG B CA 1
ATOM 2920 C C . ARG B 1 30 ? -21.828 -1.505 -2.947 1 97.5 30 ARG B C 1
ATOM 2922 O O . ARG B 1 30 ? -22.438 -0.506 -3.322 1 97.5 30 ARG B O 1
ATOM 2929 N N . LEU B 1 31 ? -20.578 -1.505 -2.764 1 97.75 31 LEU B N 1
ATOM 2930 C CA . LEU B 1 31 ? -19.75 -0.356 -3.107 1 97.75 31 LEU B CA 1
ATOM 2931 C C . LEU B 1 31 ? -19 -0.601 -4.41 1 97.75 31 LEU B C 1
ATOM 2933 O O . LEU B 1 31 ? -18.078 -1.418 -4.453 1 97.75 31 LEU B O 1
ATOM 2937 N N . ASN B 1 32 ? -19.391 0.057 -5.438 1 97.38 32 ASN B N 1
ATOM 2938 C CA . ASN B 1 32 ? -18.641 0.015 -6.691 1 97.38 32 ASN B CA 1
ATOM 2939 C C . ASN B 1 32 ? -17.422 0.915 -6.645 1 97.38 32 ASN B C 1
ATOM 2941 O O . ASN B 1 32 ? -17.531 2.135 -6.777 1 97.38 32 ASN B O 1
ATOM 2945 N N . SER B 1 33 ? -16.328 0.257 -6.551 1 96.88 33 SER B N 1
ATOM 2946 C CA . SER B 1 33 ? -15.078 0.974 -6.316 1 96.88 33 SER B CA 1
ATOM 2947 C C . SER B 1 33 ? -14.766 1.938 -7.457 1 96.88 33 SER B C 1
ATOM 2949 O O . SER B 1 33 ? -14.18 2.998 -7.238 1 96.88 33 SER B O 1
ATOM 2951 N N . ASP B 1 34 ? -15.094 1.589 -8.672 1 96 34 ASP B N 1
ATOM 2952 C CA . ASP B 1 34 ? -14.82 2.424 -9.836 1 96 34 ASP B CA 1
ATOM 2953 C C . ASP B 1 34 ? -15.719 3.66 -9.852 1 96 34 ASP B C 1
ATOM 2955 O O . ASP B 1 34 ? -15.438 4.629 -10.555 1 96 34 ASP B O 1
ATOM 2959 N N . HIS B 1 35 ? -16.75 3.619 -8.984 1 95.75 35 HIS B N 1
ATOM 2960 C CA . HIS B 1 35 ? -17.672 4.742 -8.906 1 95.75 35 HIS B CA 1
ATOM 2961 C C . HIS B 1 35 ? -17.438 5.566 -7.645 1 95.75 35 HIS B C 1
ATOM 2963 O O . HIS B 1 35 ? -18.172 6.516 -7.371 1 95.75 35 HIS B O 1
ATOM 2969 N N . LEU B 1 36 ? -16.469 5.188 -6.875 1 95.5 36 LEU B N 1
ATOM 2970 C CA . LEU B 1 36 ? -16.125 5.961 -5.688 1 95.5 36 LEU B CA 1
ATOM 2971 C C . LEU B 1 36 ? -15.453 7.277 -6.07 1 95.5 36 LEU B C 1
ATOM 2973 O O . LEU B 1 36 ? -14.266 7.477 -5.785 1 95.5 36 LEU B O 1
ATOM 2977 N N . ASN B 1 37 ? -16.141 8.023 -6.797 1 94.94 37 ASN B N 1
ATOM 2978 C CA . ASN B 1 37 ? -15.727 9.32 -7.324 1 94.94 37 ASN B CA 1
ATOM 2979 C C . ASN B 1 37 ? -16.859 10.344 -7.238 1 94.94 37 ASN B C 1
ATOM 2981 O O . ASN B 1 37 ? -17.594 10.391 -6.254 1 94.94 37 ASN B O 1
ATOM 2985 N N . HIS B 1 38 ? -17.016 11.211 -8.258 1 93 38 HIS B N 1
ATOM 2986 C CA . HIS B 1 38 ? -18 12.281 -8.25 1 93 38 HIS B CA 1
ATOM 2987 C C . HIS B 1 38 ? -19.422 11.727 -8.258 1 93 38 HIS B C 1
ATOM 2989 O O . HIS B 1 38 ? -20.391 12.453 -8 1 93 38 HIS B O 1
ATOM 2995 N N . LEU B 1 39 ? -19.562 10.461 -8.508 1 94.25 39 LEU B N 1
ATOM 2996 C CA . LEU B 1 39 ? -20.875 9.836 -8.562 1 94.25 39 LEU B CA 1
ATOM 2997 C C . LEU B 1 39 ? -21.406 9.547 -7.156 1 94.25 39 LEU B C 1
ATOM 2999 O O . LEU B 1 39 ? -22.609 9.344 -6.969 1 94.25 39 LEU B O 1
ATOM 3003 N N . TYR B 1 40 ? -20.531 9.469 -6.207 1 95.88 40 TYR B N 1
ATOM 3004 C CA . TYR B 1 40 ? -20.891 9.234 -4.812 1 95.88 40 TYR B CA 1
ATOM 3005 C C . TYR B 1 40 ? -20.812 10.523 -4.004 1 95.88 40 TYR B C 1
ATOM 3007 O O . TYR B 1 40 ? -19.984 11.391 -4.281 1 95.88 40 TYR B O 1
ATOM 3015 N N . LYS B 1 41 ? -21.688 10.688 -3.061 1 96.25 41 LYS B N 1
ATOM 3016 C CA . LYS B 1 41 ? -21.516 11.664 -1.989 1 96.25 41 LYS B CA 1
ATOM 3017 C C . LYS B 1 41 ? -20.75 11.055 -0.817 1 96.25 41 LYS B C 1
ATOM 3019 O O . LYS B 1 41 ? -21.172 10.047 -0.246 1 96.25 41 LYS B O 1
ATOM 3024 N N . ILE B 1 42 ? -19.656 11.703 -0.496 1 97.31 42 ILE B N 1
ATOM 3025 C CA . ILE B 1 42 ? -18.75 11.102 0.484 1 97.31 42 ILE B CA 1
ATOM 3026 C C . ILE B 1 42 ? -18.359 12.141 1.528 1 97.31 42 ILE B C 1
ATOM 3028 O O . ILE B 1 42 ? -17.984 13.258 1.183 1 97.31 42 ILE B O 1
ATOM 3032 N N . SER B 1 43 ? -18.484 11.75 2.74 1 97.44 43 SER B N 1
ATOM 3033 C CA . SER B 1 43 ? -18.016 12.578 3.848 1 97.44 43 SER B CA 1
ATOM 3034 C C . SER B 1 43 ? -17.297 11.742 4.902 1 97.44 43 SER B C 1
ATOM 3036 O O . SER B 1 43 ? -17.859 10.758 5.398 1 97.44 43 SER B O 1
ATOM 3038 N N . ILE B 1 44 ? -16.078 12.188 5.234 1 97.38 44 ILE B N 1
ATOM 3039 C CA . ILE B 1 44 ? -15.219 11.43 6.137 1 97.38 44 ILE B CA 1
ATOM 3040 C C . ILE B 1 44 ? -14.703 12.336 7.25 1 97.38 44 ILE B C 1
ATOM 3042 O O . ILE B 1 44 ? -14.398 13.508 7.012 1 97.38 44 ILE B O 1
ATOM 3046 N N . ASN B 1 45 ? -14.672 11.859 8.414 1 95.88 45 ASN B N 1
ATOM 3047 C CA . ASN B 1 45 ? -13.891 12.438 9.5 1 95.88 45 ASN B CA 1
ATOM 3048 C C . ASN B 1 45 ? -12.984 11.398 10.156 1 95.88 45 ASN B C 1
ATOM 3050 O O . ASN B 1 45 ? -12.828 10.289 9.633 1 95.88 45 ASN B O 1
ATOM 3054 N N . GLU B 1 46 ? -12.336 11.727 11.25 1 94.56 46 GLU B N 1
ATOM 3055 C CA . GLU B 1 46 ? -11.32 10.844 11.82 1 94.56 46 GLU B CA 1
ATOM 3056 C C . GLU B 1 46 ? -11.945 9.609 12.445 1 94.56 46 GLU B C 1
ATOM 3058 O O . GLU B 1 46 ? -11.258 8.609 12.68 1 94.56 46 GLU B O 1
ATOM 3063 N N . ASN B 1 47 ? -13.266 9.609 12.578 1 94.81 47 ASN B N 1
ATOM 3064 C CA . ASN B 1 47 ? -13.898 8.508 13.297 1 94.81 47 ASN B CA 1
ATOM 3065 C C . ASN B 1 47 ? -14.789 7.68 12.383 1 94.81 47 ASN B C 1
ATOM 3067 O O . ASN B 1 47 ? -15.008 6.496 12.633 1 94.81 47 ASN B O 1
ATOM 3071 N N . SER B 1 48 ? -15.336 8.375 11.422 1 97.5 48 SER B N 1
ATOM 3072 C CA . SER B 1 48 ? -16.359 7.672 10.648 1 97.5 48 SER B CA 1
ATOM 3073 C C . SER B 1 48 ? -16.531 8.305 9.266 1 97.5 48 SER B C 1
ATOM 3075 O O . SER B 1 48 ? -15.906 9.32 8.961 1 97.5 48 SER B O 1
ATOM 3077 N N . PHE B 1 49 ? -17.359 7.625 8.453 1 97.94 49 PHE B N 1
ATOM 3078 C CA . PHE B 1 4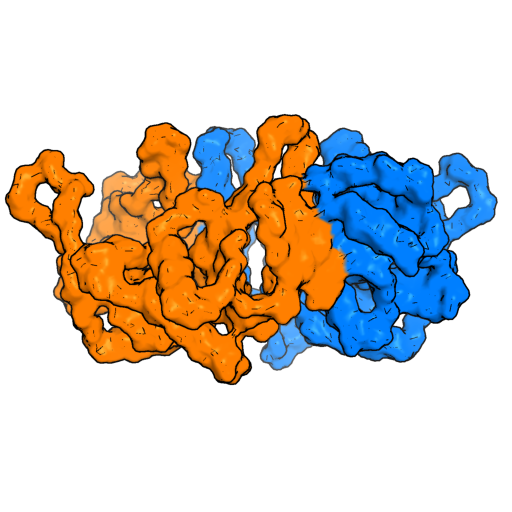9 ? -17.719 8.188 7.156 1 97.94 49 PHE B CA 1
ATOM 3079 C C . PHE B 1 49 ? -19.172 7.875 6.809 1 97.94 49 PHE B C 1
ATOM 3081 O O . PHE B 1 49 ? -19.797 7.02 7.438 1 97.94 49 PHE B O 1
ATOM 3088 N N . GLU B 1 50 ? -19.641 8.656 5.898 1 97.88 50 GLU B N 1
ATOM 3089 C CA . GLU B 1 50 ? -20.922 8.438 5.258 1 97.88 50 GLU B CA 1
ATOM 3090 C C . GLU B 1 50 ? -20.797 8.477 3.736 1 97.88 50 GLU B C 1
ATOM 3092 O O . GLU B 1 50 ? -20.094 9.328 3.189 1 97.88 50 GLU B O 1
ATOM 3097 N N . LEU B 1 51 ? -21.484 7.516 3.131 1 96.88 51 LEU B N 1
ATOM 3098 C CA . LEU B 1 51 ? -21.484 7.41 1.677 1 96.88 51 LEU B CA 1
ATOM 3099 C C . LEU B 1 51 ? -22.906 7.273 1.134 1 96.88 51 LEU B C 1
ATOM 3101 O O . LEU B 1 51 ? -23.734 6.59 1.73 1 96.88 51 LEU B O 1
ATOM 3105 N N . THR B 1 52 ? -23.156 7.953 0.084 1 97.75 52 THR B N 1
ATOM 3106 C CA . THR B 1 52 ? -24.359 7.746 -0.705 1 97.75 52 THR B CA 1
ATOM 3107 C C . THR B 1 52 ? -24.016 7.461 -2.164 1 97.75 52 THR B C 1
ATOM 3109 O O . THR B 1 52 ? -23.312 8.258 -2.807 1 97.75 52 THR B O 1
ATOM 3112 N N . ASP B 1 53 ? -24.531 6.309 -2.686 1 96.88 53 ASP B N 1
ATOM 3113 C CA . ASP B 1 53 ? -24.141 5.922 -4.043 1 96.88 53 ASP B CA 1
ATOM 3114 C C . ASP B 1 53 ? -25.016 6.637 -5.078 1 96.88 53 ASP B C 1
ATOM 3116 O O . ASP B 1 53 ? -25.844 7.48 -4.73 1 96.88 53 ASP B O 1
ATOM 3120 N N . ASP B 1 54 ? -24.734 6.363 -6.352 1 94.25 54 ASP B N 1
ATOM 3121 C CA . ASP B 1 54 ? -25.391 7.062 -7.461 1 94.25 54 ASP B CA 1
ATOM 3122 C C . ASP B 1 54 ? -26.859 6.652 -7.59 1 94.25 54 ASP B C 1
ATOM 3124 O O . ASP B 1 54 ? -27.609 7.254 -8.359 1 94.25 54 ASP B O 1
ATOM 3128 N N . GLN B 1 55 ? -27.312 5.707 -6.812 1 94.88 55 GLN B N 1
ATOM 3129 C CA . GLN B 1 55 ? -28.703 5.273 -6.816 1 94.88 55 GLN B CA 1
ATOM 3130 C C . GLN B 1 55 ? -29.438 5.789 -5.582 1 94.88 55 GLN B C 1
ATOM 3132 O O . GLN B 1 55 ? -30.625 5.504 -5.398 1 94.88 55 GLN B O 1
ATOM 3137 N N . GLY B 1 56 ? -28.719 6.418 -4.699 1 95.56 56 GLY B N 1
ATOM 3138 C CA . GLY B 1 56 ? -29.344 7.027 -3.533 1 95.56 56 GLY B CA 1
ATOM 3139 C C . GLY B 1 56 ? -29.25 6.16 -2.291 1 95.56 56 GLY B C 1
ATOM 3140 O O . GLY B 1 56 ? -29.766 6.535 -1.23 1 95.56 56 GLY B O 1
ATOM 3141 N N . ASN B 1 57 ? -28.609 5 -2.395 1 96.75 57 ASN B N 1
ATOM 3142 C CA . ASN B 1 57 ? -28.391 4.172 -1.212 1 96.75 57 ASN B CA 1
ATOM 3143 C C . ASN B 1 57 ? -27.281 4.734 -0.331 1 96.75 57 ASN B C 1
ATOM 3145 O O . ASN B 1 57 ? -26.219 5.094 -0.826 1 96.75 57 ASN B O 1
ATOM 3149 N N . SER B 1 58 ? -27.562 4.828 0.959 1 97.31 58 SER B N 1
ATOM 3150 C CA . SER B 1 58 ? -26.594 5.426 1.875 1 97.31 58 SER B CA 1
ATOM 3151 C C . SER B 1 58 ? -26.156 4.43 2.938 1 97.31 58 SER B C 1
ATOM 3153 O O . SER B 1 58 ? -26.891 3.5 3.273 1 97.31 58 SER B O 1
ATOM 3155 N N . VAL B 1 59 ? -24.938 4.637 3.449 1 97.88 59 VAL B N 1
ATOM 3156 C CA . VAL B 1 59 ? -24.422 3.801 4.523 1 97.88 59 VAL B CA 1
ATOM 3157 C C . VAL B 1 59 ? -23.516 4.633 5.43 1 97.88 59 VAL B C 1
ATOM 3159 O O . VAL B 1 59 ? -22.797 5.523 4.957 1 97.88 59 VAL B O 1
ATOM 3162 N N . HIS B 1 60 ? -23.625 4.438 6.652 1 98.25 60 HIS B N 1
ATOM 3163 C CA . HIS B 1 60 ? -22.703 4.973 7.656 1 98.25 60 HIS B CA 1
ATOM 3164 C C . HIS B 1 60 ? -21.734 3.9 8.148 1 98.25 60 HIS B C 1
ATOM 3166 O O . HIS B 1 60 ? -22.141 2.752 8.352 1 98.25 60 HIS B O 1
ATOM 3172 N N . SER B 1 61 ? -20.562 4.285 8.367 1 98.12 61 SER B N 1
ATOM 3173 C CA . SER B 1 61 ? -19.516 3.326 8.719 1 98.12 61 SER B CA 1
ATOM 3174 C C . SER B 1 61 ? -19.891 2.547 9.977 1 98.12 61 SER B C 1
ATOM 3176 O O . SER B 1 61 ? -19.531 1.375 10.117 1 98.12 61 SER B O 1
ATOM 3178 N N . ASN B 1 62 ? -20.594 3.166 10.852 1 97.56 62 ASN B N 1
ATOM 3179 C CA . ASN B 1 62 ? -20.938 2.545 12.133 1 97.56 62 ASN B CA 1
ATOM 3180 C C . ASN B 1 62 ? -21.891 1.365 11.945 1 97.56 62 ASN B C 1
ATOM 3182 O O . ASN B 1 62 ? -22.047 0.534 12.836 1 97.56 62 ASN B O 1
ATOM 3186 N N . SER B 1 63 ? -22.516 1.319 10.852 1 97.75 63 SER B N 1
ATOM 3187 C CA . SER B 1 63 ? -23.484 0.25 10.609 1 97.75 63 SER B CA 1
ATOM 3188 C C . SER B 1 63 ? -22.812 -0.965 9.977 1 97.75 63 SER B C 1
ATOM 3190 O O . SER B 1 63 ? -23.422 -2.027 9.859 1 97.75 63 SER B O 1
ATOM 3192 N N . ILE B 1 64 ? -21.594 -0.839 9.57 1 98 64 ILE B N 1
ATOM 3193 C CA . ILE B 1 64 ? -20.891 -1.905 8.867 1 98 64 ILE B CA 1
ATOM 3194 C C . ILE B 1 64 ? -20.297 -2.885 9.883 1 98 64 ILE B C 1
ATOM 3196 O O . ILE B 1 64 ? -19.547 -2.488 10.773 1 98 64 ILE B O 1
ATOM 3200 N N . GLN B 1 65 ? -20.578 -4.164 9.664 1 97.56 65 GLN B N 1
ATOM 3201 C CA . GLN B 1 65 ? -20.156 -5.172 10.633 1 97.56 65 GLN B CA 1
ATOM 3202 C C . GLN B 1 65 ? -19.172 -6.152 10.008 1 97.56 65 GLN B C 1
ATOM 3204 O O . GLN B 1 65 ? -18.5 -6.914 10.719 1 97.56 65 GLN B O 1
ATOM 3209 N N . GLY B 1 66 ? -19.078 -6.188 8.758 1 97.88 66 GLY B N 1
ATOM 3210 C CA . GLY B 1 66 ? -18.172 -7.043 8 1 97.88 66 GLY B CA 1
ATOM 3211 C C . GLY B 1 66 ? -17.906 -6.535 6.598 1 97.88 66 GLY B C 1
ATOM 3212 O O . GLY B 1 66 ? -18.703 -5.785 6.039 1 97.88 66 GLY B O 1
ATOM 3213 N N . ILE B 1 67 ? -16.766 -6.961 6.066 1 98.12 67 ILE B N 1
ATOM 3214 C CA . ILE B 1 67 ? -16.391 -6.414 4.77 1 98.12 67 ILE B CA 1
ATOM 3215 C C . ILE B 1 67 ? -15.852 -7.531 3.877 1 98.12 67 ILE B C 1
ATOM 3217 O O . ILE B 1 67 ? -15.07 -8.367 4.32 1 98.12 67 ILE B O 1
ATOM 3221 N N . TRP B 1 68 ? -16.25 -7.508 2.68 1 97.62 68 TRP B N 1
ATOM 3222 C CA . TRP B 1 68 ? -15.641 -8.32 1.634 1 97.62 68 TRP B CA 1
ATOM 3223 C C . TRP B 1 68 ? -15.039 -7.445 0.541 1 97.62 68 TRP B C 1
ATOM 3225 O O . TRP B 1 68 ? -15.773 -6.809 -0.224 1 97.62 68 TRP B O 1
ATOM 3235 N N . HIS B 1 69 ? -13.75 -7.391 0.542 1 97 69 HIS B N 1
ATOM 3236 C CA . HIS B 1 69 ? -13.047 -6.789 -0.586 1 97 69 HIS B CA 1
ATOM 3237 C C . HIS B 1 69 ? -12.922 -7.773 -1.744 1 97 69 HIS B C 1
ATOM 3239 O O . HIS B 1 69 ? -11.922 -8.477 -1.856 1 97 69 HIS B O 1
ATOM 3245 N N . ARG B 1 70 ? -13.875 -7.789 -2.549 1 95.31 70 ARG B N 1
ATOM 3246 C CA . ARG B 1 70 ? -14.055 -8.812 -3.572 1 95.31 70 ARG B CA 1
ATOM 3247 C C . ARG B 1 70 ? -13.188 -8.523 -4.797 1 95.31 70 ARG B C 1
ATOM 3249 O O . ARG B 1 70 ? -12.391 -9.367 -5.215 1 95.31 70 ARG B O 1
ATOM 3256 N N . LYS B 1 71 ? -13.383 -7.414 -5.371 1 92.88 71 LYS B N 1
ATOM 3257 C CA . LYS B 1 71 ? -12.695 -6.996 -6.586 1 92.88 71 LYS B CA 1
ATOM 3258 C C . LYS B 1 71 ? -12.859 -5.5 -6.832 1 92.88 71 LYS B C 1
ATOM 3260 O O . LYS B 1 71 ? -13.898 -5.059 -7.336 1 92.88 71 LYS B O 1
ATOM 3265 N N . ALA B 1 72 ? -11.812 -4.801 -6.566 1 92.56 72 ALA B N 1
ATOM 3266 C CA . ALA B 1 72 ? -11.891 -3.352 -6.742 1 92.56 72 ALA B CA 1
ATOM 3267 C C . ALA B 1 72 ? -11.25 -2.924 -8.062 1 92.56 72 ALA B C 1
ATOM 3269 O O . ALA B 1 72 ? -10.211 -3.461 -8.461 1 92.56 72 ALA B O 1
ATOM 3270 N N . TRP B 1 73 ? -11.891 -2.012 -8.727 1 91.75 73 TRP B N 1
ATOM 3271 C CA . TRP B 1 73 ? -11.352 -1.397 -9.938 1 91.75 73 TRP B CA 1
ATOM 3272 C C . TRP B 1 73 ? -10.844 0.014 -9.648 1 91.75 73 TRP B C 1
ATOM 3274 O O . TRP B 1 73 ? -11.141 0.583 -8.594 1 91.75 73 TRP B O 1
ATOM 3284 N N . GLU B 1 74 ? -10.055 0.483 -10.617 1 91.56 74 GLU B N 1
ATOM 3285 C CA . GLU B 1 74 ? -9.594 1.867 -10.539 1 91.56 74 GLU B CA 1
ATOM 3286 C C . GLU B 1 74 ? -10.766 2.842 -10.656 1 91.56 74 GLU B C 1
ATOM 3288 O O . GLU B 1 74 ? -11.758 2.549 -11.32 1 91.56 74 GLU B O 1
ATOM 3293 N N . ILE B 1 75 ? -10.562 3.936 -10.055 1 95.31 75 ILE B N 1
ATOM 3294 C CA . ILE B 1 75 ? -11.57 4.992 -10.07 1 95.31 75 ILE B CA 1
ATOM 3295 C C . ILE B 1 75 ? -11.727 5.527 -11.492 1 95.31 75 ILE B C 1
ATOM 3297 O O . ILE B 1 75 ? -10.734 5.812 -12.172 1 95.31 75 ILE B O 1
ATOM 3301 N N . THR B 1 76 ? -12.938 5.637 -11.93 1 94 76 THR B N 1
ATOM 3302 C CA . THR B 1 76 ? -13.211 6.137 -13.266 1 94 76 THR B CA 1
ATOM 3303 C C . THR B 1 76 ? -13.172 7.664 -13.289 1 94 76 THR B C 1
ATOM 3305 O O . THR B 1 76 ? -13.766 8.32 -12.43 1 94 76 THR B O 1
ATOM 3308 N N . ILE B 1 77 ? -12.492 8.164 -14.297 1 93.88 77 ILE B N 1
ATOM 3309 C CA . ILE B 1 77 ? -12.406 9.609 -14.484 1 93.88 77 ILE B CA 1
ATOM 3310 C C . ILE B 1 77 ? -13.555 10.086 -15.375 1 93.88 77 ILE B C 1
ATOM 3312 O O . ILE B 1 77 ? -13.836 9.477 -16.422 1 93.88 77 ILE B O 1
ATOM 3316 N N . PRO B 1 78 ? -14.172 11.141 -14.953 1 92.19 78 PRO B N 1
ATOM 3317 C CA . PRO B 1 78 ? -15.219 11.664 -15.844 1 92.19 78 PRO B CA 1
ATOM 3318 C C . PRO B 1 78 ? -14.688 12.023 -17.219 1 92.19 78 PRO B C 1
ATOM 3320 O O . PRO B 1 78 ? -13.609 12.617 -17.344 1 92.19 78 PRO B O 1
ATOM 3323 N N . GLU B 1 79 ? -15.445 11.734 -18.203 1 89.88 79 GLU B N 1
ATOM 3324 C CA . GLU B 1 79 ? -15.031 11.961 -19.578 1 89.88 79 GLU B CA 1
ATOM 3325 C C . GLU B 1 79 ? -14.867 13.445 -19.875 1 89.88 79 GLU B C 1
ATOM 3327 O O . GLU B 1 79 ? -13.984 13.844 -20.641 1 89.88 79 GLU B O 1
ATOM 3332 N N . GLU B 1 80 ? -15.648 14.242 -19.266 1 89.88 80 GLU B N 1
ATOM 3333 C CA . GLU B 1 80 ? -15.695 15.672 -19.562 1 89.88 80 GLU B CA 1
ATOM 3334 C C . GLU B 1 80 ? -14.609 16.422 -18.797 1 89.88 80 GLU B C 1
ATOM 3336 O O . GLU B 1 80 ? -14.422 17.625 -19 1 89.88 80 GLU B O 1
ATOM 3341 N N . LEU B 1 81 ? -13.914 15.68 -18.016 1 90.12 81 LEU B N 1
ATOM 3342 C CA . LEU B 1 81 ? -12.906 16.344 -17.203 1 90.12 81 LEU B CA 1
ATOM 3343 C C . LEU B 1 81 ? -11.68 16.688 -18.031 1 90.12 81 LEU B C 1
ATOM 3345 O O . LEU B 1 81 ? -11.164 15.852 -18.781 1 90.12 81 LEU B O 1
ATOM 3349 N N . ASP B 1 82 ? -11.18 17.953 -17.859 1 89.44 82 ASP B N 1
ATOM 3350 C CA . ASP B 1 82 ? -9.984 18.391 -18.562 1 89.44 82 ASP B CA 1
ATOM 3351 C C . ASP B 1 82 ? -8.766 17.578 -18.141 1 89.44 82 ASP B C 1
ATOM 3353 O O . ASP B 1 82 ? -8.594 17.281 -16.969 1 89.44 82 ASP B O 1
ATOM 3357 N N . ASP B 1 83 ? -7.887 17.391 -19.062 1 87.19 83 ASP B N 1
ATOM 3358 C CA . ASP B 1 83 ? -6.711 16.547 -18.859 1 87.19 83 ASP B CA 1
ATOM 3359 C C . ASP B 1 83 ? -5.852 17.078 -17.703 1 87.19 83 ASP B C 1
ATOM 3361 O O . ASP B 1 83 ? -5.266 16.281 -16.969 1 87.19 83 ASP B O 1
ATOM 3365 N N . GLU B 1 84 ? -5.855 18.359 -17.562 1 83.19 84 GLU B N 1
ATOM 3366 C CA . GLU B 1 84 ? -4.977 18.969 -16.578 1 83.19 84 GLU B CA 1
ATOM 3367 C C . GLU B 1 84 ? -5.43 18.656 -15.164 1 83.19 84 GLU B C 1
ATOM 3369 O O . GLU B 1 84 ? -4.637 18.734 -14.219 1 83.19 84 GLU B O 1
ATOM 3374 N N . TYR B 1 85 ? -6.719 18.172 -15.055 1 87.06 85 TYR B N 1
ATOM 3375 C CA . TYR B 1 85 ? -7.266 17.953 -13.719 1 87.06 85 TYR B CA 1
ATOM 3376 C C . TYR B 1 85 ? -7.359 16.469 -13.406 1 87.06 85 TYR B C 1
ATOM 3378 O O . TYR B 1 85 ? -7.664 16.094 -12.273 1 87.06 85 TYR B O 1
ATOM 3386 N N . LYS B 1 86 ? -7.078 15.648 -14.344 1 89.88 86 LYS B N 1
ATOM 3387 C CA . LYS B 1 86 ? -7.254 14.203 -14.188 1 89.88 86 LYS B CA 1
ATOM 3388 C C . LYS B 1 86 ? -6.363 13.656 -13.078 1 89.88 86 LYS B C 1
ATOM 3390 O O . LYS B 1 86 ? -6.801 12.836 -12.266 1 89.88 86 LYS B O 1
ATOM 3395 N N . LYS B 1 87 ? -5.203 14.141 -13.008 1 86.56 87 LYS B N 1
ATOM 3396 C CA . LYS B 1 87 ? -4.258 13.648 -12.016 1 86.56 87 LYS B CA 1
ATOM 3397 C C . LYS B 1 87 ? -4.723 13.984 -10.602 1 86.56 87 LYS B C 1
ATOM 3399 O O . LYS B 1 87 ? -4.695 13.133 -9.711 1 86.56 87 LYS B O 1
ATOM 3404 N N . ILE B 1 88 ? -5.09 15.203 -10.461 1 86.62 88 ILE B N 1
ATOM 3405 C CA . ILE B 1 88 ? -5.539 15.641 -9.148 1 86.62 88 ILE B CA 1
ATOM 3406 C C . ILE B 1 88 ? -6.816 14.898 -8.758 1 86.62 88 ILE B C 1
ATOM 3408 O O . ILE B 1 88 ? -6.977 14.492 -7.605 1 86.62 88 ILE B O 1
ATOM 3412 N N . PHE B 1 89 ? -7.715 14.773 -9.711 1 91.88 89 PHE B N 1
ATOM 3413 C CA . PHE B 1 89 ? -8.953 14.039 -9.492 1 91.88 89 PHE B CA 1
ATOM 3414 C C . PHE B 1 89 ? -8.664 12.641 -8.961 1 91.88 89 PHE B C 1
ATOM 3416 O O . PHE B 1 89 ? -9.172 12.258 -7.902 1 91.88 89 PHE B O 1
ATOM 3423 N N . LEU B 1 90 ? -7.836 11.961 -9.602 1 92.62 90 LEU B N 1
ATOM 3424 C CA . LEU B 1 90 ? -7.508 10.594 -9.234 1 92.62 90 LEU B CA 1
ATOM 3425 C C . LEU B 1 90 ? -6.812 10.547 -7.879 1 92.62 90 LEU B C 1
ATOM 3427 O O . LEU B 1 90 ? -7.129 9.703 -7.039 1 92.62 90 LEU B O 1
ATOM 3431 N N . ASN B 1 91 ? -5.957 11.43 -7.684 1 89.94 91 ASN B N 1
ATOM 3432 C CA . ASN B 1 91 ? -5.195 11.445 -6.438 1 89.94 91 ASN B CA 1
ATOM 3433 C C . ASN B 1 91 ? -6.105 11.664 -5.234 1 89.94 91 ASN B C 1
ATOM 3435 O O . ASN B 1 91 ? -6.012 10.945 -4.238 1 89.94 91 ASN B O 1
ATOM 3439 N N . GLU B 1 92 ? -6.914 12.617 -5.34 1 91.56 92 GLU B N 1
ATOM 3440 C CA . GLU B 1 92 ? -7.77 12.953 -4.207 1 91.56 92 GLU B CA 1
ATOM 3441 C C . GLU B 1 92 ? -8.766 11.836 -3.914 1 91.56 92 GLU B C 1
ATOM 3443 O O . GLU B 1 92 ? -8.969 11.469 -2.756 1 91.56 92 GLU B O 1
ATOM 3448 N N . TYR B 1 93 ? -9.344 11.297 -4.922 1 94.62 93 TYR B N 1
ATOM 3449 C CA . TYR B 1 93 ? -10.328 10.242 -4.688 1 94.62 93 TYR B CA 1
ATOM 3450 C C . TYR B 1 93 ? -9.641 8.945 -4.258 1 94.62 93 TYR B C 1
ATOM 3452 O O . TYR B 1 93 ? -10.211 8.164 -3.494 1 94.62 93 TYR B O 1
ATOM 3460 N N . ARG B 1 94 ? -8.445 8.719 -4.699 1 94.19 94 ARG B N 1
ATOM 3461 C CA . ARG B 1 94 ? -7.688 7.574 -4.203 1 94.19 94 ARG B CA 1
ATOM 3462 C C . ARG B 1 94 ? -7.387 7.715 -2.715 1 94.19 94 ARG B C 1
ATOM 3464 O O . ARG B 1 94 ? -7.488 6.742 -1.963 1 94.19 94 ARG B O 1
ATOM 3471 N N . ASN B 1 95 ? -7.027 8.914 -2.395 1 92.62 95 ASN B N 1
ATOM 3472 C CA . ASN B 1 95 ? -6.785 9.164 -0.977 1 92.62 95 ASN B CA 1
ATOM 3473 C C . ASN B 1 95 ? -8.062 9.008 -0.154 1 92.62 95 ASN B C 1
ATOM 3475 O O . ASN B 1 95 ? -8.031 8.438 0.94 1 92.62 95 ASN B O 1
ATOM 3479 N N . LEU B 1 96 ? -9.102 9.531 -0.667 1 94.5 96 LEU B N 1
ATOM 3480 C CA . LEU B 1 96 ? -10.391 9.383 -0 1 94.5 96 LEU B CA 1
ATOM 3481 C C . LEU B 1 96 ? -10.742 7.91 0.193 1 94.5 96 LEU B C 1
ATOM 3483 O O . LEU B 1 96 ? -11.133 7.496 1.288 1 94.5 96 LEU B O 1
ATOM 3487 N N . ARG B 1 97 ? -10.562 7.133 -0.828 1 95.06 97 ARG B N 1
ATOM 3488 C CA . ARG B 1 97 ? -10.812 5.695 -0.772 1 95.06 97 ARG B CA 1
ATOM 3489 C C . ARG B 1 97 ? -9.969 5.035 0.312 1 95.06 97 ARG B C 1
ATOM 3491 O O . ARG B 1 97 ? -10.469 4.227 1.092 1 95.06 97 ARG B O 1
ATOM 3498 N N . TYR B 1 98 ? -8.758 5.375 0.333 1 94.88 98 TYR B N 1
ATOM 3499 C CA . TYR B 1 98 ? -7.852 4.766 1.3 1 94.88 98 TYR B CA 1
ATOM 3500 C C . TYR B 1 98 ? -8.266 5.105 2.727 1 94.88 98 TYR B C 1
ATOM 3502 O O . TYR B 1 98 ? -8.195 4.258 3.619 1 94.88 98 TYR B O 1
ATOM 3510 N N . ASN B 1 99 ? -8.664 6.32 2.947 1 95.75 99 ASN B N 1
ATOM 3511 C CA . ASN B 1 99 ? -9.156 6.711 4.266 1 95.75 99 ASN B CA 1
ATOM 3512 C C . ASN B 1 99 ? -10.398 5.914 4.66 1 95.75 99 ASN B C 1
ATOM 3514 O O . ASN B 1 99 ? -10.539 5.508 5.812 1 95.75 99 ASN B O 1
ATOM 3518 N N . ILE B 1 100 ? -11.234 5.691 3.74 1 96.44 100 ILE B N 1
ATOM 3519 C CA . ILE B 1 100 ? -12.445 4.91 3.986 1 96.44 100 ILE B CA 1
ATOM 3520 C C . ILE B 1 100 ? -12.062 3.5 4.426 1 96.44 100 ILE B C 1
ATOM 3522 O O . ILE B 1 100 ? -12.594 2.988 5.418 1 96.44 100 ILE B O 1
ATOM 3526 N N . LEU B 1 101 ? -11.148 2.932 3.75 1 95.88 101 LEU B N 1
ATOM 3527 C CA . LEU B 1 101 ? -10.742 1.562 4.047 1 95.88 101 LEU B CA 1
ATOM 3528 C C . LEU B 1 101 ? -10.086 1.476 5.422 1 95.88 101 LEU B C 1
ATOM 3530 O O . LEU B 1 101 ? -10.336 0.531 6.172 1 95.88 101 LEU B O 1
ATOM 3534 N N . THR B 1 102 ? -9.352 2.457 5.758 1 94.38 102 THR B N 1
ATOM 3535 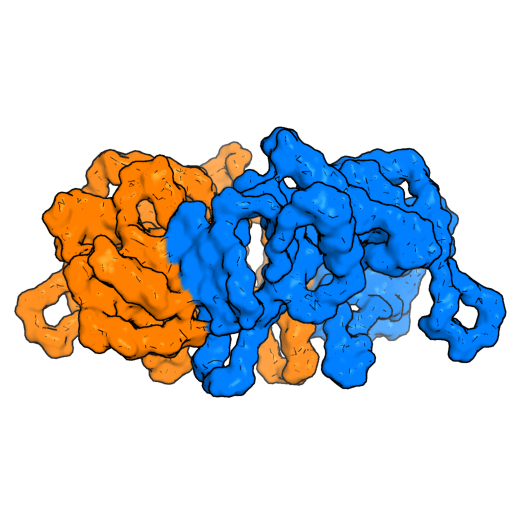C CA . THR B 1 102 ? -8.602 2.43 7.012 1 94.38 102 THR B CA 1
ATOM 3536 C C . THR B 1 102 ? -9.539 2.619 8.203 1 94.38 102 THR B C 1
ATOM 3538 O O . THR B 1 102 ? -9.32 2.041 9.266 1 94.38 102 THR B O 1
ATOM 3541 N N . ILE B 1 103 ? -10.547 3.375 8.016 1 96 103 ILE B N 1
ATOM 3542 C CA . ILE B 1 103 ? -11.531 3.602 9.07 1 96 103 ILE B CA 1
ATOM 3543 C C . ILE B 1 103 ? -12.203 2.283 9.438 1 96 103 ILE B C 1
ATOM 3545 O O . ILE B 1 103 ? -12.602 2.078 10.586 1 96 103 ILE B O 1
ATOM 3549 N N . LEU B 1 104 ? -12.219 1.337 8.531 1 96.75 104 LEU B N 1
ATOM 3550 C CA . LEU B 1 104 ? -12.961 0.094 8.719 1 96.75 104 LEU B CA 1
ATOM 3551 C C . LEU B 1 104 ? -12.031 -1.034 9.156 1 96.75 104 LEU B C 1
ATOM 3553 O O . LEU B 1 104 ? -12.438 -2.195 9.211 1 96.75 104 LEU B O 1
ATOM 3557 N N . GLU B 1 105 ? -10.828 -0.742 9.484 1 94.5 105 GLU B N 1
ATOM 3558 C CA . GLU B 1 105 ? -9.836 -1.772 9.766 1 94.5 105 GLU B CA 1
ATOM 3559 C C . GLU B 1 105 ? -10.242 -2.607 10.977 1 94.5 105 GLU B C 1
ATOM 3561 O O . GLU B 1 105 ? -9.836 -3.768 11.102 1 94.5 105 GLU B O 1
ATOM 3566 N N . HIS B 1 106 ? -11.062 -2.078 11.844 1 93.5 106 HIS B N 1
ATOM 3567 C CA . HIS B 1 106 ? -11.422 -2.752 13.086 1 93.5 106 HIS B CA 1
ATOM 3568 C C . HIS B 1 106 ? -12.539 -3.77 12.859 1 93.5 106 HIS B C 1
ATOM 3570 O O . HIS B 1 106 ? -12.797 -4.609 13.727 1 93.5 106 HIS B O 1
ATOM 3576 N N . VAL B 1 107 ? -13.203 -3.697 11.742 1 95.62 107 VAL B N 1
ATOM 3577 C CA . VAL B 1 107 ? -14.297 -4.609 11.406 1 95.62 107 VAL B CA 1
ATOM 3578 C C . VAL B 1 107 ? -13.734 -5.871 10.758 1 95.62 107 VAL B C 1
ATOM 3580 O O . VAL B 1 107 ? -12.688 -5.832 10.109 1 95.62 107 VAL B O 1
ATOM 3583 N N . PRO B 1 108 ? -14.422 -7.02 10.93 1 96.62 108 PRO B N 1
ATOM 3584 C CA . PRO B 1 108 ? -13.961 -8.242 10.266 1 96.62 108 PRO B CA 1
ATOM 3585 C C . PRO B 1 108 ? -13.992 -8.133 8.742 1 96.62 108 PRO B C 1
ATOM 3587 O O . PRO B 1 108 ? -15.023 -7.773 8.172 1 96.62 108 PRO B O 1
ATOM 3590 N N . TRP B 1 109 ? -12.875 -8.414 8.195 1 97.19 109 TRP B N 1
ATOM 3591 C CA . TRP B 1 109 ? -12.742 -8.539 6.746 1 97.19 109 TRP B CA 1
ATOM 3592 C C . TRP B 1 109 ? -12.617 -10 6.328 1 97.19 109 TRP B C 1
ATOM 3594 O O . TRP B 1 109 ? -12.039 -10.812 7.059 1 97.19 109 TRP B O 1
ATOM 3604 N N . ILE B 1 110 ? -13.164 -10.297 5.18 1 96 110 ILE B N 1
ATOM 3605 C CA . ILE B 1 110 ? -12.805 -11.617 4.68 1 96 110 ILE B CA 1
ATOM 3606 C C . ILE B 1 110 ? -11.289 -11.742 4.574 1 96 110 ILE B C 1
ATOM 3608 O O . ILE B 1 110 ? -10.656 -12.43 5.375 1 96 110 ILE B O 1
ATOM 3612 N N . ASN B 1 111 ? -10.703 -11.016 3.715 1 97.44 111 ASN B N 1
ATOM 3613 C CA . ASN B 1 111 ? -9.266 -10.789 3.783 1 97.44 111 ASN B CA 1
ATOM 3614 C C . ASN B 1 111 ? -8.938 -9.375 4.238 1 97.44 111 ASN B C 1
ATOM 3616 O O . ASN B 1 111 ? -9.336 -8.398 3.594 1 97.44 111 ASN B O 1
ATOM 3620 N N . PRO B 1 112 ? -8.219 -9.312 5.383 1 96.31 112 PRO B N 1
ATOM 3621 C CA . PRO B 1 112 ? -7.789 -7.957 5.746 1 96.31 112 PRO B CA 1
ATOM 3622 C C . PRO B 1 112 ? -7.086 -7.234 4.602 1 96.31 112 PRO B C 1
ATOM 3624 O O . PRO B 1 112 ? -6.234 -7.82 3.928 1 96.31 112 PRO B O 1
ATOM 3627 N N . TYR B 1 113 ? -7.387 -6.02 4.445 1 95.12 113 TYR B N 1
ATOM 3628 C CA . TYR B 1 113 ? -7.004 -5.266 3.256 1 95.12 113 TYR B CA 1
ATOM 3629 C C . TYR B 1 113 ? -5.488 -5.227 3.094 1 95.12 113 TYR B C 1
ATOM 3631 O O . TYR B 1 113 ? -4.969 -5.508 2.014 1 95.12 113 TYR B O 1
ATOM 3639 N N . GLU B 1 114 ? -4.781 -4.871 4.094 1 93.44 114 GLU B N 1
ATOM 3640 C CA . GLU B 1 114 ? -3.33 -4.715 4.02 1 93.44 114 GLU B CA 1
ATOM 3641 C C . GLU B 1 114 ? -2.648 -6.051 3.736 1 93.44 114 GLU B C 1
ATOM 3643 O O . GLU B 1 114 ? -1.652 -6.102 3.01 1 93.44 114 GLU B O 1
ATOM 3648 N N . ASN B 1 115 ? -3.16 -7.168 4.309 1 95.75 115 ASN B N 1
ATOM 3649 C CA . ASN B 1 115 ? -2.611 -8.492 4.039 1 95.75 115 ASN B CA 1
ATOM 3650 C C . ASN B 1 115 ? -2.811 -8.898 2.58 1 95.75 115 ASN B C 1
ATOM 3652 O O . ASN B 1 115 ? -1.891 -9.406 1.94 1 95.75 115 ASN B O 1
ATOM 3656 N N . GLU B 1 116 ? -4.012 -8.656 2.182 1 96.12 116 GLU B N 1
ATOM 3657 C CA . GLU B 1 116 ? -4.355 -8.977 0.8 1 96.12 116 GLU B CA 1
ATOM 3658 C C . GLU B 1 116 ? -3.441 -8.242 -0.179 1 96.12 116 GLU B C 1
ATOM 3660 O O . GLU B 1 116 ? -2.893 -8.859 -1.098 1 96.12 116 GLU B O 1
ATOM 3665 N N . ARG B 1 117 ? -3.293 -7.012 0.04 1 92.38 117 ARG B N 1
ATOM 3666 C CA . ARG B 1 117 ? -2.459 -6.184 -0.822 1 92.38 117 ARG B CA 1
ATOM 3667 C C . ARG B 1 117 ? -1.014 -6.668 -0.816 1 92.38 117 ARG B C 1
ATOM 3669 O O . ARG B 1 117 ? -0.382 -6.766 -1.87 1 92.38 117 ARG B O 1
ATOM 3676 N N . LYS B 1 118 ? -0.506 -6.961 0.301 1 94 118 LYS B N 1
ATOM 3677 C CA . LYS B 1 118 ? 0.879 -7.398 0.454 1 94 118 LYS B CA 1
ATOM 3678 C C . LYS B 1 118 ? 1.128 -8.711 -0.287 1 94 118 LYS B C 1
ATOM 3680 O O . LYS B 1 118 ? 2.129 -8.852 -0.993 1 94 118 LYS B O 1
ATOM 3685 N N . ILE B 1 119 ? 0.205 -9.578 -0.182 1 95.5 119 ILE B N 1
ATOM 3686 C CA . ILE B 1 119 ? 0.391 -10.906 -0.748 1 95.5 119 ILE B CA 1
ATOM 3687 C C . ILE B 1 119 ? 0.142 -10.867 -2.254 1 95.5 119 ILE B C 1
ATOM 3689 O O . ILE B 1 119 ? 0.894 -11.461 -3.029 1 95.5 119 ILE B O 1
ATOM 3693 N N . ASP B 1 120 ? -0.869 -10.227 -2.719 1 90.75 120 ASP B N 1
ATOM 3694 C CA . ASP B 1 120 ? -1.279 -10.18 -4.121 1 90.75 120 ASP B CA 1
ATOM 3695 C C . ASP B 1 120 ? -0.148 -9.664 -5.004 1 90.75 120 ASP B C 1
ATOM 3697 O O . ASP B 1 120 ? 0.068 -10.18 -6.105 1 90.75 120 ASP B O 1
ATOM 3701 N N . GLY B 1 121 ? 0.613 -8.789 -4.637 1 78.94 121 GLY B N 1
ATOM 3702 C CA . GLY B 1 121 ? 1.63 -8.164 -5.461 1 78.94 121 GLY B CA 1
ATOM 3703 C C . GLY B 1 121 ? 3.025 -8.695 -5.203 1 78.94 121 GLY B C 1
ATOM 3704 O O . GLY B 1 121 ? 4.016 -8.102 -5.641 1 78.94 121 GLY B O 1
ATOM 3705 N N . ASN B 1 122 ? 3.061 -9.875 -4.566 1 92.94 122 ASN B N 1
ATOM 3706 C CA . ASN B 1 122 ? 4.387 -10.289 -4.117 1 92.94 122 ASN B CA 1
ATOM 3707 C C . ASN B 1 122 ? 4.598 -11.789 -4.309 1 92.94 122 ASN B C 1
ATOM 3709 O O . ASN B 1 122 ? 4.52 -12.555 -3.35 1 92.94 122 ASN B O 1
ATOM 3713 N N . LYS B 1 123 ? 4.965 -12.102 -5.465 1 93.38 123 LYS B N 1
ATOM 3714 C CA . LYS B 1 123 ? 5.121 -13.508 -5.812 1 93.38 123 LYS B CA 1
ATOM 3715 C C . LYS B 1 123 ? 6.262 -14.141 -5.02 1 93.38 123 LYS B C 1
ATOM 3717 O O . LYS B 1 123 ? 6.16 -15.289 -4.586 1 93.38 123 LYS B O 1
ATOM 3722 N N . MET B 1 124 ? 7.355 -13.461 -4.836 1 96 124 MET B N 1
ATOM 3723 C CA . MET B 1 124 ? 8.492 -14.023 -4.105 1 96 124 MET B CA 1
ATOM 3724 C C . MET B 1 124 ? 8.117 -14.281 -2.646 1 96 124 MET B C 1
ATOM 3726 O O . MET B 1 124 ? 8.539 -15.289 -2.066 1 96 124 MET B O 1
ATOM 3730 N N . LEU B 1 125 ? 7.355 -13.43 -2.123 1 96.56 125 LEU B N 1
ATOM 3731 C CA . LEU B 1 125 ? 6.891 -13.633 -0.755 1 96.56 125 LEU B CA 1
ATOM 3732 C C . LEU B 1 125 ? 5.973 -14.852 -0.671 1 96.56 125 LEU B C 1
ATOM 3734 O O . LEU B 1 125 ? 6.066 -15.633 0.272 1 96.56 125 LEU B O 1
ATOM 3738 N N . GLN B 1 126 ? 5.105 -14.992 -1.641 1 97.5 126 GLN B N 1
ATOM 3739 C CA . GLN B 1 126 ? 4.23 -16.156 -1.692 1 97.5 126 GLN B CA 1
ATOM 3740 C C . GLN B 1 126 ? 5.039 -17.453 -1.699 1 97.5 126 GLN B C 1
ATOM 3742 O O . GLN B 1 126 ? 4.762 -18.375 -0.917 1 97.5 126 GLN B O 1
ATOM 3747 N N . LEU B 1 127 ? 6.016 -17.469 -2.562 1 97.81 127 LEU B N 1
ATOM 3748 C CA . LEU B 1 127 ? 6.852 -18.656 -2.695 1 97.81 127 LEU B CA 1
ATOM 3749 C C . LEU B 1 127 ? 7.621 -18.922 -1.407 1 97.81 127 LEU B C 1
ATOM 3751 O O . LEU B 1 127 ? 7.73 -20.078 -0.972 1 97.81 127 LEU B O 1
ATOM 3755 N N . LYS B 1 128 ? 8.102 -17.938 -0.809 1 97.94 128 LYS B N 1
ATOM 3756 C CA . LYS B 1 128 ? 8.844 -18.062 0.442 1 97.94 128 LYS B CA 1
ATOM 3757 C C . LYS B 1 128 ? 7.973 -18.688 1.534 1 97.94 128 LYS B C 1
ATOM 3759 O O . LYS B 1 128 ? 8.391 -19.609 2.221 1 97.94 128 LYS B O 1
ATOM 3764 N N . ILE B 1 129 ? 6.797 -18.172 1.689 1 98.19 129 ILE B N 1
ATOM 3765 C CA . ILE B 1 129 ? 5.887 -18.656 2.727 1 98.19 129 ILE B CA 1
ATOM 3766 C C . ILE B 1 129 ? 5.469 -20.094 2.42 1 98.19 129 ILE B C 1
ATOM 3768 O O . ILE B 1 129 ? 5.371 -20.922 3.326 1 98.19 129 ILE B O 1
ATOM 3772 N N . ALA B 1 130 ? 5.215 -20.375 1.142 1 98.5 130 ALA B N 1
ATOM 3773 C CA . ALA B 1 130 ? 4.887 -21.734 0.753 1 98.5 130 ALA B CA 1
ATOM 3774 C C . ALA B 1 130 ? 6 -22.703 1.147 1 98.5 130 ALA B C 1
ATOM 3776 O O . ALA B 1 130 ? 5.746 -23.719 1.791 1 98.5 130 ALA B O 1
ATOM 3777 N N . LYS B 1 131 ? 7.191 -22.328 0.812 1 98.19 131 LYS B N 1
ATOM 3778 C CA . LYS B 1 131 ? 8.352 -23.156 1.124 1 98.19 131 LYS B CA 1
ATOM 3779 C C . LYS B 1 131 ? 8.508 -23.344 2.631 1 98.19 131 LYS B C 1
ATOM 3781 O O . LYS B 1 131 ? 8.742 -24.453 3.102 1 98.19 131 LYS B O 1
ATOM 3786 N N . LYS B 1 132 ? 8.336 -22.328 3.34 1 98.06 132 LYS B N 1
ATOM 3787 C CA . LYS B 1 132 ? 8.422 -22.359 4.797 1 98.06 132 LYS B CA 1
ATOM 3788 C C . LYS B 1 132 ? 7.398 -23.328 5.387 1 98.06 132 LYS B C 1
ATOM 3790 O O . LYS B 1 132 ? 7.629 -23.922 6.445 1 98.06 132 LYS B O 1
ATOM 3795 N N . ASN B 1 133 ? 6.289 -23.5 4.699 1 98.5 133 ASN B N 1
ATOM 3796 C CA . ASN B 1 133 ? 5.223 -24.375 5.18 1 98.5 133 ASN B CA 1
ATOM 3797 C C . ASN B 1 133 ? 5.242 -25.719 4.469 1 98.5 133 ASN B C 1
ATOM 3799 O O . ASN B 1 133 ? 4.199 -26.359 4.309 1 98.5 133 ASN B O 1
ATOM 3803 N N . ASN B 1 134 ? 6.348 -26.078 3.934 1 98.25 134 ASN B N 1
ATOM 3804 C CA . ASN B 1 134 ? 6.645 -27.406 3.404 1 98.25 134 ASN B CA 1
ATOM 3805 C C . ASN B 1 134 ? 5.852 -27.688 2.133 1 98.25 134 ASN B C 1
ATOM 3807 O O . ASN B 1 134 ? 5.434 -28.828 1.897 1 98.25 134 ASN B O 1
ATOM 3811 N N . ILE B 1 135 ? 5.555 -26.766 1.398 1 98.5 135 ILE B N 1
ATOM 3812 C CA . ILE B 1 135 ? 4.938 -26.938 0.088 1 98.5 135 ILE B CA 1
ATOM 3813 C C . ILE B 1 135 ? 5.992 -26.781 -1.005 1 98.5 135 ILE B C 1
ATOM 3815 O O . ILE B 1 135 ? 6.684 -25.766 -1.066 1 98.5 135 ILE B O 1
ATOM 3819 N N . PRO B 1 136 ? 6.109 -27.75 -1.828 1 98.25 136 PRO B N 1
ATOM 3820 C CA . PRO B 1 136 ? 7.082 -27.641 -2.918 1 98.25 136 PRO B CA 1
ATOM 3821 C C . PRO B 1 136 ? 6.82 -26.438 -3.826 1 98.25 136 PRO B C 1
ATOM 3823 O O . PRO B 1 136 ? 5.664 -26.141 -4.145 1 98.25 136 PRO B O 1
ATOM 3826 N N . ILE B 1 137 ? 7.898 -25.734 -4.18 1 97.62 137 ILE B N 1
ATOM 3827 C CA . ILE B 1 137 ? 7.836 -24.625 -5.117 1 97.62 137 ILE B CA 1
ATOM 3828 C C . ILE B 1 137 ? 8.867 -24.812 -6.223 1 97.62 137 ILE B C 1
ATOM 3830 O O . ILE B 1 137 ? 9.906 -25.453 -6.004 1 97.62 137 ILE B O 1
ATOM 3834 N N . PRO B 1 138 ? 8.609 -24.344 -7.418 1 96 138 PRO B N 1
ATOM 3835 C CA . PRO B 1 138 ? 9.688 -24.312 -8.414 1 96 138 PRO B CA 1
ATOM 3836 C C . PRO B 1 138 ? 10.773 -23.297 -8.078 1 96 138 PRO B C 1
ATOM 3838 O O . PRO B 1 138 ? 10.477 -22.234 -7.516 1 96 138 PRO B O 1
ATOM 3841 N N . GLU B 1 139 ? 11.984 -23.688 -8.438 1 96.5 139 GLU B N 1
ATOM 3842 C CA . GLU B 1 139 ? 13.008 -22.656 -8.406 1 96.5 139 GLU B CA 1
ATOM 3843 C C . GLU B 1 139 ? 12.609 -21.453 -9.266 1 96.5 139 GLU B C 1
ATOM 3845 O O . GLU B 1 139 ? 12.109 -21.625 -10.383 1 96.5 139 GLU B O 1
ATOM 3850 N N . THR B 1 140 ? 12.766 -20.25 -8.688 1 96.81 140 THR B N 1
ATOM 3851 C CA . THR B 1 140 ? 12.227 -19.094 -9.383 1 96.81 140 THR B CA 1
ATOM 3852 C C . THR B 1 140 ? 13.234 -17.938 -9.367 1 96.81 140 THR B C 1
ATOM 3854 O O . THR B 1 140 ? 13.914 -17.719 -8.367 1 96.81 140 THR B O 1
ATOM 3857 N N . ILE B 1 141 ? 13.336 -17.266 -10.445 1 96.38 141 ILE B N 1
ATOM 3858 C CA . ILE B 1 141 ? 14.102 -16.031 -10.5 1 96.38 141 ILE B CA 1
ATOM 3859 C C . ILE B 1 141 ? 13.273 -14.945 -11.188 1 96.38 141 ILE B C 1
ATOM 3861 O O . ILE B 1 141 ? 12.555 -15.219 -12.141 1 96.38 141 ILE B O 1
ATOM 3865 N N . PHE B 1 142 ? 13.18 -13.805 -10.664 1 95.81 142 PHE B N 1
ATOM 3866 C CA . PHE B 1 142 ? 12.633 -12.586 -11.234 1 95.81 142 PHE B CA 1
ATOM 3867 C C . PHE B 1 142 ? 13.75 -11.609 -11.602 1 95.81 142 PHE B C 1
ATOM 3869 O O . PHE B 1 142 ? 14.43 -11.078 -10.727 1 95.81 142 PHE B O 1
ATOM 3876 N N . SER B 1 143 ? 13.984 -11.414 -12.938 1 96.06 143 SER B N 1
ATOM 3877 C CA . SER B 1 143 ? 15.211 -10.719 -13.297 1 96.06 143 SER B CA 1
ATOM 3878 C C . SER B 1 143 ? 15.062 -9.992 -14.633 1 96.06 143 SER B C 1
ATOM 3880 O O . SER B 1 143 ? 14.211 -10.352 -15.453 1 96.06 143 SER B O 1
ATOM 3882 N N . ASN B 1 144 ? 15.844 -8.938 -14.789 1 94.31 144 ASN B N 1
ATOM 3883 C CA . ASN B 1 144 ? 16.016 -8.273 -16.078 1 94.31 144 ASN B CA 1
ATOM 3884 C C . ASN B 1 144 ? 17.453 -8.43 -16.594 1 94.31 144 ASN B C 1
ATOM 3886 O O . ASN B 1 144 ? 17.875 -7.699 -17.484 1 94.31 144 ASN B O 1
ATOM 3890 N N . GLU B 1 145 ? 18.219 -9.352 -16.031 1 93.31 145 GLU B N 1
ATOM 3891 C CA . GLU B 1 145 ? 19.625 -9.531 -16.391 1 93.31 145 GLU B CA 1
ATOM 3892 C C . GLU B 1 145 ? 19.828 -10.805 -17.203 1 93.31 145 GLU B C 1
ATOM 3894 O O . GLU B 1 145 ? 19.672 -11.914 -16.672 1 93.31 145 GLU B O 1
ATOM 3899 N N . GLU B 1 146 ? 20.297 -10.602 -18.375 1 90.56 146 GLU B N 1
ATOM 3900 C CA . GLU B 1 146 ? 20.422 -11.703 -19.328 1 90.56 146 GLU B CA 1
ATOM 3901 C C . GLU B 1 146 ? 21.344 -12.797 -18.766 1 90.56 146 GLU B C 1
ATOM 3903 O O . GLU B 1 146 ? 21 -13.977 -18.828 1 90.56 146 GLU B O 1
ATOM 3908 N N . GLU B 1 147 ? 22.453 -12.422 -18.234 1 91.5 147 GLU B N 1
ATOM 3909 C CA . GLU B 1 147 ? 23.438 -13.391 -17.766 1 91.5 147 GLU B CA 1
ATOM 3910 C C . GLU B 1 147 ? 22.875 -14.242 -16.625 1 91.5 147 GLU B C 1
ATOM 3912 O O . GLU B 1 147 ? 23.109 -15.453 -16.578 1 91.5 147 GLU B O 1
ATOM 3917 N N . LYS B 1 148 ? 22.172 -13.672 -15.781 1 93.88 148 LYS B N 1
ATOM 3918 C CA . LYS B 1 148 ? 21.562 -14.391 -14.672 1 93.88 148 LYS B CA 1
ATOM 3919 C C . LYS B 1 148 ? 20.484 -15.352 -15.164 1 93.88 148 LYS B C 1
ATOM 3921 O O . LYS B 1 148 ? 20.328 -16.453 -14.633 1 93.88 148 LYS B O 1
ATOM 3926 N N . ILE B 1 149 ? 19.797 -14.914 -16.141 1 92.88 149 ILE B N 1
ATOM 3927 C CA . ILE B 1 149 ? 18.734 -15.734 -16.703 1 92.88 149 ILE B CA 1
ATOM 3928 C C . ILE B 1 149 ? 19.328 -16.953 -17.406 1 92.88 149 ILE B C 1
ATOM 3930 O O . ILE B 1 149 ? 18.828 -18.078 -17.266 1 92.88 149 ILE B O 1
ATOM 3934 N N . LYS B 1 150 ? 20.375 -16.703 -18.125 1 91.94 150 LYS B N 1
ATOM 3935 C CA . LYS B 1 150 ? 21.062 -17.797 -18.797 1 91.94 150 LYS B CA 1
ATOM 3936 C C . LYS B 1 150 ? 21.625 -18.797 -17.781 1 91.94 150 LYS B C 1
ATOM 3938 O O . LYS B 1 150 ? 21.516 -20 -17.969 1 91.94 150 LYS B O 1
ATOM 3943 N N . THR B 1 151 ? 22.219 -18.266 -16.766 1 94.06 151 THR B N 1
ATOM 3944 C CA . THR B 1 151 ? 22.734 -19.109 -15.695 1 94.06 151 THR B CA 1
ATOM 3945 C C . THR B 1 151 ? 21.609 -19.922 -15.062 1 94.06 151 THR B C 1
ATOM 3947 O O . THR B 1 151 ? 21.75 -21.125 -14.836 1 94.06 151 THR B O 1
ATOM 3950 N N . PHE B 1 152 ? 20.531 -19.344 -14.812 1 94.5 152 PHE B N 1
ATOM 3951 C CA . PHE B 1 152 ? 19.359 -20.016 -14.25 1 94.5 152 PHE B CA 1
ATOM 3952 C C . PHE B 1 152 ? 18.891 -21.141 -15.172 1 94.5 152 PHE B C 1
ATOM 3954 O O . PHE B 1 152 ? 18.609 -22.25 -14.711 1 94.5 152 PHE B O 1
ATOM 3961 N N . PHE B 1 153 ? 18.781 -20.781 -16.422 1 93.06 153 PHE B N 1
ATOM 3962 C CA . PHE B 1 153 ? 18.359 -21.75 -17.422 1 93.06 153 PHE B CA 1
ATOM 3963 C C . PHE B 1 153 ? 19.25 -22.984 -17.391 1 93.06 153 PHE B C 1
ATOM 3965 O O . PHE B 1 153 ? 18.766 -24.109 -17.391 1 93.06 153 PHE B O 1
ATOM 3972 N N . ASN B 1 154 ? 20.516 -22.766 -17.328 1 93.31 154 ASN B N 1
ATOM 3973 C CA . ASN B 1 154 ? 21.484 -23.859 -17.359 1 93.31 154 ASN B CA 1
ATOM 3974 C C . ASN B 1 154 ? 21.453 -24.688 -16.078 1 93.31 154 ASN B C 1
ATOM 3976 O O . ASN B 1 154 ? 21.594 -25.906 -16.109 1 93.31 154 ASN B O 1
ATOM 3980 N N . GLU B 1 155 ? 21.234 -24.016 -15.008 1 94.69 155 GLU B N 1
ATOM 3981 C CA . GLU B 1 155 ? 21.328 -24.672 -13.703 1 94.69 155 GLU B CA 1
ATOM 3982 C C . GLU B 1 155 ? 20.031 -25.406 -13.375 1 94.69 155 GLU B C 1
ATOM 3984 O O . GLU B 1 155 ? 20.062 -26.5 -12.805 1 94.69 155 GLU B O 1
ATOM 3989 N N . TYR B 1 156 ? 18.891 -24.812 -13.781 1 93 156 TYR B N 1
ATOM 3990 C CA . TYR B 1 156 ? 17.625 -25.344 -13.266 1 93 156 TYR B CA 1
ATOM 3991 C C . TYR B 1 156 ? 16.703 -25.734 -14.406 1 93 156 TYR B C 1
ATOM 3993 O O . TYR B 1 156 ? 15.719 -26.453 -14.195 1 93 156 TYR B O 1
ATOM 4001 N N . GLY B 1 157 ? 16.859 -25.25 -15.539 1 88.12 157 GLY B N 1
ATOM 4002 C CA . GLY B 1 157 ? 15.875 -25.359 -16.609 1 88.12 157 GLY B CA 1
ATOM 4003 C C . GLY B 1 157 ? 15.805 -26.75 -17.219 1 88.12 157 GLY B C 1
ATOM 4004 O O . GLY B 1 157 ? 14.758 -27.156 -17.719 1 88.12 157 GLY B O 1
ATOM 4005 N N . ASN B 1 158 ? 16.828 -27.469 -17.156 1 86.31 158 ASN B N 1
ATOM 4006 C CA . ASN B 1 158 ? 16.891 -28.766 -17.828 1 86.31 158 ASN B CA 1
ATOM 4007 C C . ASN B 1 158 ? 16.344 -28.688 -19.25 1 86.31 158 ASN B C 1
ATOM 4009 O O . ASN B 1 158 ? 15.508 -29.5 -19.641 1 86.31 158 ASN B O 1
ATOM 4013 N N . GLY B 1 159 ? 16.578 -27.688 -19.938 1 86.25 159 GLY B N 1
ATOM 4014 C CA . GLY B 1 159 ? 16.281 -27.5 -21.344 1 86.25 159 GLY B CA 1
ATOM 4015 C C . GLY B 1 159 ? 15.023 -26.688 -21.594 1 86.25 159 GLY B C 1
ATOM 4016 O O . GLY B 1 159 ? 14.727 -26.328 -22.734 1 86.25 159 GLY B O 1
ATOM 4017 N N . LYS B 1 160 ? 14.211 -26.516 -20.578 1 90.62 160 LYS B N 1
ATOM 4018 C CA . LYS B 1 160 ? 12.961 -25.781 -20.781 1 90.62 160 LYS B CA 1
ATOM 4019 C C . LYS B 1 160 ? 12.633 -24.922 -19.547 1 90.62 160 LYS B C 1
ATOM 4021 O O . LYS B 1 160 ? 12.625 -25.422 -18.422 1 90.62 160 LYS B O 1
ATOM 4026 N N . VAL B 1 161 ? 12.383 -23.641 -19.781 1 91.44 161 VAL B N 1
ATOM 4027 C CA . VAL B 1 161 ? 12.016 -22.734 -18.703 1 91.44 161 VAL B CA 1
ATOM 4028 C C . VAL B 1 161 ? 10.781 -21.938 -19.109 1 91.44 161 VAL B C 1
ATOM 4030 O O . VAL B 1 161 ? 10.586 -21.641 -20.297 1 91.44 161 VAL B O 1
ATOM 4033 N N . ILE B 1 162 ? 9.945 -21.719 -18.109 1 90.69 162 ILE B N 1
ATOM 4034 C CA . ILE B 1 162 ? 8.773 -20.875 -18.312 1 90.69 162 ILE B CA 1
ATOM 4035 C C . ILE B 1 162 ? 9.102 -19.422 -17.969 1 90.69 162 ILE B C 1
ATOM 4037 O O . ILE B 1 162 ? 9.766 -19.156 -16.953 1 90.69 162 ILE B O 1
ATOM 4041 N N . ALA B 1 163 ? 8.711 -18.547 -18.828 1 88.06 163 ALA B N 1
ATOM 4042 C CA . ALA B 1 163 ? 8.812 -17.109 -18.578 1 88.06 163 ALA B CA 1
ATOM 4043 C C . ALA B 1 163 ? 7.43 -16.469 -18.484 1 88.06 163 ALA B C 1
ATOM 4045 O O . ALA B 1 163 ? 6.578 -16.688 -19.344 1 88.06 163 ALA B O 1
ATOM 4046 N N . LYS B 1 164 ? 7.188 -15.727 -17.391 1 87.94 164 LYS B N 1
ATOM 4047 C CA . LYS B 1 164 ? 5.879 -15.094 -17.25 1 87.94 164 LYS B CA 1
ATOM 4048 C C . LYS B 1 164 ? 6.004 -13.695 -16.656 1 87.94 164 LYS B C 1
ATOM 4050 O O . LYS B 1 164 ? 6.988 -13.391 -15.969 1 87.94 164 LYS B O 1
ATOM 4055 N N . LEU B 1 165 ? 5.066 -12.898 -16.891 1 82.75 165 LEU B N 1
ATOM 4056 C CA . LEU B 1 165 ? 4.961 -11.578 -16.281 1 82.75 165 LEU B CA 1
ATOM 4057 C C . LEU B 1 165 ? 4.406 -11.672 -14.859 1 82.75 165 LEU B C 1
ATOM 4059 O O . LEU B 1 165 ? 3.727 -12.648 -14.516 1 82.75 165 LEU B O 1
ATOM 4063 N N . HIS B 1 166 ? 4.895 -10.742 -14 1 78.31 166 HIS B N 1
ATOM 4064 C CA . HIS B 1 166 ? 4.352 -10.68 -12.648 1 78.31 166 HIS B CA 1
ATOM 4065 C C . HIS B 1 166 ? 2.875 -10.297 -12.664 1 78.31 166 HIS B C 1
ATOM 4067 O O . HIS B 1 166 ? 2.061 -10.906 -11.977 1 78.31 166 HIS B O 1
ATOM 4073 N N . GLY B 1 167 ? 2.561 -9.195 -13.305 1 66 167 GLY B N 1
ATOM 4074 C CA . GLY B 1 167 ? 1.184 -8.734 -13.383 1 66 167 GLY B CA 1
ATOM 4075 C C . GLY B 1 167 ? 0.352 -9.516 -14.383 1 66 167 GLY B C 1
ATOM 4076 O O . GLY B 1 167 ? 0.895 -10.266 -15.203 1 66 167 GLY B O 1
ATOM 4077 N N . VAL B 1 168 ? -1.019 -9.594 -14.125 1 53.28 168 VAL B N 1
ATOM 4078 C CA . VAL B 1 168 ? -1.969 -10.32 -14.953 1 53.28 168 VAL B CA 1
ATOM 4079 C C . VAL B 1 168 ? -1.866 -9.844 -16.406 1 53.28 168 VAL B C 1
ATOM 4081 O O . VAL B 1 168 ? -1.553 -8.672 -16.656 1 53.28 168 VAL B O 1
ATOM 4084 N N . ILE B 1 169 ? -1.942 -10.695 -17.219 1 45.03 169 ILE B N 1
ATOM 4085 C CA . ILE B 1 169 ? -2.039 -10.547 -18.672 1 45.03 169 ILE B CA 1
ATOM 4086 C C . ILE B 1 169 ? -2.91 -9.344 -19 1 45.03 169 ILE B C 1
ATOM 4088 O O . ILE B 1 169 ? -4.074 -9.273 -18.609 1 45.03 169 ILE B O 1
ATOM 4092 N N . ALA B 1 170 ? -2.32 -8.195 -19.203 1 40.38 170 ALA B N 1
ATOM 4093 C CA . ALA B 1 170 ? -3.08 -7.098 -19.797 1 40.38 170 ALA B CA 1
ATOM 4094 C C . ALA B 1 170 ? -3.689 -7.508 -21.141 1 40.38 170 ALA B C 1
ATOM 4096 O O . ALA B 1 170 ? -2.994 -8.031 -22 1 40.38 170 ALA B O 1
ATOM 4097 N N . LYS B 1 171 ? -4.93 -7.879 -21.156 1 38.44 171 LYS B N 1
ATOM 4098 C CA . LYS B 1 171 ? -5.59 -7.91 -22.453 1 38.44 171 LYS B CA 1
ATOM 4099 C C . LYS B 1 171 ? -5.492 -6.555 -23.156 1 38.44 171 LYS B C 1
ATOM 4101 O O . LYS B 1 171 ? -5.707 -5.512 -22.531 1 38.44 171 LYS B O 1
ATOM 4106 N N . THR B 1 172 ? -4.754 -6.398 -24.188 1 37.75 172 THR B N 1
ATOM 4107 C CA . THR B 1 172 ? -4.824 -5.203 -25.016 1 37.75 172 THR B CA 1
ATOM 4108 C C . THR B 1 172 ? -6.273 -4.871 -25.375 1 37.75 172 THR B C 1
ATOM 4110 O O . THR B 1 172 ? -7.148 -5.734 -25.297 1 37.75 172 THR B O 1
ATOM 4113 N N . MET B 1 173 ? -6.652 -3.656 -25.469 1 34.38 173 MET B N 1
ATOM 4114 C CA . MET B 1 173 ? -7.953 -3.223 -25.969 1 34.38 173 MET B CA 1
ATOM 4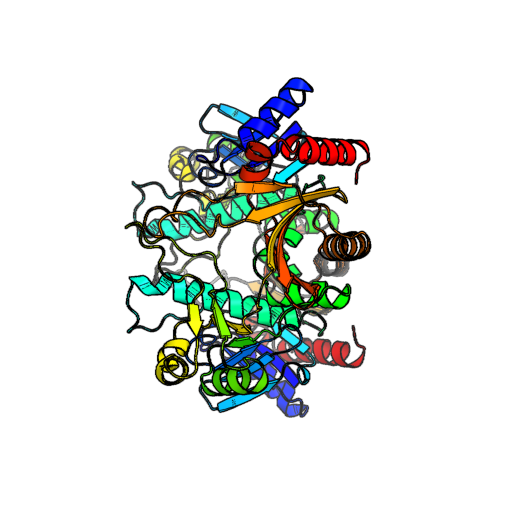115 C C . MET B 1 173 ? -8.414 -4.102 -27.141 1 34.38 173 MET B C 1
ATOM 4117 O O . MET B 1 173 ? -9.602 -4.152 -27.453 1 34.38 173 MET B O 1
ATOM 4121 N N . ASN B 1 174 ? -7.535 -4.41 -28.125 1 36.25 174 ASN B N 1
ATOM 4122 C CA . ASN B 1 174 ? -7.949 -5.133 -29.312 1 36.25 174 ASN B CA 1
ATOM 4123 C C . ASN B 1 174 ? -8.094 -6.629 -29.047 1 36.25 174 ASN B C 1
ATOM 4125 O O . ASN B 1 174 ? -8.219 -7.422 -29.984 1 36.25 174 ASN B O 1
ATOM 4129 N N . GLY B 1 175 ? -8.148 -7.098 -27.906 1 36.62 175 GLY B N 1
ATOM 4130 C CA . GLY B 1 175 ? -8.406 -8.508 -27.641 1 36.62 175 GLY B CA 1
ATOM 4131 C C . GLY B 1 175 ? -7.145 -9.344 -27.562 1 36.62 175 GLY B C 1
ATOM 4132 O O . GLY B 1 175 ? -7.211 -10.562 -27.453 1 36.62 175 GLY B O 1
ATOM 4133 N N . GLU B 1 176 ? -6.023 -8.828 -28.094 1 37.16 176 GLU B N 1
ATOM 4134 C CA . GLU B 1 176 ? -4.812 -9.641 -28.109 1 37.16 176 GLU B CA 1
ATOM 4135 C C . GLU B 1 176 ? -4.227 -9.797 -26.703 1 37.16 176 GLU B C 1
ATOM 4137 O O . GLU B 1 176 ? -4.133 -8.82 -25.953 1 37.16 176 GLU B O 1
ATOM 4142 N N . ASN B 1 177 ? -4.379 -10.883 -26.062 1 43.34 177 ASN B N 1
ATOM 4143 C CA . ASN B 1 177 ? -3.721 -11.375 -24.859 1 43.34 177 ASN B CA 1
ATOM 4144 C C . ASN B 1 177 ? -2.217 -11.117 -24.891 1 43.34 177 ASN B C 1
ATOM 4146 O O . ASN B 1 177 ? -1.493 -11.742 -25.672 1 43.34 177 ASN B O 1
ATOM 4150 N N . LEU B 1 178 ? -1.722 -9.883 -24.938 1 43.41 178 LEU B N 1
ATOM 4151 C CA . LEU B 1 178 ? -0.293 -9.711 -25.172 1 43.41 178 LEU B CA 1
ATOM 4152 C C . LEU B 1 178 ? 0.516 -10.773 -24.438 1 43.41 178 LEU B C 1
ATOM 4154 O O . LEU B 1 178 ? 1.364 -11.438 -25.047 1 43.41 178 LEU B O 1
ATOM 4158 N N . PHE B 1 179 ? 1.142 -10.453 -23.156 1 49.56 179 PHE B N 1
ATOM 4159 C CA . PHE B 1 179 ? 2.262 -11.266 -22.703 1 49.56 179 PHE B CA 1
ATOM 4160 C C . PHE B 1 179 ? 1.79 -12.344 -21.734 1 49.56 179 PHE B C 1
ATOM 4162 O O . PHE B 1 179 ? 1.201 -12.039 -20.688 1 49.56 179 PHE B O 1
ATOM 4169 N N . SER B 1 180 ? 1.349 -13.562 -22.359 1 58.5 180 SER B N 1
ATOM 4170 C CA . SER B 1 180 ? 1.114 -14.867 -21.766 1 58.5 180 SER B CA 1
ATOM 4171 C C . SER B 1 180 ? 2.42 -15.516 -21.312 1 58.5 180 SER B C 1
ATOM 4173 O O . SER B 1 180 ? 3.504 -15.023 -21.641 1 58.5 180 SER B O 1
ATOM 4175 N N . THR B 1 181 ? 2.287 -16.547 -20.5 1 71.81 181 THR B N 1
ATOM 4176 C CA . THR B 1 181 ? 3.328 -17.5 -20.156 1 71.81 181 THR B CA 1
ATOM 4177 C C . THR B 1 181 ? 4 -18.062 -21.406 1 71.81 181 THR B C 1
ATOM 4179 O O . THR B 1 181 ? 3.32 -18.438 -22.359 1 71.81 181 THR B O 1
ATOM 4182 N N . THR B 1 182 ? 5.352 -17.812 -21.547 1 77.69 182 THR B N 1
ATOM 4183 C CA . THR B 1 182 ? 6.109 -18.297 -22.688 1 77.69 182 THR B CA 1
ATOM 4184 C C . THR B 1 182 ? 7.113 -19.359 -22.25 1 77.69 182 THR B C 1
ATOM 4186 O O . THR B 1 182 ? 7.695 -19.266 -21.172 1 77.69 182 THR B O 1
ATOM 4189 N N . ILE B 1 183 ? 7.25 -20.312 -23.125 1 83.19 183 ILE B N 1
ATOM 4190 C CA . ILE B 1 183 ? 8.258 -21.328 -22.875 1 83.19 183 ILE B CA 1
ATOM 4191 C C . ILE B 1 183 ? 9.562 -20.953 -23.578 1 83.19 183 ILE B C 1
ATOM 4193 O O . ILE B 1 183 ? 9.562 -20.609 -24.75 1 83.19 183 ILE B O 1
ATOM 4197 N N . ILE B 1 184 ? 10.562 -20.938 -22.844 1 83.44 184 ILE B N 1
ATOM 4198 C CA . ILE B 1 184 ? 11.883 -20.609 -23.359 1 83.44 184 ILE B CA 1
ATOM 4199 C C . ILE B 1 184 ? 12.75 -21.859 -23.422 1 83.44 184 ILE B C 1
ATOM 4201 O O . ILE B 1 184 ? 12.836 -22.609 -22.438 1 83.44 184 ILE B O 1
ATOM 4205 N N . ASP B 1 185 ? 13.25 -22.062 -24.625 1 85.88 185 ASP B N 1
ATOM 4206 C CA . ASP B 1 185 ? 14.219 -23.141 -24.797 1 85.88 185 ASP B CA 1
ATOM 4207 C C . ASP B 1 185 ? 15.578 -22.594 -25.219 1 85.88 185 ASP B C 1
ATOM 4209 O O . ASP B 1 185 ? 15.797 -21.391 -25.219 1 85.88 185 ASP B O 1
ATOM 4213 N N . GLU B 1 186 ? 16.469 -23.484 -25.516 1 80.62 186 GLU B N 1
ATOM 4214 C CA . GLU B 1 186 ? 17.844 -23.094 -25.828 1 80.62 186 GLU B CA 1
ATOM 4215 C C . GLU B 1 186 ? 17.906 -22.141 -27.016 1 80.62 186 GLU B C 1
ATOM 4217 O O . GLU B 1 186 ? 18.719 -21.203 -27.031 1 80.62 186 GLU B O 1
ATOM 4222 N N . SER B 1 187 ? 17.016 -22.297 -27.953 1 79.31 187 SER B N 1
ATOM 4223 C CA . SER B 1 187 ? 17.031 -21.484 -29.156 1 79.31 187 SER B CA 1
ATOM 4224 C C . SER B 1 187 ? 16.562 -20.062 -28.875 1 79.31 187 SER B C 1
ATOM 4226 O O . SER B 1 187 ? 17.047 -19.109 -29.469 1 79.31 187 SER B O 1
ATOM 4228 N N . THR B 1 188 ? 15.68 -19.969 -27.969 1 78.56 188 THR B N 1
ATOM 4229 C CA . THR B 1 188 ? 15.086 -18.672 -27.672 1 78.56 188 THR B CA 1
ATOM 4230 C C . THR B 1 188 ? 15.93 -17.906 -26.656 1 78.56 188 THR B C 1
ATOM 4232 O O . THR B 1 188 ? 15.875 -16.672 -26.578 1 78.56 188 THR B O 1
ATOM 4235 N N . LEU B 1 189 ? 16.656 -18.594 -25.938 1 78 189 LEU B N 1
ATOM 4236 C CA . LEU B 1 189 ? 17.484 -18.016 -24.891 1 78 189 LEU B CA 1
ATOM 4237 C C . LEU B 1 189 ? 18.469 -17.016 -25.484 1 78 189 LEU B C 1
ATOM 4239 O O . LEU B 1 189 ? 18.828 -16.031 -24.828 1 78 189 LEU B O 1
ATOM 4243 N N . GLU B 1 190 ? 18.797 -17.156 -26.672 1 71.94 190 GLU B N 1
ATOM 4244 C CA . GLU B 1 190 ? 19.812 -16.312 -27.297 1 71.94 190 GLU B CA 1
ATOM 4245 C C . GLU B 1 190 ? 19.266 -14.922 -27.609 1 71.94 190 GLU B C 1
ATOM 4247 O O . GLU B 1 190 ? 20.031 -13.977 -27.781 1 71.94 190 GLU B O 1
ATOM 4252 N N . HIS B 1 191 ? 17.984 -14.781 -27.578 1 69.62 191 HIS B N 1
ATOM 4253 C CA . HIS B 1 191 ? 17.391 -13.516 -28 1 69.62 191 HIS B CA 1
ATOM 4254 C C . HIS B 1 191 ? 16.656 -12.844 -26.844 1 69.62 191 HIS B C 1
ATOM 4256 O O . HIS B 1 191 ? 15.664 -12.141 -27.047 1 69.62 191 HIS B O 1
ATOM 4262 N N . ILE B 1 192 ? 17.172 -13 -25.625 1 75.94 192 ILE B N 1
ATOM 4263 C CA . ILE B 1 192 ? 16.406 -12.492 -24.5 1 75.94 192 ILE B CA 1
ATOM 4264 C C . ILE B 1 192 ? 16.875 -11.094 -24.141 1 75.94 192 ILE B C 1
ATOM 4266 O O . ILE B 1 192 ? 16.672 -10.633 -23.016 1 75.94 192 ILE B O 1
ATOM 4270 N N . SER B 1 193 ? 17.375 -10.352 -25.078 1 68.31 193 SER B N 1
ATOM 4271 C CA . SER B 1 193 ? 17.953 -9.039 -24.797 1 68.31 193 SER B CA 1
ATOM 4272 C C . SER B 1 193 ? 16.875 -8.023 -24.453 1 68.31 193 SER B C 1
ATOM 4274 O O . SER B 1 193 ? 17.125 -7.059 -23.734 1 68.31 193 SER B O 1
ATOM 4276 N N . ASP B 1 194 ? 15.688 -8.281 -24.938 1 75.69 194 ASP B N 1
ATOM 4277 C CA . ASP B 1 194 ? 14.594 -7.344 -24.688 1 75.69 194 ASP B CA 1
ATOM 4278 C C . ASP B 1 194 ? 14.086 -7.453 -23.25 1 75.69 194 ASP B C 1
ATOM 4280 O O . ASP B 1 194 ? 13.25 -6.66 -22.828 1 75.69 194 ASP B O 1
ATOM 4284 N N . ILE B 1 195 ? 14.75 -8.328 -22.531 1 77.12 195 ILE B N 1
ATOM 4285 C CA . ILE B 1 195 ? 14.336 -8.633 -21.172 1 77.12 195 ILE B CA 1
ATOM 4286 C C . ILE B 1 195 ? 14.578 -7.418 -20.281 1 77.12 195 ILE B C 1
ATOM 4288 O O . ILE B 1 195 ? 13.922 -7.258 -19.234 1 77.12 195 ILE B O 1
ATOM 4292 N N . ILE B 1 196 ? 15.414 -6.516 -20.672 1 75.38 196 ILE B N 1
ATOM 4293 C CA . ILE B 1 196 ? 15.758 -5.34 -19.891 1 75.38 196 ILE B CA 1
ATOM 4294 C C . ILE B 1 196 ? 14.555 -4.406 -19.797 1 75.38 196 ILE B C 1
ATOM 4296 O O . ILE B 1 196 ? 14.414 -3.654 -18.828 1 75.38 196 ILE B O 1
ATOM 4300 N N . TYR B 1 197 ? 13.68 -4.492 -20.703 1 78.94 197 TYR B N 1
ATOM 4301 C CA . TYR B 1 197 ? 12.547 -3.578 -20.734 1 78.94 197 TYR B CA 1
ATOM 4302 C C . TYR B 1 197 ? 11.312 -4.223 -20.125 1 78.94 197 TYR B C 1
ATOM 4304 O O . TYR B 1 197 ? 10.312 -3.543 -19.859 1 78.94 197 TYR B O 1
ATOM 4312 N N . CYS B 1 198 ? 11.484 -5.43 -19.812 1 84.25 198 CYS B N 1
ATOM 4313 C CA . CYS B 1 198 ? 10.359 -6.148 -19.219 1 84.25 198 CYS B CA 1
ATOM 4314 C C . CYS B 1 198 ? 10.852 -7.312 -18.359 1 84.25 198 CYS B C 1
ATOM 4316 O O . CYS B 1 198 ? 10.82 -8.461 -18.797 1 84.25 198 CYS B O 1
ATOM 4318 N N . PRO B 1 199 ? 11.297 -6.953 -17.172 1 91.88 199 PRO B N 1
ATOM 4319 C CA . PRO B 1 199 ? 11.703 -8.07 -16.312 1 91.88 199 PRO B CA 1
ATOM 4320 C C . PRO B 1 199 ? 10.609 -9.133 -16.172 1 91.88 199 PRO B C 1
ATOM 4322 O O . PRO B 1 199 ? 9.422 -8.805 -16.172 1 91.88 199 PRO B O 1
ATOM 4325 N N . MET B 1 200 ? 11.023 -10.375 -16.109 1 90.75 200 MET B N 1
ATOM 4326 C CA . MET B 1 200 ? 10.07 -11.477 -16.062 1 90.75 200 MET B CA 1
ATOM 4327 C C . MET B 1 200 ? 10.438 -12.469 -14.969 1 90.75 200 MET B C 1
ATOM 4329 O O . MET B 1 200 ? 11.539 -12.398 -14.414 1 90.75 200 MET B O 1
ATOM 4333 N N . ILE B 1 201 ? 9.508 -13.273 -14.719 1 93.25 201 ILE B N 1
ATOM 4334 C CA . ILE B 1 201 ? 9.703 -14.383 -13.789 1 93.25 201 ILE B CA 1
ATOM 4335 C C . ILE B 1 201 ? 10.016 -15.656 -14.57 1 93.25 201 ILE B C 1
ATOM 4337 O O . ILE B 1 201 ? 9.32 -15.992 -15.531 1 93.25 201 ILE B O 1
ATOM 4341 N N . PHE B 1 202 ? 11.078 -16.328 -14.156 1 92.75 202 PHE B N 1
ATOM 4342 C CA . PHE B 1 202 ? 11.5 -17.562 -14.805 1 92.75 202 PHE B CA 1
ATOM 4343 C C . PHE B 1 202 ? 11.43 -18.734 -13.828 1 92.75 202 PHE B C 1
ATOM 4345 O O . PHE B 1 202 ? 11.883 -18.641 -12.688 1 92.75 202 PHE B O 1
ATOM 4352 N N . GLN B 1 203 ? 10.844 -19.812 -14.344 1 94.94 203 GLN B N 1
ATOM 4353 C CA . GLN B 1 203 ? 10.703 -21.062 -13.594 1 94.94 203 GLN B CA 1
ATOM 4354 C C . GLN B 1 203 ? 10.93 -22.281 -14.492 1 94.94 203 GLN B C 1
ATOM 4356 O O . GLN B 1 203 ? 10.641 -22.234 -15.688 1 94.94 203 GLN B O 1
ATOM 4361 N N . PRO B 1 204 ? 11.508 -23.328 -13.875 1 95.31 204 PRO B N 1
ATOM 4362 C CA . PRO B 1 204 ? 11.602 -24.547 -14.688 1 95.31 204 PRO B CA 1
ATOM 4363 C C . PRO B 1 204 ? 10.234 -25.078 -15.125 1 95.31 204 PRO B C 1
ATOM 4365 O O . PRO B 1 204 ? 9.25 -24.938 -14.391 1 95.31 204 PRO B O 1
ATOM 4368 N N . TYR B 1 205 ? 10.258 -25.609 -16.297 1 92.81 205 TYR B N 1
ATOM 4369 C CA . TYR B 1 205 ? 9.047 -26.297 -16.766 1 92.81 205 TYR B CA 1
ATOM 4370 C C . TYR B 1 205 ? 8.773 -27.531 -15.93 1 92.81 205 TYR B C 1
ATOM 4372 O O . TYR B 1 205 ? 9.656 -28.375 -15.734 1 92.81 205 TYR B O 1
ATOM 4380 N N . ILE B 1 206 ? 7.57 -27.656 -15.461 1 91.94 206 ILE B N 1
ATOM 4381 C CA . ILE B 1 206 ? 7.16 -28.828 -14.695 1 91.94 206 ILE B CA 1
ATOM 4382 C C . ILE B 1 206 ? 6.289 -29.734 -15.562 1 91.94 206 ILE B C 1
ATOM 4384 O O . ILE B 1 206 ? 5.238 -29.312 -16.047 1 91.94 206 ILE B O 1
ATOM 4388 N N . HIS B 1 207 ? 6.754 -30.891 -15.781 1 92.19 207 HIS B N 1
ATOM 4389 C CA . HIS B 1 207 ? 5.906 -31.875 -16.438 1 92.19 207 HIS B CA 1
ATOM 4390 C C . HIS B 1 207 ? 4.73 -32.281 -15.547 1 92.19 207 HIS B C 1
ATOM 4392 O O . HIS B 1 207 ? 4.914 -32.938 -14.531 1 92.19 207 HIS B O 1
ATOM 4398 N N . LYS B 1 208 ? 3.598 -31.891 -16.047 1 90.25 208 LYS B N 1
ATOM 4399 C CA . LYS B 1 208 ? 2.455 -31.984 -15.133 1 90.25 208 LYS B CA 1
ATOM 4400 C C . LYS B 1 208 ? 1.566 -33.188 -15.5 1 90.25 208 LYS B C 1
ATOM 4402 O O . LYS B 1 208 ? 1.445 -33.531 -16.672 1 90.25 208 LYS B O 1
ATOM 4407 N N . GLU B 1 209 ? 0.958 -33.781 -14.477 1 92.75 209 GLU B N 1
ATOM 4408 C CA . GLU B 1 209 ? -0.198 -34.656 -14.664 1 92.75 209 GLU B CA 1
ATOM 4409 C C . GLU B 1 209 ? -1.475 -33.844 -14.867 1 92.75 209 GLU B C 1
ATOM 4411 O O . GLU B 1 209 ? -2.197 -34.062 -15.844 1 92.75 209 GLU B O 1
ATOM 4416 N N . TYR B 1 210 ? -1.705 -32.969 -13.977 1 91.25 210 TYR B N 1
ATOM 4417 C CA . TYR B 1 210 ? -2.828 -32.031 -14.117 1 91.25 210 TYR B CA 1
ATOM 4418 C C . TYR B 1 210 ? -2.588 -30.75 -13.328 1 91.25 210 TYR B C 1
ATOM 4420 O O . TYR B 1 210 ? -1.639 -30.672 -12.547 1 91.25 210 TYR B O 1
ATOM 4428 N N . GLU B 1 211 ? -3.396 -29.781 -13.648 1 92.94 211 GLU B N 1
ATOM 4429 C CA . GLU B 1 211 ? -3.432 -28.516 -12.938 1 92.94 211 GLU B CA 1
ATOM 4430 C C . GLU B 1 211 ? -4.613 -28.453 -11.977 1 92.94 211 GLU B C 1
ATOM 4432 O O . GLU B 1 211 ? -5.688 -28.984 -12.266 1 92.94 211 GLU B O 1
ATOM 4437 N N . LEU B 1 212 ? -4.309 -27.828 -10.867 1 95.81 212 LEU B N 1
ATOM 4438 C CA . LEU B 1 212 ? -5.336 -27.703 -9.844 1 95.81 212 LEU B CA 1
ATOM 4439 C C . LEU B 1 212 ? -5.656 -26.25 -9.555 1 95.81 212 LEU B C 1
ATOM 4441 O O . LEU B 1 212 ? -4.754 -25.406 -9.484 1 95.81 212 LEU B O 1
ATOM 4445 N N . ARG B 1 213 ? -6.926 -25.984 -9.516 1 95 213 ARG B N 1
ATOM 4446 C CA . ARG B 1 213 ? -7.453 -24.75 -8.922 1 95 213 ARG B CA 1
ATOM 4447 C C . ARG B 1 213 ? -8.086 -25.031 -7.566 1 95 213 ARG B C 1
ATOM 4449 O O . ARG B 1 213 ? -9.07 -25.766 -7.473 1 95 213 ARG B O 1
ATOM 4456 N N . ILE B 1 214 ? -7.477 -24.453 -6.559 1 98.19 214 ILE B N 1
ATOM 4457 C CA . ILE B 1 214 ? -7.926 -24.703 -5.195 1 98.19 214 ILE B CA 1
ATOM 4458 C C . ILE B 1 214 ? -8.477 -23.422 -4.594 1 98.19 214 ILE B C 1
ATOM 4460 O O . ILE B 1 214 ? -7.754 -22.422 -4.453 1 98.19 214 ILE B O 1
ATOM 4464 N N . VAL B 1 215 ? -9.734 -23.406 -4.227 1 98.19 215 VAL B N 1
ATOM 4465 C CA . VAL B 1 215 ? -10.32 -22.281 -3.498 1 98.19 215 VAL B CA 1
ATOM 4466 C C . VAL B 1 215 ? -10.312 -22.578 -2 1 98.19 215 VAL B C 1
ATOM 4468 O O . VAL B 1 215 ? -10.945 -23.547 -1.547 1 98.19 215 VAL B O 1
ATOM 4471 N N . TYR B 1 216 ? -9.547 -21.812 -1.343 1 98.69 216 TYR B N 1
ATOM 4472 C CA . TYR B 1 216 ? -9.445 -21.906 0.11 1 98.69 216 TYR B CA 1
ATOM 4473 C C . TYR B 1 216 ? -10.43 -20.953 0.781 1 98.69 216 TYR B C 1
ATOM 4475 O O . TYR B 1 216 ? -10.492 -19.766 0.437 1 98.69 216 TYR B O 1
ATOM 4483 N N . VAL B 1 217 ? -11.25 -21.484 1.747 1 98.25 217 VAL B N 1
ATOM 4484 C CA . VAL B 1 217 ? -12.148 -20.656 2.547 1 98.25 217 VAL B CA 1
ATOM 4485 C C . VAL B 1 217 ? -12.023 -21.031 4.023 1 98.25 217 VAL B C 1
ATOM 4487 O O . VAL B 1 217 ? -12.68 -21.969 4.488 1 98.25 217 VAL B O 1
ATOM 4490 N N . ASP B 1 218 ? -11.195 -20.344 4.695 1 97.19 218 ASP B N 1
ATOM 4491 C CA . ASP B 1 218 ? -11 -20.453 6.137 1 97.19 218 ASP B CA 1
ATOM 4492 C C . ASP B 1 218 ? -10.93 -21.906 6.578 1 97.19 218 ASP B C 1
ATOM 4494 O O . ASP B 1 218 ? -11.68 -22.344 7.461 1 97.19 218 ASP B O 1
ATOM 4498 N N . GLY B 1 219 ? -10.023 -22.625 5.969 1 97.31 219 GLY B N 1
ATOM 4499 C CA . GLY B 1 219 ? -9.773 -24 6.371 1 97.31 219 GLY B CA 1
ATOM 4500 C C . GLY B 1 219 ? -10.469 -25.016 5.48 1 97.31 219 GLY B C 1
ATOM 4501 O O . GLY B 1 219 ? -10.188 -26.219 5.57 1 97.31 219 GLY B O 1
ATOM 4502 N N . GLU B 1 220 ? -11.344 -24.609 4.664 1 98.19 220 GLU B N 1
ATOM 4503 C CA . GLU B 1 220 ? -12.008 -25.5 3.709 1 98.19 220 GLU B CA 1
ATOM 4504 C C . GLU B 1 220 ? -11.375 -25.391 2.324 1 98.19 220 GLU B C 1
ATOM 4506 O O . GLU B 1 220 ? -10.852 -24.328 1.957 1 98.19 220 GLU B O 1
ATOM 4511 N N . PHE B 1 221 ? -11.477 -26.516 1.618 1 98.62 221 PHE B N 1
ATOM 4512 C CA . PHE B 1 221 ? -10.852 -26.578 0.301 1 98.62 221 PHE B CA 1
ATOM 4513 C C . PHE B 1 221 ? -11.859 -27.016 -0.755 1 98.62 221 PHE B C 1
ATOM 4515 O O . PHE B 1 221 ? -12.5 -28.062 -0.607 1 98.62 221 PHE B O 1
ATOM 4522 N N . PHE B 1 222 ? -12.031 -26.25 -1.763 1 98.5 222 PHE B N 1
ATOM 4523 C CA . PHE B 1 222 ? -12.773 -26.578 -2.971 1 98.5 222 PHE B CA 1
ATOM 4524 C C . PHE B 1 222 ? -11.844 -26.672 -4.172 1 98.5 222 PHE B C 1
ATOM 4526 O O . PHE B 1 222 ? -11.383 -25.641 -4.688 1 98.5 222 PHE B O 1
ATOM 4533 N N . THR B 1 223 ? -11.602 -27.906 -4.598 1 98.06 223 THR B N 1
ATOM 4534 C CA . THR B 1 223 ? -10.523 -28.109 -5.562 1 98.06 223 THR B CA 1
ATOM 4535 C C . THR B 1 223 ? -11.07 -28.672 -6.871 1 98.06 223 THR B C 1
ATOM 4537 O O . THR B 1 223 ? -11.82 -29.641 -6.863 1 98.06 223 THR B O 1
ATOM 4540 N N . GLY B 1 224 ? -10.719 -27.969 -7.93 1 96.19 224 GLY B N 1
ATOM 4541 C CA . GLY B 1 224 ? -10.992 -28.484 -9.258 1 96.19 224 GLY B CA 1
ATOM 4542 C C . GLY B 1 224 ? -9.734 -28.812 -10.039 1 96.19 224 GLY B C 1
ATOM 4543 O O . GLY B 1 224 ? -8.734 -28.109 -9.945 1 96.19 224 GLY B O 1
ATOM 4544 N N . ARG B 1 225 ? -9.805 -29.938 -10.719 1 94.38 225 ARG B N 1
ATOM 4545 C CA . ARG B 1 225 ? -8.75 -30.312 -11.648 1 94.38 225 ARG B CA 1
ATOM 4546 C C . ARG B 1 225 ? -9.172 -30.047 -13.094 1 94.38 225 ARG B C 1
ATOM 4548 O O . ARG B 1 225 ? -10.312 -30.328 -13.469 1 94.38 225 ARG B O 1
ATOM 4555 N N . ILE B 1 226 ? -8.258 -29.312 -13.734 1 86.56 226 ILE B N 1
ATOM 4556 C CA . ILE B 1 226 ? -8.609 -29.016 -15.125 1 86.56 226 ILE B CA 1
ATOM 4557 C C . ILE B 1 226 ? -8.07 -30.125 -16.031 1 86.56 226 ILE B C 1
ATOM 4559 O O . ILE B 1 226 ? -6.906 -30.516 -15.93 1 86.56 226 ILE B O 1
ATOM 4563 N N . ASN B 1 227 ? -8.914 -30.797 -16.734 1 73.38 227 ASN B N 1
ATOM 4564 C CA . ASN B 1 227 ? -8.562 -31.844 -17.688 1 73.38 227 ASN B CA 1
ATOM 4565 C C . ASN B 1 227 ? -8.734 -31.375 -19.125 1 73.38 227 ASN B C 1
ATOM 4567 O O . ASN B 1 227 ? -9.68 -30.641 -19.438 1 73.38 227 ASN B O 1
ATOM 4571 N N . ASN B 1 228 ? -7.578 -31.109 -19.766 1 59.84 228 ASN B N 1
ATOM 4572 C CA . ASN B 1 228 ? -7.758 -30.875 -21.203 1 59.84 228 ASN B CA 1
ATOM 4573 C C . ASN B 1 228 ? -8.211 -32.156 -21.922 1 59.84 228 ASN B C 1
ATOM 4575 O O . ASN B 1 228 ? -7.723 -33.25 -21.641 1 59.84 228 ASN B O 1
ATOM 4579 N N . LYS B 1 229 ? -9.445 -32.281 -22.359 1 50.16 229 LYS B N 1
ATOM 4580 C CA . LYS B 1 229 ? -9.789 -33.438 -23.188 1 50.16 229 LYS B CA 1
ATOM 4581 C C . LYS B 1 229 ? -8.719 -33.719 -24.234 1 50.16 229 LYS B C 1
ATOM 4583 O O . LYS B 1 229 ? -8.508 -32.875 -25.141 1 50.16 229 LYS B O 1
ATOM 4588 N N . GLU B 1 230 ? -7.656 -34.156 -23.969 1 41.81 230 GLU B N 1
ATOM 4589 C CA . GLU B 1 230 ? -6.746 -34.562 -25.031 1 41.81 230 GLU B CA 1
ATOM 4590 C C . GLU B 1 230 ? -7.508 -34.906 -26.328 1 41.81 230 GLU B C 1
ATOM 4592 O O . GLU B 1 230 ? -7.07 -34.531 -27.422 1 41.81 230 GLU B O 1
ATOM 4597 N N . ASN B 1 231 ? -8.094 -36.219 -26.547 1 38.78 231 ASN B N 1
ATOM 4598 C CA . ASN B 1 231 ? -8.203 -37 -27.766 1 38.78 231 ASN B CA 1
ATOM 4599 C C . ASN B 1 231 ? -9.008 -36.281 -28.844 1 38.78 231 ASN B C 1
ATOM 4601 O O . ASN B 1 231 ? -9.305 -36.844 -29.891 1 38.78 231 ASN B O 1
ATOM 4605 N N . ALA B 1 232 ? -10.062 -35.625 -28.766 1 36.16 232 ALA B N 1
ATOM 4606 C CA . ALA B 1 232 ? -10.711 -35.375 -30.062 1 36.16 232 ALA B CA 1
ATOM 4607 C C . ALA B 1 232 ? -9.953 -34.344 -30.875 1 36.16 232 ALA B C 1
ATOM 4609 O O . ALA B 1 232 ? -9.125 -33.594 -30.344 1 36.16 232 ALA B O 1
ATOM 4610 N N . ASP B 1 233 ? -10.375 -33.75 -32.156 1 35.28 233 ASP B N 1
ATOM 4611 C CA . ASP B 1 233 ? -9.859 -32.906 -33.25 1 35.28 233 ASP B CA 1
ATOM 4612 C C . ASP B 1 233 ? -9.305 -31.594 -32.688 1 35.28 233 ASP B C 1
ATOM 4614 O O . ASP B 1 233 ? -9.938 -30.953 -31.859 1 35.28 233 ASP B O 1
ATOM 4618 N N . TRP B 1 234 ? -7.91 -31.312 -32.781 1 35.41 234 TRP B N 1
ATOM 4619 C CA . TRP B 1 234 ? -7.023 -30.203 -32.469 1 35.41 234 TRP B CA 1
ATOM 4620 C C . TRP B 1 234 ? -7.742 -28.875 -32.625 1 35.41 234 TRP B C 1
ATOM 4622 O O . TRP B 1 234 ? -7.25 -27.828 -32.188 1 35.41 234 TRP B O 1
ATOM 4632 N N . ARG B 1 235 ? -8.477 -28.859 -33.812 1 39.16 235 ARG B N 1
ATOM 4633 C CA . ARG B 1 235 ? -9.125 -27.625 -34.219 1 39.16 235 ARG B CA 1
ATOM 4634 C C . ARG B 1 235 ? -10.008 -27.078 -33.094 1 39.16 235 ARG B C 1
ATOM 4636 O O . ARG B 1 235 ? -10.555 -25.984 -33.188 1 39.16 235 ARG B O 1
ATOM 4643 N N . ILE B 1 236 ? -10.695 -27.922 -32.5 1 36.94 236 ILE B N 1
ATOM 4644 C CA . ILE B 1 236 ? -11.789 -27.469 -31.656 1 36.94 236 ILE B CA 1
ATOM 4645 C C . ILE B 1 236 ? -11.32 -27.359 -30.203 1 36.94 236 ILE B C 1
ATOM 4647 O O . ILE B 1 236 ? -12.094 -27.609 -29.281 1 36.94 236 ILE B O 1
ATOM 4651 N N . ALA B 1 237 ? -10.062 -27.453 -29.812 1 38.94 237 ALA B N 1
ATOM 4652 C CA . ALA B 1 237 ? -9.492 -27.547 -28.469 1 38.94 237 ALA B CA 1
ATOM 4653 C C . ALA B 1 237 ? -9.828 -26.312 -27.641 1 38.94 237 ALA B C 1
ATOM 4655 O O . ALA B 1 237 ? -9.422 -26.203 -26.484 1 38.94 237 ALA B O 1
ATOM 4656 N N . GLN B 1 238 ? -10.117 -25.281 -28.078 1 46.06 238 GLN B N 1
ATOM 4657 C CA . GLN B 1 238 ? -10.219 -23.969 -27.438 1 46.06 238 GLN B CA 1
ATOM 4658 C C . GLN B 1 238 ? -11.18 -24.016 -26.266 1 46.06 238 GLN B C 1
ATOM 4660 O O . GLN B 1 238 ? -11.117 -23.172 -25.359 1 46.06 238 GLN B O 1
ATOM 4665 N N . GLY B 1 239 ? -12.375 -24.797 -26.312 1 47.81 239 GLY B N 1
ATOM 4666 C CA . GLY B 1 239 ? -13.602 -24.734 -25.531 1 47.81 239 GLY B CA 1
ATOM 4667 C C . GLY B 1 239 ? -13.773 -25.906 -24.594 1 47.81 239 GLY B C 1
ATOM 4668 O O . GLY B 1 239 ? -14.703 -25.922 -23.781 1 47.81 239 GLY B O 1
ATOM 4669 N N . ASP B 1 240 ? -13 -27.109 -24.688 1 55.56 240 ASP B N 1
ATOM 4670 C CA . ASP B 1 240 ? -13.586 -28.281 -24.031 1 55.56 240 ASP B CA 1
ATOM 4671 C C . ASP B 1 240 ? -12.906 -28.578 -22.703 1 55.56 240 ASP B C 1
ATOM 4673 O O . ASP B 1 240 ? -12.633 -29.734 -22.375 1 55.56 240 ASP B O 1
ATOM 4677 N N . TYR B 1 241 ? -12.391 -27.656 -22 1 69.12 241 TYR B N 1
ATOM 4678 C CA . TYR B 1 241 ? -11.93 -27.906 -20.656 1 69.12 241 TYR B CA 1
ATOM 4679 C C . TYR B 1 241 ? -13.102 -28.109 -19.703 1 69.12 241 TYR B C 1
ATOM 4681 O O . TYR B 1 241 ? -14.148 -27.484 -19.844 1 69.12 241 TYR B O 1
ATOM 4689 N N . PHE B 1 242 ? -12.977 -29.266 -19.047 1 81.94 242 PHE B N 1
ATOM 4690 C CA . PHE B 1 242 ? -13.992 -29.438 -18.016 1 81.94 242 PHE B CA 1
ATOM 4691 C C . PHE B 1 242 ? -13.344 -29.594 -16.641 1 81.94 242 PHE B C 1
ATOM 4693 O O . PHE B 1 242 ? -12.211 -30.078 -16.547 1 81.94 242 PHE B O 1
ATOM 4700 N N . TRP B 1 243 ? -14.047 -29.125 -15.711 1 90.62 243 TRP B N 1
ATOM 4701 C CA . TRP B 1 243 ? -13.586 -29.219 -14.336 1 90.62 243 TRP B CA 1
ATOM 4702 C C . TRP B 1 243 ? -14.07 -30.516 -13.695 1 90.62 243 TRP B C 1
ATOM 4704 O O . TRP B 1 243 ? -15.211 -30.938 -13.906 1 90.62 243 TRP B O 1
ATOM 4714 N N . GLU B 1 244 ? -13.133 -31.156 -12.992 1 94.88 244 GLU B N 1
ATOM 4715 C CA . GLU B 1 244 ? -13.469 -32.312 -12.164 1 94.88 244 GLU B CA 1
ATOM 4716 C C . GLU B 1 244 ? -13.094 -32.062 -10.703 1 94.88 244 GLU B C 1
ATOM 4718 O O . GLU B 1 244 ? -12.031 -31.516 -10.414 1 94.88 244 GLU B O 1
ATOM 4723 N N . GLU B 1 245 ? -14.016 -32.531 -9.883 1 96.5 245 GLU B N 1
ATOM 4724 C CA . GLU B 1 245 ? -13.727 -32.375 -8.453 1 96.5 245 GLU B CA 1
ATOM 4725 C C . GLU B 1 245 ? -12.484 -33.188 -8.07 1 96.5 245 GLU B C 1
ATOM 4727 O O . GLU B 1 245 ? -12.289 -34.312 -8.562 1 96.5 245 GLU B O 1
ATOM 4732 N N . TYR B 1 246 ? -11.688 -32.625 -7.207 1 96.69 246 TYR B N 1
ATOM 4733 C CA . TYR B 1 246 ? -10.453 -33.281 -6.766 1 96.69 246 TYR B CA 1
ATOM 4734 C C . TYR B 1 246 ? -10.312 -33.188 -5.25 1 96.69 246 TYR B C 1
ATOM 4736 O O . TYR B 1 246 ? -10.578 -32.156 -4.648 1 96.69 246 TYR B O 1
ATOM 4744 N N . GLU B 1 247 ? -9.93 -34.312 -4.691 1 96.94 247 GLU B N 1
ATOM 4745 C CA . GLU B 1 247 ? -9.664 -34.344 -3.256 1 96.94 247 GLU B CA 1
ATOM 4746 C C . GLU B 1 247 ? -8.172 -34.219 -2.967 1 96.94 247 GLU B C 1
ATOM 4748 O O . GLU B 1 247 ? -7.406 -35.125 -3.287 1 96.94 247 GLU B O 1
ATOM 4753 N N . LEU B 1 248 ? -7.793 -33.219 -2.312 1 97.81 248 LEU B N 1
ATOM 4754 C CA . LEU B 1 248 ? -6.391 -33.031 -1.967 1 97.81 248 LEU B CA 1
ATOM 4755 C C . LEU B 1 248 ? -5.953 -34 -0.884 1 97.81 248 LEU B C 1
ATOM 4757 O O . LEU B 1 248 ? -6.715 -34.281 0.043 1 97.81 248 LEU B O 1
ATOM 4761 N N . PRO B 1 249 ? -4.723 -34.438 -0.973 1 97.88 249 PRO B N 1
ATOM 4762 C CA . PRO B 1 249 ? -4.188 -35.219 0.155 1 97.88 249 PRO B CA 1
ATOM 4763 C C . PRO B 1 249 ? -4.16 -34.406 1.454 1 97.88 249 PRO B C 1
ATOM 4765 O O . PRO B 1 249 ? -3.959 -33.188 1.429 1 97.88 249 PRO B O 1
ATOM 4768 N N . GLU B 1 250 ? -4.289 -35.125 2.514 1 98.06 250 GLU B N 1
ATOM 4769 C CA . GLU B 1 250 ? -4.414 -34.5 3.822 1 98.06 250 GLU B CA 1
ATOM 4770 C C . GLU B 1 250 ? -3.178 -33.656 4.148 1 98.06 250 GLU B C 1
ATOM 4772 O O . GLU B 1 250 ? -3.289 -32.562 4.688 1 98.06 250 GLU B O 1
ATOM 4777 N N . ASN B 1 251 ? -2.049 -34.188 3.848 1 97.75 251 ASN B N 1
ATOM 4778 C CA . ASN B 1 251 ? -0.818 -33.469 4.148 1 97.75 251 ASN B CA 1
ATOM 4779 C C . ASN B 1 251 ? -0.737 -32.156 3.375 1 97.75 251 ASN B C 1
ATOM 4781 O O . ASN B 1 251 ? -0.259 -31.141 3.902 1 97.75 251 ASN B O 1
ATOM 4785 N N . VAL B 1 252 ? -1.213 -32.156 2.186 1 98.31 252 VAL B N 1
ATOM 4786 C CA . VAL B 1 252 ? -1.228 -30.953 1.367 1 98.31 252 VAL B CA 1
ATOM 4787 C C . VAL B 1 252 ? -2.195 -29.938 1.967 1 98.31 252 VAL B C 1
ATOM 4789 O O . VAL B 1 252 ? -1.876 -28.75 2.064 1 98.31 252 VAL B O 1
ATOM 4792 N N . LYS B 1 253 ? -3.309 -30.391 2.42 1 98.62 253 LYS B N 1
ATOM 4793 C CA . LYS B 1 253 ? -4.305 -29.516 3.039 1 98.62 253 LYS B CA 1
ATOM 4794 C C . LYS B 1 253 ? -3.74 -28.844 4.285 1 98.62 253 LYS B C 1
ATOM 4796 O O . LYS B 1 253 ? -3.908 -27.625 4.473 1 98.62 253 LYS B O 1
ATOM 4801 N N . VAL B 1 254 ? -3.096 -29.594 5.043 1 98.69 254 VAL B N 1
ATOM 4802 C CA . VAL B 1 254 ? -2.531 -29.094 6.289 1 98.69 254 VAL B CA 1
ATOM 4803 C C . VAL B 1 254 ? -1.508 -28 5.992 1 98.69 254 VAL B C 1
ATOM 4805 O O . VAL B 1 254 ? -1.528 -26.922 6.609 1 98.69 254 VAL B O 1
ATOM 4808 N N . ASN B 1 255 ? -0.65 -28.25 5.047 1 98.81 255 ASN B N 1
ATOM 4809 C CA . ASN B 1 255 ? 0.392 -27.297 4.684 1 98.81 255 ASN B CA 1
ATOM 4810 C C . ASN B 1 255 ? -0.198 -26.016 4.07 1 98.81 255 ASN B C 1
ATOM 4812 O O . ASN B 1 255 ? 0.233 -24.922 4.395 1 98.81 255 ASN B O 1
ATOM 4816 N N . LEU B 1 256 ? -1.219 -26.188 3.262 1 98.81 256 LEU B N 1
ATOM 4817 C CA . LEU B 1 256 ? -1.864 -25.047 2.639 1 98.81 256 LEU B CA 1
ATOM 4818 C C . LEU B 1 256 ? -2.596 -24.203 3.68 1 98.81 256 LEU B C 1
ATOM 4820 O O . LEU B 1 256 ? -2.582 -22.969 3.607 1 98.81 256 LEU B O 1
ATOM 4824 N N . ASP B 1 257 ? -3.205 -24.875 4.586 1 98.81 257 ASP B N 1
ATOM 4825 C CA . ASP B 1 257 ? -3.891 -24.156 5.66 1 98.81 257 ASP B CA 1
ATOM 4826 C C . ASP B 1 257 ? -2.91 -23.328 6.477 1 98.81 257 ASP B C 1
ATOM 4828 O O . ASP B 1 257 ? -3.18 -22.156 6.781 1 98.81 257 ASP B O 1
ATOM 4832 N N . ALA B 1 258 ? -1.782 -23.906 6.773 1 98.81 258 ALA B N 1
ATOM 4833 C CA . ALA B 1 258 ? -0.749 -23.203 7.523 1 98.81 258 ALA B CA 1
ATOM 4834 C C . ALA B 1 258 ? -0.227 -22 6.73 1 98.81 258 ALA B C 1
ATOM 4836 O O . ALA B 1 258 ? -0.017 -20.922 7.293 1 98.81 258 ALA B O 1
ATOM 4837 N N . MET B 1 259 ? -0.059 -22.188 5.469 1 98.75 259 MET B N 1
ATOM 4838 C CA . MET B 1 259 ? 0.4 -21.109 4.59 1 98.75 259 MET B CA 1
ATOM 4839 C C . MET B 1 259 ? -0.59 -19.953 4.586 1 98.75 259 MET B C 1
ATOM 4841 O O . MET B 1 259 ? -0.196 -18.797 4.73 1 98.75 259 MET B O 1
ATOM 4845 N N . MET B 1 260 ? -1.842 -20.281 4.484 1 98.69 260 MET B N 1
ATOM 4846 C CA . MET B 1 260 ? -2.887 -19.25 4.414 1 98.69 260 MET B CA 1
ATOM 4847 C C . MET B 1 260 ? -2.996 -18.5 5.734 1 98.69 260 MET B C 1
ATOM 4849 O O . MET B 1 260 ? -3.154 -17.281 5.738 1 98.69 260 MET B O 1
ATOM 4853 N N . LYS B 1 261 ? -2.873 -19.203 6.793 1 98.5 261 LYS B N 1
ATOM 4854 C CA . LYS B 1 261 ? -2.902 -18.562 8.109 1 98.5 261 LYS B CA 1
ATOM 4855 C C . LYS B 1 261 ? -1.71 -17.641 8.305 1 98.5 261 LYS B C 1
ATOM 4857 O O . LYS B 1 261 ? -1.858 -16.531 8.828 1 98.5 261 LYS B O 1
ATOM 4862 N N . GLU B 1 262 ? -0.586 -18.078 7.832 1 98.38 262 GLU B N 1
ATOM 4863 C CA . GLU B 1 262 ? 0.599 -17.234 7.941 1 98.38 262 GLU B CA 1
ATOM 4864 C C . GLU B 1 262 ? 0.461 -15.984 7.086 1 98.38 262 GLU B C 1
ATOM 4866 O O . GLU B 1 262 ? 0.909 -14.906 7.477 1 98.38 262 GLU B O 1
ATOM 4871 N N . MET B 1 263 ? -0.174 -16.125 5.953 1 98 263 MET B N 1
ATOM 4872 C CA . MET B 1 263 ? -0.381 -15 5.055 1 98 263 MET B CA 1
ATOM 4873 C C . MET B 1 263 ? -1.48 -14.086 5.578 1 98 263 MET B C 1
ATOM 4875 O O . MET B 1 263 ? -1.626 -12.953 5.109 1 98 263 MET B O 1
ATOM 4879 N N . GLY B 1 264 ? -2.236 -14.586 6.516 1 97.5 264 GLY B N 1
ATOM 4880 C CA . GLY B 1 264 ? -3.355 -13.82 7.047 1 97.5 264 GLY B CA 1
ATOM 4881 C C . GLY B 1 264 ? -4.523 -13.719 6.086 1 97.5 264 GLY B C 1
ATOM 4882 O O . GLY B 1 264 ? -5.215 -12.703 6.043 1 97.5 264 GLY B O 1
ATOM 4883 N N . LEU B 1 265 ? -4.688 -14.703 5.266 1 98.06 265 LEU B N 1
ATOM 4884 C CA . LEU B 1 265 ? -5.77 -14.727 4.285 1 98.06 265 LEU B CA 1
ATOM 4885 C C . LEU B 1 265 ? -6.812 -15.773 4.656 1 98.06 265 LEU B C 1
ATOM 4887 O O . LEU B 1 265 ? -6.469 -16.906 4.984 1 98.06 265 LEU B O 1
ATOM 4891 N N . TYR B 1 266 ? -8.039 -15.375 4.551 1 97.69 266 TYR B N 1
ATOM 4892 C CA . TYR B 1 266 ? -9.133 -16.281 4.863 1 97.69 266 TYR B CA 1
ATOM 4893 C C . TYR B 1 266 ? -9.695 -16.906 3.592 1 97.69 266 TYR B C 1
ATOM 4895 O O . TYR B 1 266 ? -10.383 -17.938 3.646 1 97.69 266 TYR B O 1
ATOM 4903 N N . ILE B 1 267 ? -9.438 -16.266 2.502 1 97.81 267 ILE B N 1
ATOM 4904 C CA . ILE B 1 267 ? -9.844 -16.844 1.224 1 97.81 267 ILE B CA 1
ATOM 4905 C C . ILE B 1 267 ? -8.742 -16.625 0.187 1 97.81 267 ILE B C 1
ATOM 4907 O O . ILE B 1 267 ? -7.93 -15.703 0.318 1 97.81 267 ILE B O 1
ATOM 4911 N N . GLY B 1 268 ? -8.734 -17.406 -0.779 1 97.5 268 GLY B N 1
ATOM 4912 C CA . GLY B 1 268 ? -7.844 -17.25 -1.921 1 97.5 268 GLY B CA 1
ATOM 4913 C C . GLY B 1 268 ? -7.957 -18.375 -2.924 1 97.5 268 GLY B C 1
ATOM 4914 O O . GLY B 1 268 ? -8.422 -19.469 -2.586 1 97.5 268 GLY B O 1
ATOM 4915 N N . ALA B 1 269 ? -7.633 -18.047 -4.129 1 96.75 269 ALA B N 1
ATOM 4916 C CA . ALA B 1 269 ? -7.512 -19.062 -5.18 1 96.75 269 ALA B CA 1
ATOM 4917 C C . ALA B 1 269 ? -6.055 -19.453 -5.395 1 96.75 269 ALA B C 1
ATOM 4919 O O . ALA B 1 269 ? -5.223 -18.625 -5.762 1 96.75 269 ALA B O 1
ATOM 4920 N N . ILE B 1 270 ? -5.812 -20.703 -5.172 1 97.38 270 ILE B N 1
ATOM 4921 C C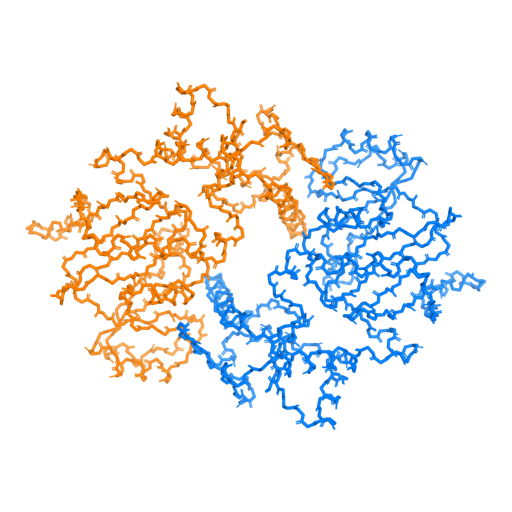A . ILE B 1 270 ? -4.449 -21.219 -5.242 1 97.38 270 ILE B CA 1
ATOM 4922 C C . ILE B 1 270 ? -4.277 -22.047 -6.516 1 97.38 270 ILE B C 1
ATOM 4924 O O . ILE B 1 270 ? -5.102 -22.906 -6.824 1 97.38 270 ILE B O 1
ATOM 4928 N N . ASP B 1 271 ? -3.23 -21.75 -7.234 1 94.31 271 ASP B N 1
ATOM 4929 C CA . ASP B 1 271 ? -2.852 -22.547 -8.398 1 94.31 271 ASP B CA 1
ATOM 4930 C C . ASP B 1 271 ? -1.695 -23.484 -8.07 1 94.31 271 ASP B C 1
ATOM 4932 O O . ASP B 1 271 ? -0.643 -23.047 -7.605 1 94.31 271 ASP B O 1
ATOM 4936 N N . MET B 1 272 ? -1.959 -24.766 -8.344 1 96.81 272 MET B N 1
ATOM 4937 C CA . MET B 1 272 ? -0.931 -25.781 -8.125 1 96.81 272 MET B CA 1
ATOM 4938 C C . MET B 1 272 ? -0.854 -26.734 -9.312 1 96.81 272 MET B C 1
ATOM 4940 O O . MET B 1 272 ? -1.806 -26.859 -10.086 1 96.81 272 MET B O 1
ATOM 4944 N N . ILE B 1 273 ? 0.268 -27.359 -9.422 1 94.94 273 ILE B N 1
ATOM 4945 C CA . ILE B 1 273 ? 0.479 -28.422 -10.406 1 94.94 273 ILE B CA 1
ATOM 4946 C C . ILE B 1 273 ? 0.816 -29.719 -9.688 1 94.94 273 ILE B C 1
ATOM 4948 O O . ILE B 1 273 ? 1.652 -29.75 -8.781 1 94.94 273 ILE B O 1
ATOM 4952 N N . LYS B 1 274 ? 0.092 -30.75 -10.047 1 96.31 274 LYS B N 1
ATOM 4953 C CA . LYS B 1 274 ? 0.579 -32.094 -9.719 1 96.31 274 LYS B CA 1
ATOM 4954 C C . LYS B 1 274 ? 1.574 -32.562 -10.773 1 96.31 274 LYS B C 1
ATOM 4956 O O . LYS B 1 274 ? 1.202 -32.812 -11.922 1 96.31 274 LYS B O 1
ATOM 4961 N N . GLY B 1 275 ? 2.801 -32.719 -10.289 1 94.5 275 GLY B N 1
ATOM 4962 C CA . GLY B 1 275 ? 3.848 -33.125 -11.203 1 94.5 275 GLY B CA 1
ATOM 4963 C C . GLY B 1 275 ? 3.838 -34.625 -11.477 1 94.5 275 GLY B C 1
ATOM 4964 O O . GLY B 1 275 ? 3.324 -35.406 -10.672 1 94.5 275 GLY B O 1
ATOM 4965 N N . GLU B 1 276 ? 4.469 -34.969 -12.594 1 95.06 276 GLU B N 1
ATOM 4966 C CA . GLU B 1 276 ? 4.645 -36.375 -12.906 1 95.06 276 GLU B CA 1
ATOM 4967 C C . GLU B 1 276 ? 5.531 -37.094 -11.875 1 95.06 276 GLU B C 1
ATOM 4969 O O . GLU B 1 276 ? 5.488 -38.312 -11.734 1 95.06 276 GLU B O 1
ATOM 4974 N N . ASP B 1 277 ? 6.262 -36.312 -11.141 1 94.69 277 ASP B N 1
ATOM 4975 C CA . ASP B 1 277 ? 7.129 -36.844 -10.102 1 94.69 277 ASP B CA 1
ATOM 4976 C C . ASP B 1 277 ? 6.352 -37.094 -8.805 1 94.69 277 ASP B C 1
ATOM 4978 O O . ASP B 1 277 ? 6.918 -37.531 -7.809 1 94.69 277 ASP B O 1
ATOM 4982 N N . GLY B 1 278 ? 5.121 -36.719 -8.773 1 95.06 278 GLY B N 1
ATOM 4983 C CA . GLY B 1 278 ? 4.266 -37 -7.641 1 95.06 278 GLY B CA 1
ATOM 4984 C C . GLY B 1 278 ? 4.109 -35.844 -6.688 1 95.06 278 GLY B C 1
ATOM 4985 O O . GLY B 1 278 ? 3.279 -35.875 -5.777 1 95.06 278 GLY B O 1
ATOM 4986 N N . HIS B 1 279 ? 4.824 -34.781 -6.941 1 96.44 279 HIS B N 1
ATOM 4987 C CA . HIS B 1 279 ? 4.797 -33.656 -6.023 1 96.44 279 HIS B CA 1
ATOM 4988 C C . HIS B 1 279 ? 3.734 -32.656 -6.43 1 96.44 279 HIS B C 1
ATOM 4990 O O . HIS B 1 279 ? 3.367 -32.562 -7.605 1 96.44 279 HIS B O 1
ATOM 4996 N N . TYR B 1 280 ? 3.193 -31.953 -5.406 1 97.88 280 TYR B N 1
ATOM 4997 C CA . TYR B 1 280 ? 2.283 -30.828 -5.613 1 97.88 280 TYR B CA 1
ATOM 4998 C C . TYR B 1 280 ? 3.029 -29.5 -5.551 1 97.88 280 TYR B C 1
ATOM 5000 O O . TYR B 1 280 ? 3.432 -29.062 -4.477 1 97.88 280 TYR B O 1
ATOM 5008 N N . TYR B 1 281 ? 3.131 -28.828 -6.684 1 97.81 281 TYR B N 1
ATOM 5009 C CA . TYR B 1 281 ? 3.896 -27.594 -6.75 1 97.81 281 TYR B CA 1
ATOM 5010 C C . TYR B 1 281 ? 2.98 -26.375 -6.625 1 97.81 281 TYR B C 1
ATOM 5012 O O . TYR B 1 281 ? 2.012 -26.234 -7.375 1 97.81 281 TYR B O 1
ATOM 5020 N N . PHE B 1 282 ? 3.316 -25.562 -5.68 1 97.88 282 PHE B N 1
ATOM 5021 C CA . PHE B 1 282 ? 2.627 -24.297 -5.527 1 97.88 282 PHE B CA 1
ATOM 5022 C C . PHE B 1 282 ? 3.094 -23.297 -6.578 1 97.88 282 PHE B C 1
ATOM 5024 O O . PHE B 1 282 ? 4.297 -23.094 -6.766 1 97.88 282 PHE B O 1
ATOM 5031 N N . LEU B 1 283 ? 2.133 -22.656 -7.223 1 94.12 283 LEU B N 1
ATOM 5032 C CA . LEU B 1 283 ? 2.498 -21.672 -8.227 1 94.12 283 LEU B CA 1
ATOM 5033 C C . LEU B 1 283 ? 2.205 -20.25 -7.73 1 94.12 283 LEU B C 1
ATOM 5035 O O . LEU B 1 283 ? 3.082 -19.391 -7.754 1 94.12 283 LEU B O 1
ATOM 5039 N N . GLU B 1 284 ? 0.986 -20.062 -7.305 1 94.5 284 GLU B N 1
ATOM 5040 C CA . GLU B 1 284 ? 0.587 -18.734 -6.844 1 94.5 284 GLU B CA 1
ATOM 5041 C C . GLU B 1 284 ? -0.743 -18.781 -6.098 1 94.5 284 GLU B C 1
ATOM 5043 O O . GLU B 1 284 ? -1.467 -19.781 -6.176 1 94.5 284 GLU B O 1
ATOM 5048 N N . ILE B 1 285 ? -0.947 -17.75 -5.387 1 96.56 285 ILE B N 1
ATOM 5049 C CA . ILE B 1 285 ? -2.258 -17.531 -4.785 1 96.56 285 ILE B CA 1
ATOM 5050 C C . ILE B 1 285 ? -2.799 -16.172 -5.223 1 96.56 285 ILE B C 1
ATOM 5052 O O . ILE B 1 285 ? -2.049 -15.195 -5.301 1 96.56 285 ILE B O 1
ATOM 5056 N N . ASN B 1 286 ? -3.998 -16.125 -5.57 1 94 286 ASN B N 1
ATOM 5057 C CA . ASN B 1 286 ? -4.754 -14.906 -5.809 1 94 286 ASN B CA 1
ATOM 5058 C C . ASN B 1 286 ? -5.824 -14.695 -4.738 1 94 286 ASN B C 1
ATOM 5060 O O . ASN B 1 286 ? -6.832 -15.398 -4.715 1 94 286 ASN B O 1
ATOM 5064 N N . PRO B 1 287 ? -5.582 -13.688 -3.881 1 96.25 287 PRO B N 1
ATOM 5065 C CA . PRO B 1 287 ? -6.539 -13.469 -2.793 1 96.25 287 PRO B CA 1
ATOM 5066 C C . PRO B 1 287 ? -7.934 -13.109 -3.299 1 96.25 287 PRO B C 1
ATOM 5068 O O . PRO B 1 287 ? -8.914 -13.266 -2.568 1 96.25 287 PRO B O 1
ATOM 5071 N N . GLN B 1 288 ? -8.047 -12.625 -4.504 1 93.19 288 GLN B N 1
ATOM 5072 C CA . GLN B 1 288 ? -9.336 -12.281 -5.109 1 93.19 288 GLN B CA 1
ATOM 5073 C C . GLN B 1 288 ? -9.609 -13.148 -6.336 1 93.19 288 GLN B C 1
ATOM 5075 O O . GLN B 1 288 ? -10.281 -12.711 -7.273 1 93.19 288 GLN B O 1
ATOM 5080 N N . GLY B 1 289 ? -9.086 -14.258 -6.305 1 90.44 289 GLY B N 1
ATOM 5081 C CA . GLY B 1 289 ? -9.18 -15.125 -7.469 1 90.44 289 GLY B CA 1
ATOM 5082 C C . GLY B 1 289 ? -10.609 -15.539 -7.785 1 90.44 289 GLY B C 1
ATOM 5083 O O . GLY B 1 289 ? -11.453 -15.586 -6.895 1 90.44 289 GLY B O 1
ATOM 5084 N N . GLU B 1 290 ? -10.766 -15.867 -9.062 1 88.62 290 GLU B N 1
ATOM 5085 C CA . GLU B 1 290 ? -12.086 -16.297 -9.516 1 88.62 290 GLU B CA 1
ATOM 5086 C C . GLU B 1 290 ? -12.352 -17.75 -9.117 1 88.62 290 GLU B C 1
ATOM 5088 O O . GLU B 1 290 ? -11.453 -18.578 -9.156 1 88.62 290 GLU B O 1
ATOM 5093 N N . TRP B 1 291 ? -13.516 -18.016 -8.773 1 91.69 291 TRP B N 1
ATOM 5094 C CA . TRP B 1 291 ? -13.922 -19.359 -8.344 1 91.69 291 TRP B CA 1
ATOM 5095 C C . TRP B 1 291 ? -15.281 -19.734 -8.93 1 91.69 291 TRP B C 1
ATOM 5097 O O . TRP B 1 291 ? -15.766 -20.844 -8.727 1 91.69 291 TRP B O 1
ATOM 5107 N N . GLY B 1 292 ? -15.914 -18.828 -9.648 1 90.44 292 GLY B N 1
ATOM 5108 C CA . GLY B 1 292 ? -17.25 -19.031 -10.172 1 90.44 292 GLY B CA 1
ATOM 5109 C C . GLY B 1 292 ? -17.375 -20.25 -11.055 1 90.44 292 GLY B C 1
ATOM 5110 O O . GLY B 1 292 ? -18.406 -20.938 -11.047 1 90.44 292 GLY B O 1
ATOM 5111 N N . MET B 1 293 ? -16.344 -20.531 -11.82 1 89.19 293 MET B N 1
ATOM 5112 C CA . MET B 1 293 ? -16.359 -21.688 -12.719 1 89.19 293 MET B CA 1
ATOM 5113 C C . MET B 1 293 ? -16.469 -22.984 -11.938 1 89.19 293 MET B C 1
ATOM 5115 O O . MET B 1 293 ? -17.141 -23.922 -12.367 1 89.19 293 MET B O 1
ATOM 5119 N N . LEU B 1 294 ? -15.82 -23.031 -10.773 1 92.44 294 LEU B N 1
ATOM 5120 C CA . LEU B 1 294 ? -15.891 -24.234 -9.945 1 92.44 294 LEU B CA 1
ATOM 5121 C C . LEU B 1 294 ? -17.266 -24.375 -9.312 1 92.44 294 LEU B C 1
ATOM 5123 O O . LEU B 1 294 ? -17.797 -25.484 -9.203 1 92.44 294 LEU B O 1
ATOM 5127 N N . GLN B 1 295 ? -17.766 -23.281 -8.883 1 93.44 295 GLN B N 1
ATOM 5128 C CA . GLN B 1 295 ? -19.109 -23.328 -8.32 1 93.44 295 GLN B CA 1
ATOM 5129 C C . GLN B 1 295 ? -20.125 -23.719 -9.383 1 93.44 295 GLN B C 1
ATOM 5131 O O . GLN B 1 295 ? -21.016 -24.547 -9.125 1 93.44 295 GLN B O 1
ATOM 5136 N N . LYS B 1 296 ? -19.984 -23.172 -10.523 1 91.31 296 LYS B N 1
ATOM 5137 C CA . LYS B 1 296 ? -20.922 -23.453 -11.617 1 91.31 296 LYS B CA 1
ATOM 5138 C C . LYS B 1 296 ? -20.797 -24.891 -12.086 1 91.31 296 LYS B C 1
ATOM 5140 O O . LYS B 1 296 ? -21.797 -25.609 -12.195 1 91.31 296 LYS B O 1
ATOM 5145 N N . ASP B 1 297 ? -19.609 -25.375 -12.305 1 92.06 297 ASP B N 1
ATOM 5146 C CA . ASP B 1 297 ? -19.375 -26.656 -12.977 1 92.06 297 ASP B CA 1
ATOM 5147 C C . ASP B 1 297 ? -19.391 -27.812 -11.969 1 92.06 297 ASP B C 1
ATOM 5149 O O . ASP B 1 297 ? -19.734 -28.938 -12.32 1 92.06 297 ASP B O 1
ATOM 5153 N N . LEU B 1 298 ? -19.047 -27.578 -10.727 1 95.69 298 LEU B N 1
ATOM 5154 C CA . LEU B 1 298 ? -18.891 -28.672 -9.766 1 95.69 298 LEU B CA 1
ATOM 5155 C C . LEU B 1 298 ? -19.875 -28.516 -8.617 1 95.69 298 LEU B C 1
ATOM 5157 O O . LEU B 1 298 ? -19.859 -29.312 -7.672 1 95.69 298 LEU B O 1
ATOM 5161 N N . ASN B 1 299 ? -20.688 -27.5 -8.625 1 95.94 299 ASN B N 1
ATOM 5162 C CA . ASN B 1 299 ? -21.75 -27.25 -7.652 1 95.94 299 ASN B CA 1
ATOM 5163 C C . ASN B 1 299 ? -21.172 -27.062 -6.246 1 95.94 299 ASN B C 1
ATOM 5165 O O . ASN B 1 299 ? -21.781 -27.5 -5.266 1 95.94 299 ASN B O 1
ATOM 5169 N N . PHE B 1 300 ? -19.984 -26.547 -6.172 1 97.19 300 PHE B N 1
ATOM 5170 C CA . PHE B 1 300 ? -19.422 -26.188 -4.871 1 97.19 300 PHE B CA 1
ATOM 5171 C C . PHE B 1 300 ? -20.141 -24.984 -4.285 1 97.19 300 PHE B C 1
ATOM 5173 O O . PHE B 1 300 ? -20.453 -24.031 -5.004 1 97.19 300 PHE B O 1
ATOM 5180 N N . PRO B 1 301 ? -20.406 -24.984 -3.01 1 97.12 301 PRO B N 1
ATOM 5181 C CA . PRO B 1 301 ? -21.078 -23.828 -2.387 1 97.12 301 PRO B CA 1
ATOM 5182 C C . PRO B 1 301 ? -20.094 -22.781 -1.903 1 97.12 301 PRO B C 1
ATOM 5184 O O . PRO B 1 301 ? -20.125 -22.375 -0.737 1 97.12 301 PRO B O 1
ATOM 5187 N N . ILE B 1 302 ? -19.312 -22.234 -2.766 1 97.62 302 ILE B N 1
ATOM 5188 C CA . ILE B 1 302 ? -18.188 -21.391 -2.385 1 97.62 302 ILE B CA 1
ATOM 5189 C C . ILE B 1 302 ? -18.703 -20.047 -1.879 1 97.62 302 ILE B C 1
ATOM 5191 O O . ILE B 1 302 ? -18.312 -19.594 -0.799 1 97.62 302 ILE B O 1
ATOM 5195 N N . ALA B 1 303 ? -19.625 -19.391 -2.566 1 96.56 303 ALA B N 1
ATOM 5196 C CA . ALA B 1 303 ? -20.188 -18.109 -2.156 1 96.56 303 ALA B CA 1
ATOM 5197 C C . ALA B 1 303 ? -20.828 -18.203 -0.78 1 96.56 303 ALA B C 1
ATOM 5199 O O . ALA B 1 303 ? -20.641 -17.328 0.065 1 96.56 303 ALA B O 1
ATOM 5200 N N . GLU B 1 304 ? -21.531 -19.25 -0.625 1 97.62 304 GLU B N 1
ATOM 5201 C CA . GLU B 1 304 ? -22.234 -19.484 0.633 1 97.62 304 GLU B CA 1
ATOM 5202 C C . GLU B 1 304 ? -21.266 -19.656 1.789 1 97.62 304 GLU B C 1
ATOM 5204 O O . GLU B 1 304 ? -21.469 -19.109 2.875 1 97.62 304 GLU B O 1
ATOM 5209 N N . ARG B 1 305 ? -20.219 -20.391 1.517 1 97.88 305 ARG B N 1
ATOM 5210 C CA . ARG B 1 305 ? -19.234 -20.656 2.561 1 97.88 305 ARG B CA 1
ATOM 5211 C C . ARG B 1 305 ? -18.469 -19.375 2.91 1 97.88 305 ARG B C 1
ATOM 5213 O O . ARG B 1 305 ? -18.141 -19.141 4.078 1 97.88 305 ARG B O 1
ATOM 5220 N N . ILE B 1 306 ? -18.156 -18.562 1.916 1 97.62 306 ILE B N 1
ATOM 5221 C CA . ILE B 1 306 ? -17.531 -17.266 2.16 1 97.62 306 ILE B CA 1
ATOM 5222 C C . ILE B 1 306 ? -18.406 -16.422 3.086 1 97.62 306 ILE B C 1
ATOM 5224 O O . ILE B 1 306 ? -17.922 -15.883 4.078 1 97.62 306 ILE B O 1
ATOM 5228 N N . ALA B 1 307 ? -19.672 -16.422 2.795 1 97.62 307 ALA B N 1
ATOM 5229 C CA . ALA B 1 307 ? -20.625 -15.648 3.598 1 97.62 307 ALA B CA 1
ATOM 5230 C C . ALA B 1 307 ? -20.719 -16.203 5.016 1 97.62 307 ALA B C 1
ATOM 5232 O O . ALA B 1 307 ? -20.656 -15.445 5.988 1 97.62 307 ALA B O 1
ATOM 5233 N N . ASP B 1 308 ? -20.812 -17.484 5.109 1 97.81 308 ASP B N 1
ATOM 5234 C CA . ASP B 1 308 ? -20.984 -18.109 6.41 1 97.81 308 ASP B CA 1
ATOM 5235 C C . ASP B 1 308 ? -19.781 -17.828 7.316 1 97.81 308 ASP B C 1
ATOM 5237 O O . ASP B 1 308 ? -19.953 -17.547 8.508 1 97.81 308 ASP B O 1
ATOM 5241 N N . HIS B 1 309 ? -18.688 -17.906 6.77 1 96.5 309 HIS B N 1
ATOM 5242 C CA . HIS B 1 309 ? -17.484 -17.688 7.562 1 96.5 309 HIS B CA 1
ATOM 5243 C C . HIS B 1 309 ? -17.391 -16.234 8.008 1 96.5 309 HIS B C 1
ATOM 5245 O O . HIS B 1 309 ? -16.969 -15.945 9.133 1 96.5 309 HIS B O 1
ATOM 5251 N N . LEU B 1 310 ? -17.734 -15.312 7.141 1 96.56 310 LEU B N 1
ATOM 5252 C CA . LEU B 1 310 ? -17.734 -13.898 7.523 1 96.56 310 LEU B CA 1
ATOM 5253 C C . LEU B 1 310 ? -18.75 -13.641 8.625 1 96.56 310 LEU B C 1
ATOM 5255 O O . LEU B 1 310 ? -18.453 -12.961 9.609 1 96.56 310 LEU B O 1
ATOM 5259 N N . ILE B 1 311 ? -19.938 -14.211 8.461 1 96.5 311 ILE B N 1
ATOM 5260 C CA . ILE B 1 311 ? -21 -14.031 9.438 1 96.5 311 ILE B CA 1
ATOM 5261 C C . ILE B 1 311 ? -20.562 -14.594 10.789 1 96.5 311 ILE B C 1
ATOM 5263 O O . ILE B 1 311 ? -20.797 -13.969 11.828 1 96.5 311 ILE B O 1
ATOM 5267 N N . LYS B 1 312 ? -19.938 -15.695 10.727 1 95.94 312 LYS B N 1
ATOM 5268 C CA . LYS B 1 312 ? -19.438 -16.297 11.961 1 95.94 312 LYS B CA 1
ATOM 5269 C C . LYS B 1 312 ? -18.438 -15.375 12.656 1 95.94 312 LYS B C 1
ATOM 5271 O O . LYS B 1 312 ? -18.516 -15.18 13.867 1 95.94 312 LYS B O 1
ATOM 5276 N N . ARG B 1 313 ? -17.562 -14.797 11.984 1 94.94 313 ARG B N 1
ATOM 5277 C CA . ARG B 1 313 ? -16.547 -13.914 12.547 1 94.94 313 ARG B CA 1
ATOM 5278 C C . ARG B 1 313 ? -17.172 -12.625 13.078 1 94.94 313 ARG B C 1
ATOM 5280 O O . ARG B 1 313 ? -16.688 -12.07 14.07 1 94.94 313 ARG B O 1
ATOM 5287 N N . ILE B 1 314 ? -18.156 -12.141 12.398 1 95.06 314 ILE B N 1
ATOM 5288 C CA . ILE B 1 314 ? -18.891 -10.977 12.875 1 95.06 314 ILE B CA 1
ATOM 5289 C C . ILE B 1 314 ? -19.5 -11.266 14.242 1 95.06 314 ILE B C 1
ATOM 5291 O O . ILE B 1 314 ? -19.422 -10.438 15.156 1 95.06 314 ILE B O 1
ATOM 5295 N N . ASN B 1 315 ? -20 -12.438 14.344 1 93 315 ASN B N 1
ATOM 5296 C CA . ASN B 1 315 ? -20.688 -12.812 15.57 1 93 315 ASN B CA 1
ATOM 5297 C C . ASN B 1 315 ? -19.719 -13.086 16.703 1 93 315 ASN B C 1
ATOM 5299 O O . ASN B 1 315 ? -20.062 -12.953 17.891 1 93 315 ASN B O 1
ATOM 5303 N N . THR B 1 316 ? -18.469 -13.461 16.406 1 88.38 316 THR B N 1
ATOM 5304 C CA . THR B 1 316 ? -17.484 -13.789 17.422 1 88.38 316 THR B CA 1
ATOM 5305 C C . THR B 1 316 ? -16.516 -12.625 17.641 1 88.38 316 THR B C 1
ATOM 5307 O O . THR B 1 316 ? -15.617 -12.703 18.469 1 88.38 316 THR B O 1
ATOM 5310 N N . ASN B 1 317 ? -16.656 -11.547 17.078 1 77.25 317 ASN B N 1
ATOM 5311 C CA . ASN B 1 317 ? -15.852 -10.336 17.156 1 77.25 317 ASN B CA 1
ATOM 5312 C C . ASN B 1 317 ? -14.383 -10.625 16.891 1 77.25 317 ASN B C 1
ATOM 5314 O O . ASN B 1 317 ? -13.516 -10.234 17.672 1 77.25 317 ASN B O 1
ATOM 5318 N N . GLU B 1 318 ? -14.016 -11.398 15.945 1 73.06 318 GLU B N 1
ATOM 5319 C CA . GLU B 1 318 ? -12.656 -11.719 15.531 1 73.06 318 GLU B CA 1
ATOM 5320 C C . GLU B 1 318 ? -12.156 -10.742 14.469 1 73.06 318 GLU B C 1
ATOM 5322 O O . GLU B 1 318 ? -12.945 -10.234 13.664 1 73.06 318 GLU B O 1
#

pLDDT: mean 89.27, std 15.22, range [34.25, 98.81]

Solvent-accessible surface area (backbone atoms only — not comparable to full-atom values): 34226 Å² total; per-residue (Å²): 64,34,37,37,37,22,29,86,82,66,61,66,58,60,52,52,35,50,52,49,34,52,77,69,70,46,57,68,46,83,40,37,35,27,48,57,39,66,57,28,40,37,40,33,41,58,79,46,38,39,40,27,46,81,83,66,56,66,52,48,53,87,56,47,42,31,35,38,73,52,44,72,48,71,65,59,74,64,84,86,55,55,75,90,47,49,63,59,32,52,51,33,36,50,36,50,51,49,42,56,55,57,67,47,63,87,41,32,42,50,44,41,65,71,40,44,55,57,49,59,58,16,67,42,58,50,50,36,45,33,46,76,36,74,34,49,61,67,66,52,39,41,34,33,34,60,68,62,49,51,51,44,42,70,74,59,15,83,67,30,27,33,36,30,59,79,61,78,61,57,59,44,93,86,67,50,66,62,66,61,78,38,80,38,35,75,80,52,58,77,67,46,73,67,28,37,65,46,44,32,35,37,29,46,60,72,63,60,72,41,42,35,45,33,38,38,48,72,82,41,80,51,34,32,31,52,43,73,71,71,82,72,69,82,85,61,63,88,74,58,68,45,72,38,83,48,83,76,55,67,72,58,51,52,30,50,44,52,32,30,58,73,55,51,41,35,41,29,26,33,38,35,34,35,30,73,86,72,47,60,30,53,73,49,63,30,61,61,44,85,55,56,67,50,31,68,70,64,66,47,64,58,51,58,50,53,49,50,53,46,52,49,33,46,73,65,71,87,64,35,37,36,35,22,28,88,81,65,60,66,58,60,51,53,35,49,53,50,33,51,75,68,70,47,57,68,46,82,41,36,35,28,47,55,41,68,56,28,40,37,39,33,41,58,80,47,40,39,40,28,44,80,84,68,55,67,52,47,51,87,54,48,43,31,35,37,75,53,46,73,47,71,64,61,74,66,83,85,55,55,76,89,47,48,62,58,34,51,51,34,38,50,37,52,50,50,42,56,55,57,70,47,64,86,42,30,40,49,42,41,65,70,41,42,54,56,50,60,59,17,66,41,58,50,52,36,46,33,46,75,36,74,36,49,59,69,66,53,39,40,35,33,34,60,68,60,50,53,51,46,40,70,74,61,15,83,66,32,27,33,36,30,58,80,61,77,61,54,59,44,93,85,67,50,66,62,63,61,78,40,80,39,35,75,80,51,57,77,66,46,73,66,28,38,64,46,44,31,35,38,29,47,63,72,62,59,72,41,42,35,44,33,38,39,48,72,83,40,80,50,34,33,30,53,42,72,69,69,84,69,70,78,87,63,60,89,75,57,66,46,72,37,83,47,83,75,56,66,69,58,51,52,29,50,44,52,32,31,57,73,55,51,41,34,42,29,26,33,37,33,33,36,30,71,86,70,47,60,30,54,73,50,61,31,59,61,45,84,54,56,66,50,29,68,69,64,67,47,64,58,50,58,50,54,48,50,54,47,52,50,33,46,76,66,72,88

InterPro domains:
  IPR013651 ATP-grasp fold, RimK-type [PF08443] (122-309)
  IPR048936 MvdD-like, pre-ATP grasp domain [PF21068] (1-116)

Organism: NCBI:txid2305228

Nearest PDB structures (foldseek):
  5ig9-assembly4_G  TM=8.966E-01  e=3.270E-29  Microcystis aeruginosa MRC
  5ig9-assembly3_E  TM=8.931E-01  e=1.388E-28  Microcystis aeruginosa MRC
  5ig8-assembly1_A-2  TM=8.715E-01  e=2.205E-28  Microcystis aeruginosa MRC
  5ig9-assembly4_F  TM=9.037E-01  e=5.621E-27  Microcystis aeruginosa MRC
  3vpd-assembly1_A-2  TM=7.552E-01  e=8.046E-15  Thermus thermophilus

Secondary structure (DSSP, 8-state):
-EEEEE-TT--SHHHHHHHHHHHTT--EEEEEGGG-STTSEEEE-SS-EEEE-TTS-EEEGGG--EEEE--PPPPPPPTTS-HHHHHHHHHHHHHHHHHHHHHTTTS-BSS-HHHHHHHHT-HHHHHHHHHHTT------EEES-HHHHHHHIIIIITT-EEEE-SS---B-TTS-B-S--EEE-HHHHTTGGGGGGS-EEEEE---EEEEEEEEEETTEEEEEEEEE--SS-GGGTTS-EEEEE-PPPHHHHHHHHHHHHHHT-SEEEEEEEEETTS-EEEEEEETT---HHHHHHH---HHHHHHHHHHHHHHHT-/-EEEEE-TT--SHHHHHHHHHHHTT--EEEEEGGG-STTSEEEE-SS-EEEE-TTS-EEEGGG--EEEE----PPPPPTTS-HHHHHHHHHHHHHHHHHHHHHTTTS-BSS-HHHHHHHHT-HHHHHHHHHHTT------EEES-HHHHHHHIIIIITT-EEEE-SS---B-TTS-B-S--EEE-HHHHTTGGGGGGS-EEEEE---EEEEEEEEEETTEEEEEEEEE--SS-GGGTTS-EEEEE-PPPHHHHHHHHHHHHHHT-SEEEEEEEEETTS-EEEEEEETT---HHHHHHH---HHHHHHHHHHHHHHHT-

Sequence (636 aa):
MILCITHSQDFYNIDIFFKYLQSKNIPYFRLNSDHLNHLYKISINENSFELTDDQGNSVHSNSIQGIWHRKAWEITIPEELDDEYKKIFLNEYRNLRYNILTILEHVPWINPYENERKIDGNKMLQLKIAKKNNIPIPETIFSNEEEKIKTFFNEYGNGKVIAKLHGVIAKTMNGENLFSTTIIDESTLEHISDIIYCPMIFQPYIHKEYELRIVYVDGEFFTGRINNKENADWRIAQGDYFWEEYELPENVKVNLDAMMKEMGLYIGAIDMIKGEDGHYYFLEINPQGEWGMLQKDLNFPIAERIADHLIKRINTNEMILCITHSQDFYNIDIFFKYLQSKNIPYFRLNSDHLNHLYKISINENSFELTDDQGNSVHSNSIQGIWHRKAWEITIPEELDDEYKKIFLNEYRNLRYNILTILEHVPWINPYENERKIDGNKMLQLKIAKKNNIPIPETIFSNEEEKIKTFFNEYGNGKVIAKLHGVIAKTMNGENLFSTTIIDESTLEHISDIIYCPMIFQPYIHKEYELRIVYVDGEFFTGRINNKENADWRIAQGDYFWEEYELPENVKVNLDAMMKEMGLYIGAIDMIKGEDGHYYFLEINPQGEWGMLQKDLNFPIAERIADHLIKRINTNE